Protein AF-0000000075760827 (afdb_homodimer)

Radius of gyration: 27.59 Å; Cα contacts (8 Å, |Δi|>4): 1400; chains: 2; bounding box: 64×97×66 Å

InterPro domains:
  IPR004852 Di-haem cytochrome c peroxidase [PF03150] (37-186)
  IPR009056 Cytochrome c-like domain [PF00034] (195-307)
  IPR009056 Cytochrome c-like domain [PS51007] (191-308)
  IPR026259 Di-c-type haem protein, MauG/cytochrome c peroxidase [PIRSF000294] (4-330)
  IPR036909 Cytochrome c-like domain superfamily [G3DSA:1.10.760.10] (33-313)
  IPR036909 Cytochrome c-like domain superfamily [G3DSA:1.10.760.10] (173-310)
  IPR036909 Cytochrome c-like domain superfamily [SSF46626] (17-174)
  IPR036909 Cytochrome c-like domain superfamily [SSF46626] (173-328)
  IPR051395 Cytochrome c-dependent Peroxidase and MauG [PTHR30600] (16-306)

Secondary structure (DSSP, 8-state):
-------HHHHHHHHHTTB-PPPS---EETTEEPPHHHHHHHHHHHH-GGGSSSSS--HHHHS-TTTTSS--SSS-B-GGGPBPSSPPPP-TTGGG-SSBSTT--BSSHHHHHHHHHH-TTTT---HHHHHHHHHHSHHHHHHHHHH-TT-SS-SSHHHHHHHHHHHHTT------HHHHHHTT-GGGS-HHHHHHHHHHHHHTGGGTS-BTTTSSS-EEETTSSS---TTTS-TT--BTHHHH--GGGTTEEEPPP-TTGGGS-SBTTTT-B--HHHHHHHHIIIII-----HHHHHHHHHHHHTT--PPP--EEP-PPPP-TTSPPP-/-------HHHHHHHHHTTB-PPPS---EETTEEPPHHHHHHHHHHHH-GGGSSSSS--HHHHS-TTTTTS--SSS-B-GGGPBPSSPPPP-TTGGG-SSBSSS--BSSHHHHHHHHHH-TTTT---HHHHHHHHHHSHHHHHHHHHH-TT-SS-SSHHHHHHHHHHHHTT------HHHHHHTT-GGGS-HHHHHHHHHHHHTTGGGTS-BTTTSSS-EEETTSSS---TTTS-TT--BTHHHH--GGGTTEEEPPP-TTGGGS-SBTTTT-B--HHHHHHHHIIIII-----HHHHHHHHHHHHTT--PPP-EEPP-PPPP-TTSPPP-

Sequence (660 aa):
MVTGAASADDLRERANAIFKPIPDKVTEVRGQKVSEDQAMLGHKLWFDPRLSSSHVISCNTCHNLSIGGSDNVPTSIGHGWQKGPRNSPTVLNAVFNAAQFWDGRAKDLQEQAKGPVQASVEMNSTPERVVATLKSIPEYAAEFKKAFPKDKDPVSFDNMAYALEAFEVSLTTPNSPFDRFLKGEDKALDDKQKQGLALFMDAGCSACHNGVNLGGQGYFPFGVVKKPGAEVLPAGDKGRFTVTNTASDEYVFRAAPLRNVALTPPYFHSGEVWELEQAVAIMGDSQLGRQLNQDEVSAITAFLRSVTGDQPQVAYPVLPASTADTPKPQMVTGAASADDLRERANAIFKPIPDKVTEVRGQKVSEDQAMLGHKLWFDPRLSSSHVISCNTCHNLSIGGSDNVPTSIGHGWQKGPRNSPTVLNAVFNAAQFWDGRAKDLQEQAKGPVQASVEMNSTPERVVATLKSIPEYAAEFKKAFPKDKDPVSFDNMAYALEAFEVSLTTPNSPFDRFLKGEDKALDDKQKQGLALFMDAGCSACHNGVNLGGQGYFPFGVVKKPGAEVLPAGDKGRFTVTNTASDEYVFRAAPLRNVALTPPYFHSGEVWELEQAVAIMGDSQLGRQLNQDEVSAITAFLRSVTGDQPQVAYPVLPASTADTPKPQ

Structure (mmCIF, N/CA/C/O backbone):
data_AF-0000000075760827-model_v1
#
loop_
_entity.id
_entity.type
_entity.pdbx_description
1 polymer 'Cytochrome c551 peroxidase'
#
loop_
_atom_site.group_PDB
_atom_site.id
_atom_site.type_symbol
_atom_site.label_atom_id
_atom_site.label_alt_id
_atom_site.label_comp_id
_atom_site.label_asym_id
_atom_site.label_entity_id
_atom_site.label_seq_id
_atom_site.pdbx_PDB_ins_code
_atom_site.Cartn_x
_atom_site.Cartn_y
_atom_site.Cartn_z
_atom_site.occupancy
_atom_site.B_iso_or_equiv
_atom_site.auth_seq_id
_atom_site.auth_comp_id
_atom_site.auth_asym_id
_atom_site.auth_atom_id
_atom_site.pdbx_PDB_model_num
ATOM 1 N N . MET A 1 1 ? -16.266 52.812 14.656 1 27.72 1 MET A N 1
ATOM 2 C CA . MET A 1 1 ? -14.992 52.656 13.961 1 27.72 1 MET A CA 1
ATOM 3 C C . MET A 1 1 ? -15.016 51.438 13.047 1 27.72 1 MET A C 1
ATOM 5 O O . MET A 1 1 ? -15.195 50.312 13.508 1 27.72 1 MET A O 1
ATOM 9 N N . VAL A 1 2 ? -15.586 51.562 11.859 1 36.78 2 VAL A N 1
ATOM 10 C CA . VAL A 1 2 ? -15.883 50.562 10.852 1 36.78 2 VAL A CA 1
ATOM 11 C C . VAL A 1 2 ? -14.625 49.75 10.531 1 36.78 2 VAL A C 1
ATOM 13 O O . VAL A 1 2 ? -13.609 50.312 10.102 1 36.78 2 VAL A O 1
ATOM 16 N N . THR A 1 3 ? -14.195 48.75 11.375 1 37.16 3 THR A N 1
ATOM 17 C CA . THR A 1 3 ? -13.148 47.812 10.984 1 37.16 3 THR A CA 1
ATOM 18 C C . THR A 1 3 ? -13.219 47.5 9.492 1 37.16 3 THR A C 1
ATOM 20 O O . THR A 1 3 ? -14.188 46.906 9.023 1 37.16 3 THR A O 1
ATOM 23 N N . GLY A 1 4 ? -12.938 48.406 8.602 1 41.53 4 GLY A N 1
ATOM 24 C CA . GLY A 1 4 ? -12.938 48.344 7.148 1 41.53 4 GLY A CA 1
ATOM 25 C C . GLY A 1 4 ? -12.492 47 6.598 1 41.53 4 GLY A C 1
ATOM 26 O O . GLY A 1 4 ? -11.539 46.406 7.102 1 41.53 4 GLY A O 1
ATOM 27 N N . ALA A 1 5 ? -13.391 46.25 6.039 1 46.34 5 ALA A N 1
ATOM 28 C CA . ALA A 1 5 ? -13.125 45.031 5.305 1 46.34 5 ALA A CA 1
ATOM 29 C C . ALA A 1 5 ? -11.82 45.125 4.512 1 46.34 5 ALA A C 1
ATOM 31 O O . ALA A 1 5 ? -11.734 45.875 3.549 1 46.34 5 ALA A O 1
ATOM 32 N N . ALA A 1 6 ? -10.688 45.031 5.141 1 57.88 6 ALA A N 1
ATOM 33 C CA . ALA A 1 6 ? -9.43 45.031 4.395 1 57.88 6 ALA A CA 1
ATOM 34 C C . ALA A 1 6 ? -9.594 44.406 3.021 1 57.88 6 ALA A C 1
ATOM 36 O O . ALA A 1 6 ? -10.18 43.312 2.9 1 57.88 6 ALA A O 1
ATOM 37 N N . SER A 1 7 ? -9.367 45.031 1.896 1 73.75 7 SER A N 1
ATOM 38 C CA . SER A 1 7 ? -9.414 44.562 0.521 1 73.75 7 SER A CA 1
ATOM 39 C C . SER A 1 7 ? -8.609 43.281 0.368 1 73.75 7 SER A C 1
ATOM 41 O O . SER A 1 7 ? -7.754 42.969 1.199 1 73.75 7 SER A O 1
ATOM 43 N N . ALA A 1 8 ? -9.156 42.375 -0.428 1 81.38 8 ALA A N 1
ATOM 44 C CA . ALA A 1 8 ? -8.406 41.156 -0.757 1 81.38 8 ALA A CA 1
ATOM 45 C C . ALA A 1 8 ? -6.926 41.469 -0.966 1 81.38 8 ALA A C 1
ATOM 47 O O . ALA A 1 8 ? -6.055 40.688 -0.594 1 81.38 8 ALA A O 1
ATOM 48 N N . ASP A 1 9 ? -6.672 42.625 -1.457 1 83.31 9 ASP A N 1
ATOM 49 C CA . ASP A 1 9 ? -5.293 43.031 -1.704 1 83.31 9 ASP A CA 1
ATOM 50 C C . ASP A 1 9 ? -4.543 43.25 -0.393 1 83.31 9 ASP A C 1
ATOM 52 O O . ASP A 1 9 ? -3.383 42.844 -0.257 1 83.31 9 ASP A O 1
ATOM 56 N N . ASP A 1 10 ? -5.215 43.875 0.475 1 91.88 10 ASP A N 1
ATOM 57 C CA . ASP A 1 10 ? -4.594 44.125 1.771 1 91.88 10 ASP A CA 1
ATOM 58 C C . ASP A 1 10 ? -4.328 42.812 2.516 1 91.88 10 ASP A C 1
ATOM 60 O O . ASP A 1 10 ? -3.248 42.625 3.082 1 91.88 10 ASP A O 1
ATOM 64 N N . LEU A 1 11 ? -5.32 41.938 2.508 1 97.12 11 LEU A N 1
ATOM 65 C CA . LEU A 1 11 ? -5.168 40.656 3.162 1 97.12 11 LEU A CA 1
ATOM 66 C C . LEU A 1 11 ? -4.031 39.844 2.531 1 97.12 11 LEU A C 1
ATOM 68 O O . LEU A 1 11 ? -3.227 39.25 3.24 1 97.12 11 LEU A O 1
ATOM 72 N N . ARG A 1 12 ? -3.973 39.812 1.191 1 97.56 12 ARG A N 1
ATOM 73 C CA . ARG A 1 12 ? -2.93 39.094 0.473 1 97.56 12 ARG A CA 1
ATOM 74 C C . ARG A 1 12 ? -1.549 39.656 0.81 1 97.56 12 ARG A C 1
ATOM 76 O O . ARG A 1 12 ? -0.59 38.875 0.96 1 97.56 12 ARG A O 1
ATOM 83 N N . GLU A 1 13 ? -1.407 40.969 0.866 1 97.06 13 GLU A N 1
ATOM 84 C CA . GLU A 1 13 ? -0.134 41.562 1.22 1 97.06 13 GLU A CA 1
ATOM 85 C C . GLU A 1 13 ? 0.321 41.156 2.611 1 97.06 13 GLU A C 1
ATOM 87 O O . GLU A 1 13 ? 1.49 40.812 2.812 1 97.06 13 GLU A O 1
ATOM 92 N N . ARG A 1 14 ? -0.595 41.188 3.551 1 97.88 14 ARG A N 1
ATOM 93 C CA . ARG A 1 14 ? -0.281 40.719 4.898 1 97.88 14 ARG A CA 1
ATOM 94 C C . ARG A 1 14 ? 0.153 39.281 4.895 1 97.88 14 ARG A C 1
ATOM 96 O O . ARG A 1 14 ? 1.117 38.906 5.566 1 97.88 14 ARG A O 1
ATOM 103 N N . ALA A 1 15 ? -0.61 38.5 4.152 1 98.62 15 ALA A N 1
ATOM 104 C CA . ALA A 1 15 ? -0.321 37.062 4.082 1 98.62 15 ALA A CA 1
ATOM 105 C C . ALA A 1 15 ? 1.048 36.812 3.455 1 98.62 15 ALA A C 1
ATOM 107 O O . ALA A 1 15 ? 1.819 36 3.947 1 98.62 15 ALA A O 1
ATOM 108 N N . ASN A 1 16 ? 1.374 37.531 2.393 1 98.38 16 ASN A N 1
ATOM 109 C CA . ASN A 1 16 ? 2.623 37.344 1.663 1 98.38 16 ASN A CA 1
ATOM 110 C C . ASN A 1 16 ? 3.832 37.75 2.51 1 98.38 16 ASN A C 1
ATOM 112 O O . ASN A 1 16 ? 4.961 37.344 2.203 1 98.38 16 ASN A O 1
ATOM 116 N N . ALA A 1 17 ? 3.627 38.531 3.523 1 98.25 17 ALA A N 1
ATOM 117 C CA . ALA A 1 17 ? 4.703 38.875 4.449 1 98.25 17 ALA A CA 1
ATOM 118 C C . ALA A 1 17 ? 5.027 37.688 5.371 1 98.25 17 ALA A C 1
ATOM 120 O O . ALA A 1 17 ? 6.105 37.656 5.973 1 98.25 17 ALA A O 1
ATOM 121 N N . ILE A 1 18 ? 4.145 36.719 5.492 1 98.5 18 ILE A N 1
ATOM 122 C CA . ILE A 1 18 ? 4.262 35.656 6.492 1 98.5 18 ILE A CA 1
ATOM 123 C C . ILE A 1 18 ? 4.41 34.312 5.801 1 98.5 18 ILE A C 1
ATOM 125 O O . ILE A 1 18 ? 5.148 33.438 6.273 1 98.5 18 ILE A O 1
ATOM 129 N N . PHE A 1 19 ? 3.703 34.125 4.742 1 98.69 19 PHE A N 1
ATOM 130 C CA . PHE A 1 19 ? 3.6 32.844 4.082 1 98.69 19 PHE A CA 1
ATOM 131 C C . PHE A 1 19 ? 4.18 32.906 2.674 1 98.69 19 PHE A C 1
ATOM 133 O O . PHE A 1 19 ? 4.398 33.969 2.135 1 98.69 19 PHE A O 1
ATOM 140 N N . LYS A 1 20 ? 4.5 31.75 2.074 1 98.44 20 LYS A N 1
ATOM 141 C CA . LYS A 1 20 ? 4.922 31.578 0.688 1 98.44 20 LYS A CA 1
ATOM 142 C C . LYS A 1 20 ? 4.227 30.375 0.05 1 98.44 20 LYS A C 1
ATOM 144 O O . LYS A 1 20 ? 3.951 29.391 0.723 1 98.44 20 LYS A O 1
ATOM 149 N N . PRO A 1 21 ? 3.848 30.484 -1.241 1 98.56 21 PRO A N 1
ATOM 150 C CA . PRO A 1 21 ? 3.26 29.328 -1.911 1 98.56 21 PRO A CA 1
ATOM 151 C C . PRO A 1 21 ? 4.238 28.156 -2.037 1 98.56 21 PRO A C 1
ATOM 153 O O . PRO A 1 21 ? 5.453 28.375 -2.109 1 98.56 21 PRO A O 1
ATOM 156 N N . ILE A 1 22 ? 3.686 26.922 -2.004 1 98.44 22 ILE A N 1
ATOM 157 C CA . ILE A 1 22 ? 4.488 25.75 -2.334 1 98.44 22 ILE A CA 1
ATOM 158 C C . ILE A 1 22 ? 4.98 25.859 -3.777 1 98.44 22 ILE A C 1
ATOM 160 O O . ILE A 1 22 ? 4.191 26.109 -4.691 1 98.44 22 ILE A O 1
ATOM 164 N N . PRO A 1 23 ? 6.262 25.719 -3.969 1 96.94 23 PRO A N 1
ATOM 165 C CA . PRO A 1 23 ? 6.738 25.734 -5.355 1 96.94 23 PRO A CA 1
ATOM 166 C C . PRO A 1 23 ? 6.16 24.594 -6.195 1 96.94 23 PRO A C 1
ATOM 168 O O . PRO A 1 23 ? 5.875 23.516 -5.668 1 96.94 23 PRO A O 1
ATOM 171 N N . ASP A 1 24 ? 6.051 24.828 -7.469 1 94.44 24 ASP A N 1
ATOM 172 C CA . ASP A 1 24 ? 5.48 23.828 -8.375 1 94.44 24 ASP A CA 1
ATOM 173 C C . ASP A 1 24 ? 6.359 22.594 -8.445 1 94.44 24 ASP A C 1
ATOM 175 O O . ASP A 1 24 ? 5.855 21.484 -8.641 1 94.44 24 ASP A O 1
ATOM 179 N N . LYS A 1 25 ? 7.598 22.812 -8.375 1 90.06 25 LYS A N 1
ATOM 180 C CA . LYS A 1 25 ? 8.547 21.703 -8.43 1 90.06 25 LYS A CA 1
ATOM 181 C C . LYS A 1 25 ? 9.734 21.953 -7.508 1 90.06 25 LYS A C 1
ATOM 183 O O . LYS A 1 25 ? 10.227 23.078 -7.414 1 90.06 25 LYS A O 1
ATOM 188 N N . VAL A 1 26 ? 10.07 20.984 -6.793 1 92.94 26 VAL A N 1
ATOM 189 C CA . VAL A 1 26 ? 11.312 20.969 -6.023 1 92.94 26 VAL A CA 1
ATOM 190 C C . VAL A 1 26 ? 12.281 19.938 -6.605 1 92.94 26 VAL A C 1
ATOM 192 O O . VAL A 1 26 ? 11.898 18.797 -6.848 1 92.94 26 VAL A O 1
ATOM 195 N N . THR A 1 27 ? 13.539 20.359 -6.926 1 90.38 27 THR A N 1
ATOM 196 C CA . THR A 1 27 ? 14.453 19.453 -7.609 1 90.38 27 THR A CA 1
ATOM 197 C C . THR A 1 27 ? 15.773 19.344 -6.844 1 90.38 27 THR A C 1
ATOM 199 O O . THR A 1 27 ? 16.703 18.672 -7.293 1 90.38 27 THR A O 1
ATOM 202 N N . GLU A 1 28 ? 15.82 20.062 -5.734 1 90.94 28 GLU A N 1
ATOM 203 C CA . GLU A 1 28 ? 17.047 20.062 -4.953 1 90.94 28 GLU A CA 1
ATOM 204 C C . GLU A 1 28 ? 16.766 19.797 -3.475 1 90.94 28 GLU A C 1
ATOM 206 O O . GLU A 1 28 ? 15.688 20.141 -2.979 1 90.94 28 GLU A O 1
ATOM 211 N N . VAL A 1 29 ? 17.703 19.188 -2.863 1 86.69 29 VAL A N 1
ATOM 212 C CA . VAL A 1 29 ? 17.672 19.031 -1.414 1 86.69 29 VAL A CA 1
ATOM 213 C C . VAL A 1 29 ? 19.062 19.266 -0.84 1 86.69 29 VAL A C 1
ATOM 215 O O . VAL A 1 29 ? 20.062 18.781 -1.392 1 86.69 29 VAL A O 1
ATOM 218 N N . ARG A 1 30 ? 19.125 20.047 0.193 1 84.62 30 ARG A N 1
ATOM 219 C CA . ARG A 1 30 ? 20.359 20.406 0.872 1 84.62 30 ARG A CA 1
ATOM 220 C C . ARG A 1 30 ? 21.391 20.938 -0.12 1 84.62 30 ARG A C 1
ATOM 222 O O . ARG A 1 30 ? 22.562 20.547 -0.064 1 84.62 30 ARG A O 1
ATOM 229 N N . GLY A 1 31 ? 20.938 21.578 -1.08 1 85.56 31 GLY A N 1
ATOM 230 C CA . GLY A 1 31 ? 21.812 22.266 -2.016 1 85.56 31 GLY A CA 1
ATOM 231 C C . GLY A 1 31 ? 22.266 21.375 -3.16 1 85.56 31 GLY A C 1
ATOM 232 O O . GLY A 1 31 ? 23.094 21.781 -3.977 1 85.56 31 GLY A O 1
ATOM 233 N N . GLN A 1 32 ? 21.797 20.266 -3.203 1 87.75 32 GLN A N 1
ATOM 234 C CA . GLN A 1 32 ? 22.203 19.344 -4.258 1 87.75 32 GLN A CA 1
ATOM 235 C C . GLN A 1 32 ? 21.016 18.938 -5.117 1 87.75 32 GLN A C 1
ATOM 237 O O . GLN A 1 32 ? 19.922 18.688 -4.602 1 87.75 32 GLN A O 1
ATOM 242 N N . LYS A 1 33 ? 21.312 18.938 -6.469 1 92.88 33 LYS A N 1
ATOM 243 C CA . LYS A 1 33 ? 20.266 18.469 -7.387 1 92.88 33 LYS A CA 1
ATOM 244 C C . LYS A 1 33 ? 19.953 16.984 -7.16 1 92.88 33 LYS A C 1
ATOM 246 O O . LYS A 1 33 ? 20.859 16.172 -6.977 1 92.88 33 LYS A O 1
ATOM 251 N N . VAL A 1 34 ? 18.656 16.703 -7.141 1 92.06 34 VAL A N 1
ATOM 252 C CA . VAL A 1 34 ? 18.234 15.328 -6.973 1 92.06 34 VAL A CA 1
ATOM 253 C C . VAL A 1 34 ? 18.375 14.57 -8.289 1 92.06 34 VAL A C 1
ATOM 255 O O . VAL A 1 34 ? 17.906 15.047 -9.336 1 92.06 34 VAL A O 1
ATOM 258 N N . SER A 1 35 ? 19 13.477 -8.25 1 94 35 SER A N 1
ATOM 259 C CA . SER A 1 35 ? 19.156 12.617 -9.422 1 94 35 SER A CA 1
ATOM 260 C C . SER A 1 35 ? 17.875 11.859 -9.727 1 94 35 SER A C 1
ATOM 262 O O . SER A 1 35 ? 17.219 11.352 -8.82 1 94 35 SER A O 1
ATOM 264 N N . GLU A 1 36 ? 17.531 11.852 -11.07 1 96.19 36 GLU A N 1
ATOM 265 C CA . GLU A 1 36 ? 16.359 11.086 -11.477 1 96.19 36 GLU A CA 1
ATOM 266 C C . GLU A 1 36 ? 16.5 9.609 -11.117 1 96.19 36 GLU A C 1
ATOM 268 O O . GLU A 1 36 ? 15.547 8.977 -10.672 1 96.19 36 GLU A O 1
ATOM 273 N N . ASP A 1 37 ? 17.719 9.078 -11.281 1 98.06 37 ASP A N 1
ATOM 274 C CA . ASP A 1 37 ? 17.984 7.68 -10.961 1 98.06 37 ASP A CA 1
ATOM 275 C C . ASP A 1 37 ? 17.781 7.414 -9.469 1 98.06 37 ASP A C 1
ATOM 277 O O . ASP A 1 37 ? 17.234 6.375 -9.086 1 98.06 37 ASP A O 1
ATOM 281 N N . GLN A 1 38 ? 18.203 8.344 -8.633 1 97.5 38 GLN A N 1
ATOM 282 C CA . GLN A 1 38 ? 18.031 8.203 -7.191 1 97.5 38 GLN A CA 1
ATOM 283 C C . GLN A 1 38 ? 16.547 8.25 -6.812 1 97.5 38 GLN A C 1
ATOM 285 O O . GLN A 1 38 ? 16.078 7.434 -6.02 1 97.5 38 GLN A O 1
ATOM 290 N N . ALA A 1 39 ? 15.859 9.18 -7.445 1 97.94 39 ALA A N 1
ATOM 291 C CA . ALA A 1 39 ? 14.438 9.352 -7.152 1 97.94 39 ALA A CA 1
ATOM 292 C C . ALA A 1 39 ? 13.641 8.117 -7.574 1 97.94 39 ALA A C 1
ATOM 294 O O . ALA A 1 39 ? 12.734 7.68 -6.859 1 97.94 39 ALA A O 1
ATOM 295 N N . MET A 1 40 ? 13.953 7.539 -8.758 1 98.31 40 MET A N 1
ATOM 296 C CA . MET A 1 40 ? 13.25 6.355 -9.25 1 98.31 40 MET A CA 1
ATOM 297 C C . MET A 1 40 ? 13.531 5.148 -8.352 1 98.31 40 MET A C 1
ATOM 299 O O . MET A 1 40 ? 12.617 4.367 -8.062 1 98.31 40 MET A O 1
ATOM 303 N N . LEU A 1 41 ? 14.789 4.984 -7.926 1 98.75 41 LEU A N 1
ATOM 304 C CA . LEU A 1 41 ? 15.133 3.943 -6.965 1 98.75 41 LEU A CA 1
ATOM 305 C C . LEU A 1 41 ? 14.359 4.133 -5.66 1 98.75 41 LEU A C 1
ATOM 307 O O . LEU A 1 41 ? 13.781 3.184 -5.133 1 98.75 41 LEU A O 1
ATOM 311 N N . GLY A 1 42 ? 14.312 5.387 -5.16 1 98.75 42 GLY A N 1
ATOM 312 C CA . GLY A 1 42 ? 13.57 5.703 -3.949 1 98.75 42 GLY A CA 1
ATOM 313 C C . GLY A 1 42 ? 12.086 5.418 -4.07 1 98.75 42 GLY A C 1
ATOM 314 O O . GLY A 1 42 ? 11.453 4.969 -3.111 1 98.75 42 GLY A O 1
ATOM 315 N N . HIS A 1 43 ? 11.578 5.688 -5.266 1 98.81 43 HIS A N 1
ATOM 316 C CA . HIS A 1 43 ? 10.18 5.395 -5.562 1 98.81 43 HIS A CA 1
ATOM 317 C C . HIS A 1 43 ? 9.875 3.916 -5.363 1 98.81 43 HIS A C 1
ATOM 319 O O . HIS A 1 43 ? 8.891 3.564 -4.707 1 98.81 43 HIS A O 1
ATOM 325 N N . LYS A 1 44 ? 10.672 3.045 -5.852 1 98.88 44 LYS A N 1
ATOM 326 C CA . LYS A 1 44 ? 10.484 1.608 -5.668 1 98.88 44 LYS A CA 1
ATOM 327 C C . LYS A 1 44 ? 10.625 1.221 -4.199 1 98.88 44 LYS A C 1
ATOM 329 O O . LYS A 1 44 ? 9.773 0.506 -3.658 1 98.88 44 LYS A O 1
ATOM 334 N N . LEU A 1 45 ? 11.648 1.758 -3.568 1 98.94 45 LEU A N 1
ATOM 335 C CA . LEU A 1 45 ? 11.953 1.396 -2.189 1 98.94 45 LEU A CA 1
ATOM 336 C C . LEU A 1 45 ? 10.844 1.859 -1.247 1 98.94 45 LEU A C 1
ATOM 338 O O . LEU A 1 45 ? 10.555 1.197 -0.247 1 98.94 45 LEU A O 1
ATOM 342 N N . TRP A 1 46 ? 10.188 2.963 -1.563 1 98.88 46 TRP A N 1
ATOM 343 C CA . TRP A 1 46 ? 9.102 3.516 -0.76 1 98.88 46 TRP A CA 1
ATOM 344 C C . TRP A 1 46 ? 7.992 2.49 -0.572 1 98.88 46 TRP A C 1
ATOM 346 O O . TRP A 1 46 ? 7.402 2.395 0.507 1 98.88 46 TRP A O 1
ATOM 356 N N . PHE A 1 47 ? 7.773 1.656 -1.584 1 98.88 47 PHE A N 1
ATOM 357 C CA . PHE A 1 47 ? 6.648 0.729 -1.604 1 98.88 47 PHE A CA 1
ATOM 358 C C . PHE A 1 47 ? 7.109 -0.69 -1.294 1 98.88 47 PHE A C 1
ATOM 360 O O . PHE A 1 47 ? 6.301 -1.618 -1.253 1 98.88 47 PHE A O 1
ATOM 367 N N . ASP A 1 48 ? 8.406 -0.947 -1.071 1 98.88 48 ASP A N 1
ATOM 368 C CA . ASP A 1 48 ? 8.93 -2.309 -0.99 1 98.88 48 ASP A CA 1
ATOM 369 C C . ASP A 1 48 ? 8.836 -2.848 0.435 1 98.88 48 ASP A C 1
ATOM 371 O O . ASP A 1 48 ? 9.594 -2.432 1.313 1 98.88 48 ASP A O 1
ATOM 375 N N . PRO A 1 49 ? 7.941 -3.77 0.653 1 98.69 49 PRO A N 1
ATOM 376 C CA . PRO A 1 49 ? 7.797 -4.277 2.02 1 98.69 49 PRO A CA 1
ATOM 377 C C . PRO A 1 49 ? 8.992 -5.113 2.471 1 98.69 49 PRO A C 1
ATOM 379 O O . PRO A 1 49 ? 9.125 -5.406 3.662 1 98.69 49 PRO A O 1
ATOM 382 N N . ARG A 1 50 ? 9.898 -5.512 1.563 1 98.69 50 ARG A N 1
ATOM 383 C CA . ARG A 1 50 ? 11.016 -6.391 1.896 1 98.69 50 ARG A CA 1
ATOM 384 C C . ARG A 1 50 ? 12.102 -5.633 2.652 1 98.69 50 ARG A C 1
ATOM 386 O O . ARG A 1 50 ? 13.047 -6.234 3.156 1 98.69 50 ARG A O 1
ATOM 393 N N . LEU A 1 51 ? 11.914 -4.289 2.803 1 98.88 51 LEU A N 1
ATOM 394 C CA . LEU A 1 51 ? 12.781 -3.514 3.686 1 98.88 51 LEU A CA 1
ATOM 395 C C . LEU A 1 51 ? 12.477 -3.818 5.148 1 98.88 51 LEU A C 1
ATOM 397 O O . LEU A 1 51 ? 13.281 -3.508 6.031 1 98.88 51 LEU A O 1
ATOM 401 N N . SER A 1 52 ? 11.273 -4.316 5.461 1 98.88 52 SER A N 1
ATOM 402 C CA . SER A 1 52 ? 10.922 -4.738 6.812 1 98.88 52 SER A CA 1
ATOM 403 C C . SER A 1 52 ? 11.266 -6.207 7.039 1 98.88 52 SER A C 1
ATOM 405 O O . SER A 1 52 ? 11.344 -6.988 6.086 1 98.88 52 SER A O 1
ATOM 407 N N . SER A 1 53 ? 11.391 -6.578 8.289 1 98.62 53 SER A N 1
ATOM 408 C CA . SER A 1 53 ? 11.734 -7.961 8.594 1 98.62 53 SER A CA 1
ATOM 409 C C . SER A 1 53 ? 10.586 -8.906 8.258 1 98.62 53 SER A C 1
ATOM 411 O O . SER A 1 53 ? 10.812 -10.062 7.902 1 98.62 53 SER A O 1
ATOM 413 N N . SER A 1 54 ? 9.398 -8.422 8.344 1 98.19 54 SER A N 1
ATOM 414 C CA . SER A 1 54 ? 8.219 -9.25 8.117 1 98.19 54 SER A CA 1
ATOM 415 C C . SER A 1 54 ? 7.875 -9.336 6.633 1 98.19 54 SER A C 1
ATOM 417 O O . SER A 1 54 ? 7.07 -10.172 6.223 1 98.19 54 SER A O 1
ATOM 419 N N . HIS A 1 55 ? 8.336 -8.43 5.797 1 98.25 55 HIS A N 1
ATOM 420 C CA . HIS A 1 55 ? 8.016 -8.273 4.379 1 98.25 55 HIS A CA 1
ATOM 421 C C . HIS A 1 55 ? 6.574 -7.824 4.188 1 98.25 55 HIS A C 1
ATOM 423 O O . HIS A 1 55 ? 5.969 -8.094 3.146 1 98.25 55 HIS A O 1
ATOM 429 N N . VAL A 1 56 ? 5.969 -7.141 5.199 1 96.75 56 VAL A N 1
ATOM 430 C CA . VAL A 1 56 ? 4.578 -6.742 5.02 1 96.75 56 VAL A CA 1
ATOM 431 C C . VAL A 1 56 ? 4.438 -5.238 5.254 1 96.75 56 VAL A C 1
ATOM 433 O O . VAL A 1 56 ? 3.393 -4.652 4.957 1 96.75 56 VAL A O 1
ATOM 436 N N . ILE A 1 57 ? 5.48 -4.598 5.781 1 98.25 57 ILE A N 1
ATOM 437 C CA . ILE A 1 57 ? 5.445 -3.178 6.113 1 98.25 57 ILE A CA 1
ATOM 438 C C . ILE A 1 57 ? 6.41 -2.41 5.215 1 98.25 57 ILE A C 1
ATOM 440 O O . ILE A 1 57 ? 7.547 -2.838 5.004 1 98.25 57 ILE A O 1
ATOM 444 N N . SER A 1 58 ? 6.004 -1.366 4.605 1 98.56 58 SER A N 1
ATOM 445 C CA . SER A 1 58 ? 6.824 -0.446 3.826 1 98.56 58 SER A CA 1
ATOM 446 C C . SER A 1 58 ? 6.691 0.983 4.34 1 98.56 58 SER A C 1
ATOM 448 O O . SER A 1 58 ? 5.918 1.249 5.262 1 98.56 58 SER A O 1
ATOM 450 N N . CYS A 1 59 ? 7.477 1.941 3.822 1 98.75 59 CYS A N 1
ATOM 451 C CA . CYS A 1 59 ? 7.309 3.348 4.168 1 98.75 59 CYS A CA 1
ATOM 452 C C . CYS A 1 59 ? 5.875 3.805 3.91 1 98.75 59 CYS A C 1
ATOM 454 O O . CYS A 1 59 ? 5.312 4.566 4.699 1 98.75 59 CYS A O 1
ATOM 456 N N . ASN A 1 60 ? 5.254 3.301 2.871 1 98.69 60 ASN A N 1
ATOM 457 C CA . ASN A 1 60 ? 3.91 3.701 2.471 1 98.69 60 ASN A CA 1
ATOM 458 C C . ASN A 1 60 ? 2.857 3.191 3.451 1 98.69 60 ASN A C 1
ATOM 460 O O . ASN A 1 60 ? 1.735 3.701 3.484 1 98.69 60 ASN A O 1
ATOM 464 N N . THR A 1 61 ? 3.186 2.178 4.254 1 98.25 61 THR A N 1
ATOM 465 C CA . THR A 1 61 ? 2.236 1.641 5.223 1 98.25 61 THR A CA 1
ATOM 466 C C . THR A 1 61 ? 1.854 2.703 6.25 1 98.25 61 THR A C 1
ATOM 468 O O . THR A 1 61 ? 0.673 2.891 6.547 1 98.25 61 THR A O 1
ATOM 471 N N . CYS A 1 62 ? 2.801 3.457 6.711 1 98.19 62 CYS A N 1
ATOM 472 C CA . CYS A 1 62 ? 2.553 4.48 7.719 1 98.19 62 CYS A CA 1
ATOM 473 C C . CYS A 1 62 ? 2.434 5.859 7.078 1 98.19 62 CYS A C 1
ATOM 475 O O . CYS A 1 62 ? 1.903 6.789 7.691 1 98.19 62 CYS A O 1
ATOM 477 N N . HIS A 1 63 ? 2.988 6.004 5.918 1 98.44 63 HIS A N 1
ATOM 478 C CA . HIS A 1 63 ? 2.92 7.25 5.164 1 98.44 63 HIS A CA 1
ATOM 479 C C . HIS A 1 63 ? 2.236 7.039 3.814 1 98.44 63 HIS A C 1
ATOM 481 O O . HIS A 1 63 ? 2.848 7.25 2.766 1 98.44 63 HIS A O 1
ATOM 487 N N . ASN A 1 64 ? 0.984 6.715 3.914 1 98.5 64 ASN A N 1
ATOM 488 C CA . ASN A 1 64 ? 0.161 6.309 2.781 1 98.5 64 ASN A CA 1
ATOM 489 C C . ASN A 1 64 ? -0.119 7.477 1.842 1 98.5 64 ASN A C 1
ATOM 491 O O . ASN A 1 64 ? -0.849 8.406 2.197 1 98.5 64 ASN A O 1
ATOM 495 N N . LEU A 1 65 ? 0.372 7.418 0.629 1 98.56 65 LEU A N 1
ATOM 496 C CA . LEU A 1 65 ? 0.304 8.523 -0.318 1 98.56 65 LEU A CA 1
ATOM 497 C C . LEU A 1 65 ? -1.105 8.68 -0.877 1 98.56 65 LEU A C 1
ATOM 499 O O . LEU A 1 65 ? -1.43 9.703 -1.486 1 98.56 65 LEU A O 1
ATOM 503 N N . SER A 1 66 ? -1.997 7.676 -0.593 1 98.12 66 SER A N 1
ATOM 504 C CA . SER A 1 66 ? -3.367 7.754 -1.088 1 98.12 66 SER A CA 1
ATOM 505 C C . SER A 1 66 ? -4.246 8.578 -0.152 1 98.12 66 SER A C 1
ATOM 507 O O . SER A 1 66 ? -5.352 8.977 -0.521 1 98.12 66 SER A O 1
ATOM 509 N N . ILE A 1 67 ? -3.754 8.773 1.1 1 97.56 67 ILE A N 1
ATOM 510 C CA . ILE A 1 67 ? -4.633 9.414 2.07 1 97.56 67 ILE A CA 1
ATOM 511 C C . ILE A 1 67 ? -3.873 10.516 2.811 1 97.56 67 ILE A C 1
ATOM 513 O O . ILE A 1 67 ? -3.885 10.562 4.043 1 97.56 67 ILE A O 1
ATOM 517 N N . GLY A 1 68 ? -3.223 11.367 2.1 1 97.56 68 GLY A N 1
ATOM 518 C CA . GLY A 1 68 ? -2.619 12.57 2.652 1 97.56 68 GLY A CA 1
ATOM 519 C C . GLY A 1 68 ? -1.217 12.336 3.186 1 97.56 68 GLY A C 1
ATOM 520 O O . GLY A 1 68 ? -0.707 13.141 3.971 1 97.56 68 GLY A O 1
ATOM 521 N N . GLY A 1 69 ? -0.57 11.211 2.873 1 98.25 69 GLY A N 1
ATOM 522 C CA . GLY A 1 69 ? 0.811 10.945 3.246 1 98.25 69 GLY A CA 1
ATOM 523 C C . GLY A 1 69 ? 0.969 10.539 4.695 1 98.25 69 GLY A C 1
ATOM 524 O O . GLY A 1 69 ? 2.059 10.648 5.262 1 98.25 69 GLY A O 1
ATOM 525 N N . SER A 1 70 ? -0.056 10.18 5.355 1 97.81 70 SER A N 1
ATOM 526 C CA . SER A 1 70 ? -0.126 9.602 6.695 1 97.81 70 SER A CA 1
ATOM 527 C C . SER A 1 70 ? -1.008 8.359 6.715 1 97.81 70 SER A C 1
ATOM 529 O O . SER A 1 70 ? -1.585 7.98 5.695 1 97.81 70 SER A O 1
ATOM 531 N N . ASP A 1 71 ? -1.11 7.68 7.859 1 97.62 71 ASP A N 1
ATOM 532 C CA . ASP A 1 71 ? -1.887 6.441 7.863 1 97.62 71 ASP A CA 1
ATOM 533 C C . ASP A 1 71 ? -3.285 6.676 8.43 1 97.62 71 ASP A C 1
ATOM 535 O O . ASP A 1 71 ? -4.141 5.789 8.359 1 97.62 71 ASP A O 1
ATOM 539 N N . ASN A 1 72 ? -3.572 7.863 8.977 1 97.69 72 ASN A N 1
ATOM 540 C CA . ASN A 1 72 ? -4.891 8.281 9.445 1 97.69 72 ASN A CA 1
ATOM 541 C C . ASN A 1 72 ? -5.402 7.383 10.562 1 97.69 72 ASN A C 1
ATOM 543 O O . ASN A 1 72 ? -6.594 7.066 10.609 1 97.69 72 ASN A O 1
ATOM 547 N N . VAL A 1 73 ? -4.555 6.871 11.359 1 98.12 73 VAL A N 1
ATOM 548 C CA . VAL A 1 73 ? -4.859 6.199 12.617 1 98.12 73 VAL A CA 1
ATOM 549 C C . VAL A 1 73 ? -4.164 6.922 13.773 1 98.12 73 VAL A C 1
ATOM 551 O O . VAL A 1 73 ? -3.258 7.73 13.547 1 98.12 73 VAL A O 1
ATOM 554 N N . PRO A 1 74 ? -4.574 6.707 15.016 1 97.56 74 PRO A N 1
ATOM 555 C CA . PRO A 1 74 ? -3.994 7.473 16.125 1 97.56 74 PRO A CA 1
ATOM 556 C C . PRO A 1 74 ? -2.475 7.336 16.203 1 97.56 74 PRO A C 1
ATOM 558 O O . PRO A 1 74 ? -1.758 8.344 16.188 1 97.56 74 PRO A O 1
ATOM 561 N N . THR A 1 75 ? -1.999 6.094 16.328 1 97.19 75 THR A N 1
ATOM 562 C CA . THR A 1 75 ? -0.579 5.781 16.203 1 97.19 75 THR A CA 1
ATOM 563 C C . THR A 1 75 ? -0.362 4.613 15.242 1 97.19 75 THR A C 1
ATOM 565 O O . THR A 1 75 ? -1.205 3.719 15.141 1 97.19 75 THR A O 1
ATOM 568 N N . SER A 1 76 ? 0.706 4.695 14.523 1 97.25 76 SER A N 1
ATOM 569 C CA . SER A 1 76 ? 0.959 3.703 13.484 1 97.25 76 SER A CA 1
ATOM 570 C C . SER A 1 76 ? 1.111 2.307 14.086 1 97.25 76 SER A C 1
ATOM 572 O O . SER A 1 76 ? 1.601 2.154 15.203 1 97.25 76 SER A O 1
ATOM 574 N N . ILE A 1 77 ? 0.695 1.358 13.344 1 97.44 77 ILE A N 1
ATOM 575 C CA . ILE A 1 77 ? 0.799 -0.049 13.711 1 97.44 77 ILE A CA 1
ATOM 576 C C . ILE A 1 77 ? 1.928 -0.707 12.922 1 97.44 77 ILE A C 1
ATOM 578 O O . ILE A 1 77 ? 1.94 -0.657 11.688 1 97.44 77 ILE A O 1
ATOM 582 N N . GLY A 1 78 ? 2.877 -1.274 13.602 1 97.69 78 GLY A N 1
ATOM 583 C CA . GLY A 1 78 ? 4.031 -1.87 12.953 1 97.69 78 GLY A CA 1
ATOM 584 C C . GLY A 1 78 ? 4.152 -3.363 13.195 1 97.69 78 GLY A C 1
ATOM 585 O O . GLY A 1 78 ? 3.141 -4.066 13.273 1 97.69 78 GLY A O 1
ATOM 586 N N . HIS A 1 79 ? 5.375 -3.82 13.164 1 98.38 79 HIS A N 1
ATOM 587 C CA . HIS A 1 79 ? 5.707 -5.238 13.281 1 98.38 79 HIS A CA 1
ATOM 588 C C . HIS A 1 79 ? 5.078 -5.844 14.531 1 98.38 79 HIS A C 1
ATOM 590 O O . HIS A 1 79 ? 5.152 -5.258 15.617 1 98.38 79 HIS A O 1
ATOM 596 N N . GLY A 1 80 ? 4.348 -7.008 14.352 1 98.12 80 GLY A N 1
ATOM 597 C CA . GLY A 1 80 ? 3.73 -7.68 15.477 1 98.12 80 GLY A CA 1
ATOM 598 C C . GLY A 1 80 ? 2.5 -6.961 16 1 98.12 80 GLY A C 1
ATOM 599 O O . GLY A 1 80 ? 2.104 -7.152 17.156 1 98.12 80 GLY A O 1
ATOM 600 N N . TRP A 1 81 ? 2.002 -6.004 15.305 1 98.06 81 TRP A N 1
ATOM 601 C CA . TRP A 1 81 ? 0.837 -5.195 15.648 1 98.06 81 TRP A CA 1
ATOM 602 C C . TRP A 1 81 ? 1.157 -4.238 16.797 1 98.06 81 TRP A C 1
ATOM 604 O O . TRP A 1 81 ? 0.267 -3.848 17.547 1 98.06 81 TRP A O 1
ATOM 614 N N . GLN A 1 82 ? 2.432 -4.02 16.922 1 97.94 82 GLN A N 1
ATOM 615 C CA . GLN A 1 82 ? 2.844 -3.039 17.922 1 97.94 82 GLN A CA 1
ATOM 616 C C . GLN A 1 82 ? 2.461 -1.626 17.5 1 97.94 82 GLN A C 1
ATOM 618 O O . GLN A 1 82 ? 2.5 -1.3 16.312 1 97.94 82 GLN A O 1
ATOM 623 N N . LYS A 1 83 ? 2.137 -0.844 18.438 1 96.5 83 LYS A N 1
ATOM 624 C CA . LYS A 1 83 ? 1.771 0.544 18.172 1 96.5 83 LYS A CA 1
ATOM 625 C C . LYS A 1 83 ? 2.92 1.49 18.5 1 96.5 83 LYS A C 1
ATOM 627 O O . LYS A 1 83 ? 3.59 1.323 19.531 1 96.5 83 LYS A O 1
ATOM 632 N N . GLY A 1 84 ? 3.148 2.393 17.609 1 93.94 84 GLY A N 1
ATOM 633 C CA . GLY A 1 84 ? 4.125 3.43 17.906 1 93.94 84 GLY A CA 1
ATOM 634 C C . GLY A 1 84 ? 3.648 4.422 18.938 1 93.94 84 GLY A C 1
ATOM 635 O O . GLY A 1 84 ? 2.473 4.422 19.312 1 93.94 84 GLY A O 1
ATOM 636 N N . PRO A 1 85 ? 4.516 5.262 19.344 1 94.12 85 PRO A N 1
ATOM 637 C CA . PRO A 1 85 ? 4.188 6.152 20.453 1 94.12 85 PRO A CA 1
ATOM 638 C C . PRO A 1 85 ? 3.453 7.414 20 1 94.12 85 PRO A C 1
ATOM 640 O O . PRO A 1 85 ? 2.857 8.117 20.828 1 94.12 85 PRO A O 1
ATOM 643 N N . ARG A 1 86 ? 3.572 7.762 18.75 1 97.38 86 ARG A N 1
ATOM 644 C CA . ARG A 1 86 ? 3.023 9.031 18.266 1 97.38 86 ARG A CA 1
ATOM 645 C C . ARG A 1 86 ? 2.328 8.852 16.922 1 97.38 86 ARG A C 1
ATOM 647 O O . ARG A 1 86 ? 2.574 7.879 16.219 1 97.38 86 ARG A O 1
ATOM 654 N N . ASN A 1 87 ? 1.422 9.773 16.656 1 97.94 87 ASN A N 1
ATOM 655 C CA . ASN A 1 87 ? 0.786 9.875 15.336 1 97.94 87 ASN A CA 1
ATOM 656 C C . ASN A 1 87 ? 1.813 10.086 14.234 1 97.94 87 ASN A C 1
ATOM 658 O O . ASN A 1 87 ? 2.762 10.852 14.398 1 97.94 87 ASN A O 1
ATOM 662 N N . SER A 1 88 ? 1.671 9.359 13.109 1 97.31 88 SER A N 1
ATOM 663 C CA . SER A 1 88 ? 2.592 9.516 11.992 1 97.31 88 SER A CA 1
ATOM 664 C C . SER A 1 88 ? 2.377 10.852 11.289 1 97.31 88 SER A C 1
ATOM 666 O O . SER A 1 88 ? 1.272 11.148 10.828 1 97.31 88 SER A O 1
ATOM 668 N N . PRO A 1 89 ? 3.4 11.695 11.188 1 97.31 89 PRO A N 1
ATOM 669 C CA . PRO A 1 89 ? 3.258 12.93 10.406 1 97.31 89 PRO A CA 1
ATOM 670 C C . PRO A 1 89 ? 3.133 12.664 8.906 1 97.31 89 PRO A C 1
ATOM 672 O O . PRO A 1 89 ? 3.604 11.641 8.414 1 97.31 89 PRO A O 1
ATOM 675 N N . THR A 1 90 ? 2.525 13.594 8.211 1 98.38 90 THR A N 1
ATOM 676 C CA . THR A 1 90 ? 2.479 13.492 6.754 1 98.38 90 THR A CA 1
ATOM 677 C C . THR A 1 90 ? 3.877 13.617 6.156 1 98.38 90 THR A C 1
ATOM 679 O O . THR A 1 90 ? 4.691 14.406 6.637 1 98.38 90 THR A O 1
ATOM 682 N N . VAL A 1 91 ? 4.109 12.875 5.09 1 98.56 91 VAL A N 1
ATOM 683 C CA . VAL A 1 91 ? 5.375 12.977 4.363 1 98.56 91 VAL A CA 1
ATOM 684 C C . VAL A 1 91 ? 5.27 14.055 3.289 1 98.56 91 VAL A C 1
ATOM 686 O O . VAL A 1 91 ? 6.285 14.492 2.738 1 98.56 91 VAL A O 1
ATOM 689 N N . LEU A 1 92 ? 4.027 14.453 2.977 1 98.56 92 LEU A N 1
ATOM 690 C CA . LEU A 1 92 ? 3.85 15.492 1.972 1 98.56 92 LEU A CA 1
ATOM 691 C C . LEU A 1 92 ? 4.488 16.797 2.424 1 98.56 92 LEU A C 1
ATOM 693 O O . LEU A 1 92 ? 4.273 17.25 3.555 1 98.56 92 LEU A O 1
ATOM 697 N N . ASN A 1 93 ? 5.316 17.344 1.56 1 98.31 93 ASN A N 1
ATOM 698 C CA . ASN A 1 93 ? 5.988 18.625 1.781 1 98.31 93 ASN A CA 1
ATOM 699 C C . ASN A 1 93 ? 7.031 18.516 2.893 1 98.31 93 ASN A C 1
ATOM 701 O O . ASN A 1 93 ? 7.512 19.531 3.389 1 98.31 93 ASN A O 1
ATOM 705 N N . ALA A 1 94 ? 7.406 17.297 3.285 1 97.69 94 ALA A N 1
ATOM 706 C CA . ALA A 1 94 ? 8.352 17.125 4.387 1 97.69 94 ALA A CA 1
ATOM 707 C C . ALA A 1 94 ? 9.711 17.719 4.047 1 97.69 94 ALA A C 1
ATOM 709 O O . ALA A 1 94 ? 10.508 18.016 4.938 1 97.69 94 ALA A O 1
ATOM 710 N N . VAL A 1 95 ? 10.016 17.891 2.783 1 96.25 95 VAL A N 1
ATOM 711 C CA . VAL A 1 95 ? 11.281 18.469 2.326 1 96.25 95 VAL A CA 1
ATOM 712 C C . VAL A 1 95 ? 11.43 19.891 2.857 1 96.25 95 VAL A C 1
ATOM 714 O O . VAL A 1 95 ? 12.547 20.406 2.951 1 96.25 95 VAL A O 1
ATOM 717 N N . PHE A 1 96 ? 10.336 20.562 3.277 1 96.94 96 PHE A N 1
ATOM 718 C CA . PHE A 1 96 ? 10.375 21.938 3.727 1 96.94 96 PHE A CA 1
ATOM 719 C C . PHE A 1 96 ? 10.547 22.016 5.238 1 96.94 96 PHE A C 1
ATOM 721 O O . PHE A 1 96 ? 10.672 23.109 5.801 1 96.94 96 PHE A O 1
ATOM 728 N N . ASN A 1 97 ? 10.492 20.875 5.945 1 97.12 97 ASN A N 1
ATOM 729 C CA . ASN A 1 97 ? 10.695 20.875 7.387 1 97.12 97 ASN A CA 1
ATOM 730 C C . ASN A 1 97 ? 12.156 21.125 7.746 1 97.12 97 ASN A C 1
ATOM 732 O O . ASN A 1 97 ? 13.062 20.641 7.059 1 97.12 97 ASN A O 1
ATOM 736 N N . ALA A 1 98 ? 12.375 21.844 8.828 1 96.25 98 ALA A N 1
ATOM 737 C CA . ALA A 1 98 ? 13.734 22.078 9.305 1 96.25 98 ALA A CA 1
ATOM 738 C C . ALA A 1 98 ? 14.344 20.812 9.891 1 96.25 98 ALA A C 1
ATOM 740 O O . ALA A 1 98 ? 15.562 20.641 9.906 1 96.25 98 ALA A O 1
ATOM 741 N N . ALA A 1 99 ? 13.523 20.016 10.422 1 97.25 99 ALA A N 1
ATOM 742 C CA . ALA A 1 99 ? 13.852 18.703 11.008 1 97.25 99 ALA A CA 1
ATOM 743 C C . ALA A 1 99 ? 12.672 17.75 10.914 1 97.25 99 ALA A C 1
ATOM 745 O O . ALA A 1 99 ? 11.578 18.141 10.5 1 97.25 99 ALA A O 1
ATOM 746 N N . GLN A 1 100 ? 12.93 16.531 11.234 1 97.62 100 GLN A N 1
ATOM 747 C CA . GLN A 1 100 ? 11.891 15.523 11.062 1 97.62 100 GLN A CA 1
ATOM 748 C C . GLN A 1 100 ? 11.477 14.93 12.406 1 97.62 100 GLN A C 1
ATOM 750 O O . GLN A 1 100 ? 12.188 15.07 13.406 1 97.62 100 GLN A O 1
ATOM 755 N N . PHE A 1 101 ? 10.289 14.273 12.383 1 97.62 101 PHE A N 1
ATOM 756 C CA . PHE A 1 101 ? 9.617 13.758 13.57 1 97.62 101 PHE A CA 1
ATOM 757 C C . PHE A 1 101 ? 8.984 14.898 14.367 1 97.62 101 PHE A C 1
ATOM 759 O O . PHE A 1 101 ? 9.227 16.078 14.07 1 97.62 101 PHE A O 1
ATOM 766 N N . TRP A 1 102 ? 8.172 14.578 15.281 1 97.88 102 TRP A N 1
ATOM 767 C CA . TRP A 1 102 ? 7.5 15.555 16.141 1 97.88 102 TRP A CA 1
ATOM 768 C C . TRP A 1 102 ? 8.492 16.25 17.047 1 97.88 102 TRP A C 1
ATOM 770 O O . TRP A 1 102 ? 8.312 17.422 17.391 1 97.88 102 TRP A O 1
ATOM 780 N N . ASP A 1 103 ? 9.531 15.508 17.422 1 97.69 103 ASP A N 1
ATOM 781 C CA . ASP A 1 103 ? 10.477 16.047 18.391 1 97.69 103 ASP A CA 1
ATOM 782 C C . ASP A 1 103 ? 11.734 16.562 17.703 1 97.69 103 ASP A C 1
ATOM 784 O O . ASP A 1 103 ? 12.703 16.938 18.375 1 97.69 103 ASP A O 1
ATOM 788 N N . GLY A 1 104 ? 11.797 16.5 16.375 1 97.62 104 GLY A N 1
ATOM 789 C CA . GLY A 1 104 ? 12.906 17.062 15.609 1 97.62 104 GLY A CA 1
ATOM 790 C C . GLY A 1 104 ? 14.188 16.266 15.773 1 97.62 104 GLY A C 1
ATOM 791 O O . GLY A 1 104 ? 15.289 16.812 15.641 1 97.62 104 GLY A O 1
ATOM 792 N N . ARG A 1 105 ? 14.094 15.016 16.047 1 97.75 105 ARG A N 1
ATOM 793 C CA . ARG A 1 105 ? 15.281 14.25 16.406 1 97.75 105 ARG A CA 1
ATOM 794 C C . ARG A 1 105 ? 16.109 13.922 15.156 1 97.75 105 ARG A C 1
ATOM 796 O O . ARG A 1 105 ? 17.281 13.547 15.266 1 97.75 105 ARG A O 1
ATOM 803 N N . ALA A 1 106 ? 15.523 13.977 13.977 1 97.69 106 ALA A N 1
ATOM 804 C CA . ALA A 1 106 ? 16.266 13.758 12.734 1 97.69 106 ALA A CA 1
ATOM 805 C C . ALA A 1 106 ? 16.453 15.07 11.977 1 97.69 106 ALA A C 1
ATOM 807 O O . ALA A 1 106 ? 15.484 15.781 11.703 1 97.69 106 ALA A O 1
ATOM 808 N N . LYS A 1 107 ? 17.656 15.352 11.562 1 96.12 107 LYS A N 1
ATOM 809 C CA . LYS A 1 107 ? 18 16.656 10.984 1 96.12 107 LYS A CA 1
ATOM 810 C C . LYS A 1 107 ? 17.516 16.75 9.531 1 96.12 107 LYS A C 1
ATOM 812 O O . LYS A 1 107 ? 17.422 17.844 8.977 1 96.12 107 LYS A O 1
ATOM 817 N N . ASP A 1 108 ? 17.406 15.57 8.883 1 96.06 108 ASP A N 1
ATOM 818 C CA . ASP A 1 108 ? 16.938 15.539 7.496 1 96.06 108 ASP A CA 1
ATOM 819 C C . ASP A 1 108 ? 16.188 14.242 7.195 1 96.06 108 ASP A C 1
ATOM 821 O O . ASP A 1 108 ? 16.047 13.383 8.07 1 96.06 108 ASP A O 1
ATOM 825 N N . LEU A 1 109 ? 15.703 14.156 5.98 1 97 109 LEU A N 1
ATOM 826 C CA . LEU A 1 109 ? 14.867 13.031 5.578 1 97 109 LEU A CA 1
ATOM 827 C C . LEU A 1 109 ? 15.688 11.75 5.5 1 97 109 LEU A C 1
ATOM 829 O O . LEU A 1 109 ? 15.172 10.656 5.77 1 97 109 LEU A O 1
ATOM 833 N N . GLN A 1 110 ? 16.984 11.852 5.145 1 96.06 110 GLN A N 1
ATOM 834 C CA . GLN A 1 110 ? 17.859 10.68 5.125 1 96.06 110 GLN A CA 1
ATOM 835 C C . GLN A 1 110 ? 17.969 10.047 6.512 1 96.06 110 GLN A C 1
ATOM 837 O O . GLN A 1 110 ? 17.797 8.836 6.66 1 96.06 110 GLN A O 1
ATOM 842 N N . GLU A 1 111 ? 18.25 10.906 7.457 1 97.38 111 GLU A N 1
ATOM 843 C CA . GLU A 1 111 ? 18.344 10.406 8.828 1 97.38 111 GLU A CA 1
ATOM 844 C C . GLU A 1 111 ? 17.016 9.859 9.32 1 97.38 111 GLU A C 1
ATOM 846 O O . GLU A 1 111 ? 16.969 8.828 9.992 1 97.38 111 GLU A O 1
ATOM 851 N N . GLN A 1 112 ? 16.016 10.578 9.055 1 97.94 112 GLN A N 1
ATOM 852 C CA . GLN A 1 112 ? 14.68 10.148 9.453 1 97.94 112 GLN A CA 1
ATOM 853 C C . GLN A 1 112 ? 14.367 8.75 8.922 1 97.94 112 GLN A C 1
ATOM 855 O O . GLN A 1 112 ? 13.867 7.902 9.656 1 97.94 112 GLN A O 1
ATOM 860 N N . ALA A 1 113 ? 14.633 8.422 7.656 1 97.62 113 ALA A N 1
ATOM 861 C CA . ALA A 1 113 ? 14.266 7.18 6.988 1 97.62 113 ALA A CA 1
ATOM 862 C C . ALA A 1 113 ? 14.922 5.98 7.664 1 97.62 113 ALA A C 1
ATOM 864 O O . ALA A 1 113 ? 14.359 4.879 7.676 1 97.62 113 ALA A O 1
ATOM 865 N N . LYS A 1 114 ? 16.031 6.168 8.234 1 98.44 114 LYS A N 1
ATOM 866 C CA . LYS A 1 114 ? 16.797 5.07 8.82 1 98.44 114 LYS A CA 1
ATOM 867 C C . LYS A 1 114 ? 16.141 4.562 10.102 1 98.44 114 LYS A C 1
ATOM 869 O O . LYS A 1 114 ? 16.172 3.363 10.383 1 98.44 114 LYS A O 1
ATOM 874 N N . GLY A 1 115 ? 15.594 5.457 10.867 1 97.69 115 GLY A N 1
ATOM 875 C CA . GLY A 1 115 ? 15.008 5.117 12.156 1 97.69 115 GLY A CA 1
ATOM 876 C C . GLY A 1 115 ? 13.898 4.094 12.055 1 97.69 115 GLY A C 1
ATOM 877 O O . GLY A 1 115 ? 14.016 2.984 12.578 1 97.69 115 GLY A O 1
ATOM 878 N N . PRO A 1 116 ? 12.875 4.395 11.328 1 98.25 116 PRO A N 1
ATOM 879 C CA . PRO A 1 116 ? 11.719 3.502 11.219 1 98.25 116 PRO A CA 1
ATOM 880 C C . PRO A 1 116 ? 12.086 2.123 10.672 1 98.25 116 PRO A C 1
ATOM 882 O O . PRO A 1 116 ? 11.523 1.114 11.109 1 98.25 116 PRO A O 1
ATOM 885 N N . VAL A 1 117 ? 13.039 1.999 9.758 1 98.75 117 VAL A N 1
ATOM 886 C CA . VAL A 1 117 ? 13.453 0.715 9.195 1 98.75 117 VAL A CA 1
ATOM 887 C C . VAL A 1 117 ? 13.977 -0.186 10.312 1 98.75 117 VAL A C 1
ATOM 889 O O . VAL A 1 117 ? 13.703 -1.39 10.328 1 98.75 117 VAL A O 1
ATOM 892 N N . GLN A 1 118 ? 14.609 0.455 11.305 1 98.62 118 GLN A N 1
ATOM 893 C CA . GLN A 1 118 ? 15.305 -0.302 12.344 1 98.62 118 GLN A CA 1
ATOM 894 C C . GLN A 1 118 ? 14.422 -0.475 13.578 1 98.62 118 GLN A C 1
ATOM 896 O O . GLN A 1 118 ? 14.648 -1.379 14.383 1 98.62 118 GLN A O 1
ATOM 901 N N . ALA A 1 119 ? 13.422 0.396 13.766 1 98.12 119 ALA A N 1
ATOM 902 C CA . ALA A 1 119 ? 12.641 0.403 15 1 98.12 119 ALA A CA 1
ATOM 903 C C . ALA A 1 119 ? 11.82 -0.878 15.133 1 98.12 119 ALA A C 1
ATOM 905 O O . ALA A 1 119 ? 11.078 -1.248 14.219 1 98.12 119 ALA A O 1
ATOM 906 N N . SER A 1 120 ? 11.805 -1.516 16.297 1 97.88 120 SER A N 1
ATOM 907 C CA . SER A 1 120 ? 11.148 -2.795 16.547 1 97.88 120 SER A CA 1
ATOM 908 C C . SER A 1 120 ? 9.633 -2.668 16.422 1 97.88 120 SER A C 1
ATOM 910 O O . SER A 1 120 ? 8.953 -3.615 16.016 1 97.88 120 SER A O 1
ATOM 912 N N . VAL A 1 121 ? 9.109 -1.528 16.688 1 97.31 121 VAL A N 1
ATOM 913 C CA . VAL A 1 121 ? 7.66 -1.339 16.672 1 97.31 121 VAL A CA 1
ATOM 914 C C . VAL A 1 121 ? 7.203 -0.896 15.289 1 97.31 121 VAL A C 1
ATOM 916 O O . VAL A 1 121 ? 6.012 -0.699 15.055 1 97.31 121 VAL A O 1
ATOM 919 N N . GLU A 1 122 ? 8.141 -0.685 14.383 1 97.75 122 GLU A N 1
ATOM 920 C CA . GLU A 1 122 ? 7.828 -0.284 13.016 1 97.75 122 GLU A CA 1
ATOM 921 C C . GLU A 1 122 ? 8.211 -1.374 12.023 1 97.75 122 GLU A C 1
ATOM 923 O O . GLU A 1 122 ? 7.625 -2.457 12.023 1 97.75 122 GLU A O 1
ATOM 928 N N . MET A 1 123 ? 9.328 -1.224 11.258 1 98.62 123 MET A N 1
ATOM 929 C CA . MET A 1 123 ? 9.648 -2.184 10.203 1 98.62 123 MET A CA 1
ATOM 930 C C . MET A 1 123 ? 10.516 -3.314 10.742 1 98.62 123 MET A C 1
ATOM 932 O O . MET A 1 123 ? 10.672 -4.348 10.086 1 98.62 123 MET A O 1
ATOM 936 N N . ASN A 1 124 ? 11.141 -3.119 11.914 1 98.75 124 ASN A N 1
ATOM 937 C CA . ASN A 1 124 ? 11.82 -4.156 12.688 1 98.75 124 ASN A CA 1
ATOM 938 C C . ASN A 1 124 ? 12.883 -4.871 11.852 1 98.75 124 ASN A C 1
ATOM 940 O O . ASN A 1 124 ? 12.977 -6.098 11.875 1 98.75 124 ASN A O 1
ATOM 944 N N . SER A 1 125 ? 13.633 -4.18 11.07 1 98.75 125 SER A N 1
ATOM 945 C CA . SER A 1 125 ? 14.727 -4.746 10.289 1 98.75 125 SER A CA 1
ATOM 946 C C . SER A 1 125 ? 16.078 -4.254 10.789 1 98.75 125 SER A C 1
ATOM 948 O O . SER A 1 125 ? 16.172 -3.693 11.883 1 98.75 125 SER A O 1
ATOM 950 N N . THR A 1 126 ? 17.172 -4.652 10.227 1 98.75 126 THR A N 1
ATOM 951 C CA . THR A 1 126 ? 18.516 -4.172 10.516 1 98.75 126 THR A CA 1
ATOM 952 C C . THR A 1 126 ? 19.203 -3.713 9.234 1 98.75 126 THR A C 1
ATOM 954 O O . THR A 1 126 ? 18.859 -4.156 8.141 1 98.75 126 THR A O 1
ATOM 957 N N . PRO A 1 127 ? 20.141 -2.803 9.414 1 98.81 127 PRO A N 1
ATOM 958 C CA . PRO A 1 127 ? 20.891 -2.387 8.227 1 98.81 127 PRO A CA 1
ATOM 959 C C . PRO A 1 127 ? 21.469 -3.568 7.461 1 98.81 127 PRO A C 1
ATOM 961 O O . PRO A 1 127 ? 21.422 -3.594 6.227 1 98.81 127 PRO A O 1
ATOM 964 N N . GLU A 1 128 ? 21.969 -4.566 8.156 1 98.75 128 GLU A N 1
ATOM 965 C CA . GLU A 1 128 ? 22.578 -5.734 7.527 1 98.75 128 GLU A CA 1
ATOM 966 C C . GLU A 1 128 ? 21.547 -6.52 6.719 1 98.75 128 GLU A C 1
ATOM 968 O O . GLU A 1 128 ? 21.828 -6.938 5.59 1 98.75 128 GLU A O 1
ATOM 973 N N . ARG A 1 129 ? 20.422 -6.715 7.254 1 98.75 129 ARG A N 1
ATOM 974 C CA . ARG A 1 129 ? 19.375 -7.461 6.574 1 98.75 129 ARG A CA 1
ATOM 975 C C . ARG A 1 129 ? 18.891 -6.719 5.328 1 98.75 129 ARG A C 1
ATOM 977 O O . ARG A 1 129 ? 18.688 -7.332 4.277 1 98.75 129 ARG A O 1
ATOM 984 N N . VAL A 1 130 ? 18.703 -5.418 5.477 1 98.88 130 VAL A N 1
ATOM 985 C CA . VAL A 1 130 ? 18.266 -4.594 4.355 1 98.88 130 VAL A CA 1
ATOM 986 C C . VAL A 1 130 ? 19.266 -4.695 3.213 1 98.88 130 VAL A C 1
ATOM 988 O O . VAL A 1 130 ? 18.891 -4.941 2.064 1 98.88 130 VAL A O 1
ATOM 991 N N . VAL A 1 131 ? 20.516 -4.535 3.496 1 98.88 131 VAL A N 1
ATOM 992 C CA . VAL A 1 131 ? 21.547 -4.57 2.48 1 98.88 131 VAL A CA 1
ATOM 993 C C . VAL A 1 131 ? 21.609 -5.961 1.847 1 98.88 131 VAL A C 1
ATOM 995 O O . VAL A 1 131 ? 21.734 -6.09 0.627 1 98.88 131 VAL A O 1
ATOM 998 N N . ALA A 1 132 ? 21.516 -7.016 2.68 1 98.81 132 ALA A N 1
ATOM 999 C CA . ALA A 1 132 ? 21.5 -8.383 2.15 1 98.81 132 ALA A CA 1
ATOM 1000 C C . ALA A 1 132 ? 20.328 -8.57 1.18 1 98.81 132 ALA A C 1
ATOM 1002 O O . ALA A 1 132 ? 20.5 -9.172 0.114 1 98.81 132 ALA A O 1
ATOM 1003 N N . THR A 1 133 ? 19.188 -8.078 1.511 1 98.81 133 THR A N 1
ATOM 1004 C CA . THR A 1 133 ? 18 -8.164 0.659 1 98.81 133 THR A CA 1
ATOM 1005 C C . THR A 1 133 ? 18.234 -7.453 -0.671 1 98.81 133 THR A C 1
ATOM 1007 O O . THR A 1 133 ? 18.062 -8.047 -1.737 1 98.81 133 THR A O 1
ATOM 1010 N N . LEU A 1 134 ? 18.703 -6.238 -0.604 1 98.88 134 LEU A N 1
ATOM 1011 C CA . LEU A 1 134 ? 18.875 -5.414 -1.793 1 98.88 134 LEU A CA 1
ATOM 1012 C C . LEU A 1 134 ? 19.984 -5.973 -2.684 1 98.88 134 LEU A C 1
ATOM 1014 O O . LEU A 1 134 ? 19.859 -5.961 -3.912 1 98.88 134 LEU A O 1
ATOM 1018 N N . LYS A 1 135 ? 21.016 -6.535 -2.107 1 98.75 135 LYS A N 1
ATOM 1019 C CA . LYS A 1 135 ? 22.125 -7.109 -2.871 1 98.75 135 LYS A CA 1
ATOM 1020 C C . LYS A 1 135 ? 21.703 -8.414 -3.547 1 98.75 135 LYS A C 1
ATOM 1022 O O . LYS A 1 135 ? 22.234 -8.766 -4.605 1 98.75 135 LYS A O 1
ATOM 1027 N N . SER A 1 136 ? 20.797 -9.086 -2.932 1 98.5 136 SER A N 1
ATOM 1028 C CA . SER A 1 136 ? 20.391 -10.391 -3.424 1 98.5 136 SER A CA 1
ATOM 1029 C C . SER A 1 136 ? 19.531 -10.266 -4.676 1 98.5 136 SER A C 1
ATOM 1031 O O . SER A 1 136 ? 19.281 -11.25 -5.371 1 98.5 136 SER A O 1
ATOM 1033 N N . ILE A 1 137 ? 19.062 -9.102 -5.055 1 98.31 137 ILE A N 1
ATOM 1034 C CA . ILE A 1 137 ? 18.188 -8.859 -6.195 1 98.31 137 ILE A CA 1
ATOM 1035 C C . ILE A 1 137 ? 18.969 -8.125 -7.289 1 98.31 137 ILE A C 1
ATOM 1037 O O . ILE A 1 137 ? 19.281 -6.941 -7.152 1 98.31 137 ILE A O 1
ATOM 1041 N N . PRO A 1 138 ? 19.281 -8.727 -8.375 1 98.31 138 PRO A N 1
ATOM 1042 C CA . PRO A 1 138 ? 20.172 -8.172 -9.391 1 98.31 138 PRO A CA 1
ATOM 1043 C C . PRO A 1 138 ? 19.688 -6.832 -9.938 1 98.31 138 PRO A C 1
ATOM 1045 O O . PRO A 1 138 ? 20.484 -5.934 -10.195 1 98.31 138 PRO A O 1
ATOM 1048 N N . GLU A 1 139 ? 18.438 -6.68 -10.125 1 98.44 139 GLU A N 1
ATOM 1049 C CA . GLU A 1 139 ? 17.906 -5.422 -10.648 1 98.44 139 GLU A CA 1
ATOM 1050 C C . GLU A 1 139 ? 18.156 -4.27 -9.688 1 98.44 139 GLU A C 1
ATOM 1052 O O . GLU A 1 139 ? 18.484 -3.162 -10.109 1 98.44 139 GLU A O 1
ATOM 1057 N N . TYR A 1 140 ? 17.984 -4.508 -8.367 1 98.81 140 TYR A N 1
ATOM 1058 C CA . TYR A 1 140 ? 18.297 -3.473 -7.387 1 98.81 140 TYR A CA 1
ATOM 1059 C C . TYR A 1 140 ? 19.781 -3.143 -7.391 1 98.81 140 TYR A C 1
ATOM 1061 O O . TYR A 1 140 ? 20.156 -1.971 -7.336 1 98.81 140 TYR A O 1
ATOM 1069 N N . ALA A 1 141 ? 20.594 -4.191 -7.449 1 98.56 141 ALA A N 1
ATOM 1070 C CA . ALA A 1 141 ? 22.031 -3.945 -7.508 1 98.56 141 ALA A CA 1
ATOM 1071 C C . ALA A 1 141 ? 22.391 -3.031 -8.68 1 98.56 141 ALA A C 1
ATOM 1073 O O . ALA A 1 141 ? 23.156 -2.076 -8.516 1 98.56 141 ALA A O 1
ATOM 1074 N N . ALA A 1 142 ? 21.844 -3.283 -9.836 1 98.69 142 ALA A N 1
ATOM 1075 C CA . ALA A 1 142 ? 22.094 -2.479 -11.031 1 98.69 142 ALA A CA 1
ATOM 1076 C C . ALA A 1 142 ? 21.562 -1.059 -10.859 1 98.69 142 ALA A C 1
ATOM 1078 O O . ALA A 1 142 ? 22.219 -0.091 -11.25 1 98.69 142 ALA A O 1
ATOM 1079 N N . GLU A 1 143 ? 20.375 -0.935 -10.281 1 98.81 143 GLU A N 1
ATOM 1080 C CA . GLU A 1 143 ? 19.766 0.376 -10.086 1 98.81 143 GLU A CA 1
ATOM 1081 C C . GLU A 1 143 ? 20.547 1.215 -9.086 1 98.81 143 GLU A C 1
ATOM 1083 O O . GLU A 1 143 ? 20.688 2.428 -9.258 1 98.81 143 GLU A O 1
ATOM 1088 N N . PHE A 1 144 ? 21 0.546 -8 1 98.88 144 PHE A N 1
ATOM 1089 C CA . PHE A 1 144 ? 21.844 1.255 -7.039 1 98.88 144 PHE A CA 1
ATOM 1090 C C . PHE A 1 144 ? 23.125 1.751 -7.703 1 98.88 144 PHE A C 1
ATOM 1092 O O . PHE A 1 144 ? 23.562 2.881 -7.465 1 98.88 144 PHE A O 1
ATOM 1099 N N . LYS A 1 145 ? 23.734 0.896 -8.508 1 98.62 145 LYS A N 1
ATOM 1100 C CA . LYS A 1 145 ? 24.953 1.294 -9.219 1 98.62 145 LYS A CA 1
ATOM 1101 C C . LYS A 1 145 ? 24.703 2.5 -10.117 1 98.62 145 LYS A C 1
ATOM 1103 O O . LYS A 1 145 ? 25.516 3.416 -10.188 1 98.62 145 LYS A O 1
ATOM 1108 N N . LYS A 1 146 ? 23.609 2.5 -10.781 1 98.5 146 LYS A N 1
ATOM 1109 C CA . LYS A 1 146 ? 23.234 3.604 -11.664 1 98.5 146 LYS A CA 1
ATOM 1110 C C . LYS A 1 146 ? 22.984 4.879 -10.867 1 98.5 146 LYS A C 1
ATOM 1112 O O . LYS A 1 146 ? 23.359 5.973 -11.289 1 98.5 146 LYS A O 1
ATOM 1117 N N . ALA A 1 147 ? 22.359 4.738 -9.672 1 98.12 147 ALA A N 1
ATOM 1118 C CA . ALA A 1 147 ? 21.969 5.879 -8.844 1 98.12 147 ALA A CA 1
ATOM 1119 C C . ALA A 1 147 ? 23.156 6.461 -8.109 1 98.12 147 ALA A C 1
ATOM 1121 O O . ALA A 1 147 ? 23.188 7.652 -7.797 1 98.12 147 ALA A O 1
ATOM 1122 N N . PHE A 1 148 ? 24.125 5.586 -7.855 1 97.75 148 PHE A N 1
ATOM 1123 C CA . PHE A 1 148 ? 25.281 6.012 -7.082 1 97.75 148 PHE A CA 1
ATOM 1124 C C . PHE A 1 148 ? 26.562 5.547 -7.746 1 97.75 148 PHE A C 1
ATOM 1126 O O . PHE A 1 148 ? 27.359 4.824 -7.137 1 97.75 148 PHE A O 1
ATOM 1133 N N . PRO A 1 149 ? 26.875 6.125 -8.867 1 96.81 149 PRO A N 1
ATOM 1134 C CA . PRO A 1 149 ? 27.969 5.621 -9.688 1 96.81 149 PRO A CA 1
ATOM 1135 C C . PRO A 1 149 ? 29.344 5.891 -9.07 1 96.81 149 PRO A C 1
ATOM 1137 O O . PRO A 1 149 ? 30.312 5.223 -9.414 1 96.81 149 PRO A O 1
ATOM 1140 N N . LYS A 1 150 ? 29.453 6.785 -8.148 1 96.06 150 LYS A N 1
ATOM 1141 C CA . LYS A 1 150 ? 30.75 7.152 -7.582 1 96.06 150 LYS A CA 1
ATOM 1142 C C . LYS A 1 150 ? 31.047 6.344 -6.324 1 96.06 150 LYS A C 1
ATOM 1144 O O . LYS A 1 150 ? 32.156 6.41 -5.781 1 96.06 150 LYS A O 1
ATOM 1149 N N . ASP A 1 151 ? 30.078 5.66 -5.879 1 97.06 151 ASP A N 1
ATOM 1150 C CA . ASP A 1 151 ? 30.25 4.875 -4.66 1 97.06 151 ASP A CA 1
ATOM 1151 C C . ASP A 1 151 ? 30.828 3.492 -4.98 1 97.06 151 ASP A C 1
ATOM 1153 O O . ASP A 1 151 ? 30.328 2.803 -5.875 1 97.06 151 ASP A O 1
ATOM 1157 N N . LYS A 1 152 ? 31.828 3.102 -4.289 1 96.94 152 LYS A N 1
ATOM 1158 C CA . LYS A 1 152 ? 32.469 1.799 -4.484 1 96.94 152 LYS A CA 1
ATOM 1159 C C . LYS A 1 152 ? 31.516 0.668 -4.078 1 96.94 152 LYS A C 1
ATOM 1161 O O . LYS A 1 152 ? 31.562 -0.419 -4.66 1 96.94 152 LYS A O 1
ATOM 1166 N N . ASP A 1 153 ? 30.734 0.951 -3.096 1 97.56 153 ASP A N 1
ATOM 1167 C CA . ASP A 1 153 ? 29.703 0.028 -2.635 1 97.56 153 ASP A CA 1
ATOM 1168 C C . ASP A 1 153 ? 28.312 0.677 -2.688 1 97.56 153 ASP A C 1
ATOM 1170 O O . ASP A 1 153 ? 27.797 1.118 -1.663 1 97.56 153 ASP A O 1
ATOM 1174 N N . PRO A 1 154 ? 27.703 0.712 -3.83 1 98.44 154 PRO A N 1
ATOM 1175 C CA . PRO A 1 154 ? 26.484 1.497 -4.027 1 98.44 154 PRO A CA 1
ATOM 1176 C C . PRO A 1 154 ? 25.297 0.955 -3.229 1 98.44 154 PRO A C 1
ATOM 1178 O O . PRO A 1 154 ? 24.469 1.729 -2.76 1 98.44 154 PRO A O 1
ATOM 1181 N N . VAL A 1 155 ? 25.234 -0.424 -3.1 1 98.81 155 VAL A N 1
ATOM 1182 C CA . VAL A 1 155 ? 24.141 -0.992 -2.318 1 98.81 155 VAL A CA 1
ATOM 1183 C C . VAL A 1 155 ? 24.469 -0.888 -0.829 1 98.81 155 VAL A C 1
ATOM 1185 O O . VAL A 1 155 ? 25.141 -1.759 -0.27 1 98.81 155 VAL A O 1
ATOM 1188 N N . SER A 1 156 ? 23.953 0.15 -0.187 1 98.75 156 SER A N 1
ATOM 1189 C CA . SER A 1 156 ? 24.219 0.411 1.225 1 98.75 156 SER A CA 1
ATOM 1190 C C . SER A 1 156 ? 22.984 0.972 1.921 1 98.75 156 SER A C 1
ATOM 1192 O O . SER A 1 156 ? 22.047 1.434 1.263 1 98.75 156 SER A O 1
ATOM 1194 N N 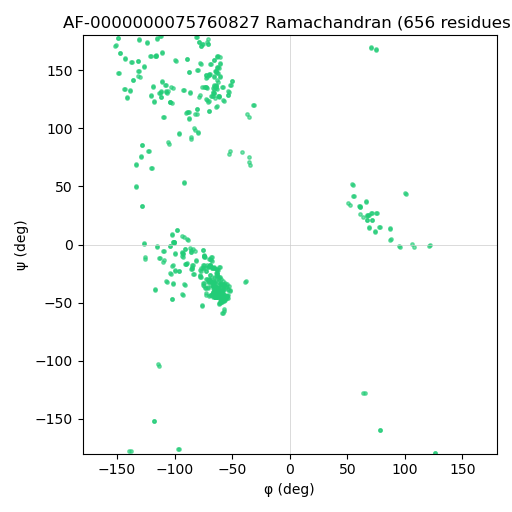. PHE A 1 157 ? 23 0.842 3.26 1 98.75 157 PHE A N 1
ATOM 1195 C CA . PHE A 1 157 ? 21.906 1.357 4.059 1 98.75 157 PHE A CA 1
ATOM 1196 C C . PHE A 1 157 ? 21.781 2.869 3.908 1 98.75 157 PHE A C 1
ATOM 1198 O O . PHE A 1 157 ? 20.672 3.404 3.826 1 98.75 157 PHE A O 1
ATOM 1205 N N . ASP A 1 158 ? 22.891 3.582 3.814 1 98.25 158 ASP A N 1
ATOM 1206 C CA . ASP A 1 158 ? 22.906 5.027 3.617 1 98.25 158 ASP A CA 1
ATOM 1207 C C . ASP A 1 158 ? 22.312 5.406 2.264 1 98.25 158 ASP A C 1
ATOM 1209 O O . ASP A 1 158 ? 21.516 6.348 2.17 1 98.25 158 ASP A O 1
ATOM 1213 N N . ASN A 1 159 ? 22.719 4.672 1.257 1 98.38 159 ASN A N 1
ATOM 1214 C CA . ASN A 1 159 ? 22.234 4.992 -0.076 1 98.38 159 ASN A CA 1
ATOM 1215 C C . ASN A 1 159 ? 20.75 4.66 -0.216 1 98.38 159 ASN A C 1
ATOM 1217 O O . ASN A 1 159 ? 20.031 5.32 -0.968 1 98.38 159 ASN A O 1
ATOM 1221 N N . MET A 1 160 ? 20.266 3.6 0.553 1 98.81 160 MET A N 1
ATOM 1222 C CA . MET A 1 160 ? 18.828 3.389 0.639 1 98.81 160 MET A CA 1
ATOM 1223 C C . MET A 1 160 ? 18.125 4.637 1.164 1 98.81 160 MET A C 1
ATOM 1225 O O . MET A 1 160 ? 17.156 5.105 0.565 1 98.81 160 MET A O 1
ATOM 1229 N N . ALA A 1 161 ? 18.656 5.176 2.232 1 98.38 161 ALA A N 1
ATOM 1230 C CA . ALA A 1 161 ? 18.078 6.355 2.861 1 98.38 161 ALA A CA 1
ATOM 1231 C C . ALA A 1 161 ? 18.141 7.562 1.93 1 98.38 161 ALA A C 1
ATOM 1233 O O . ALA A 1 161 ? 17.188 8.344 1.849 1 98.38 161 ALA A O 1
ATOM 1234 N N . TYR A 1 162 ? 19.234 7.723 1.218 1 96.88 162 TYR A N 1
ATOM 1235 C CA . TYR A 1 162 ? 19.391 8.82 0.272 1 96.88 162 TYR A CA 1
ATOM 1236 C C . TYR A 1 162 ? 18.375 8.719 -0.857 1 96.88 162 TYR A C 1
ATOM 1238 O O . TYR A 1 162 ? 17.797 9.719 -1.275 1 96.88 162 TYR A O 1
ATOM 1246 N N . ALA A 1 163 ? 18.234 7.512 -1.381 1 98.19 163 ALA A N 1
ATOM 1247 C CA . ALA A 1 163 ? 17.266 7.301 -2.449 1 98.19 163 ALA A CA 1
ATOM 1248 C C . ALA A 1 163 ? 15.844 7.629 -1.979 1 98.19 163 ALA A C 1
ATOM 1250 O O . ALA A 1 163 ? 15.07 8.258 -2.705 1 98.19 163 ALA A O 1
ATOM 1251 N N 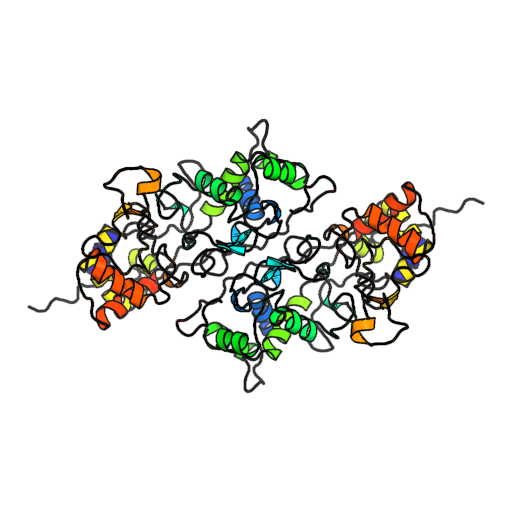. LEU A 1 164 ? 15.5 7.188 -0.759 1 98.5 164 LEU A N 1
ATOM 1252 C CA . LEU A 1 164 ? 14.188 7.496 -0.19 1 98.5 164 LEU A CA 1
ATOM 1253 C C . LEU A 1 164 ? 13.984 9 -0.075 1 98.5 164 LEU A C 1
ATOM 1255 O O . LEU A 1 164 ? 12.922 9.516 -0.421 1 98.5 164 LEU A O 1
ATOM 1259 N N . GLU A 1 165 ? 15 9.719 0.409 1 97.56 165 GLU A N 1
ATOM 1260 C CA . GLU A 1 165 ? 14.93 11.172 0.462 1 97.56 165 GLU A CA 1
ATOM 1261 C C . GLU A 1 165 ? 14.719 11.766 -0.928 1 97.56 165 GLU A C 1
ATOM 1263 O O . GLU A 1 165 ? 13.891 12.664 -1.104 1 97.56 165 GLU A O 1
ATOM 1268 N N . ALA A 1 166 ? 15.438 11.266 -1.916 1 97.38 166 ALA A N 1
ATOM 1269 C CA . ALA A 1 166 ? 15.32 11.773 -3.281 1 97.38 166 ALA A CA 1
ATOM 1270 C C . ALA A 1 166 ? 13.891 11.656 -3.793 1 97.38 166 ALA A C 1
ATOM 1272 O O . ALA A 1 166 ? 13.383 12.57 -4.453 1 97.38 166 ALA A O 1
ATOM 1273 N N . PHE A 1 167 ? 13.305 10.562 -3.502 1 98.12 167 PHE A N 1
ATOM 1274 C CA . PHE A 1 167 ? 11.906 10.391 -3.891 1 98.12 167 PHE A CA 1
ATOM 1275 C C . PHE A 1 167 ? 11.008 11.375 -3.146 1 98.12 167 PHE A C 1
ATOM 1277 O O . PHE A 1 167 ? 10.109 11.977 -3.74 1 98.12 167 PHE A O 1
ATOM 1284 N N . GLU A 1 168 ? 11.227 11.578 -1.849 1 97.44 168 GLU A N 1
ATOM 1285 C CA . GLU A 1 168 ? 10.398 12.422 -0.995 1 97.44 168 GLU A CA 1
ATOM 1286 C C . GLU A 1 168 ? 10.445 13.883 -1.451 1 97.44 168 GLU A C 1
ATOM 1288 O O . GLU A 1 168 ? 9.5 14.641 -1.217 1 97.44 168 GLU A O 1
ATOM 1293 N N . VAL A 1 169 ? 11.508 14.266 -2.129 1 96.5 169 VAL A N 1
ATOM 1294 C CA . VAL A 1 169 ? 11.641 15.617 -2.656 1 96.5 169 VAL A CA 1
ATOM 1295 C C . VAL A 1 169 ? 10.516 15.906 -3.65 1 96.5 169 VAL A C 1
ATOM 1297 O O . VAL A 1 169 ? 10.055 17.047 -3.77 1 96.5 169 VAL A O 1
ATOM 1300 N N . SER A 1 170 ? 10.047 14.828 -4.266 1 95.06 170 SER A N 1
ATOM 1301 C CA . SER A 1 170 ? 9.016 14.984 -5.289 1 95.06 170 SER A CA 1
ATOM 1302 C C . SER A 1 170 ? 7.621 15.023 -4.676 1 95.06 170 SER A C 1
ATOM 1304 O O . SER A 1 170 ? 6.637 15.281 -5.371 1 95.06 170 SER A O 1
ATOM 1306 N N . LEU A 1 171 ? 7.477 14.789 -3.398 1 97.62 171 LEU A N 1
ATOM 1307 C CA . LEU A 1 171 ? 6.172 14.656 -2.758 1 97.62 171 LEU A CA 1
ATOM 1308 C C . LEU A 1 171 ? 5.688 16 -2.229 1 97.62 171 LEU A C 1
ATOM 1310 O O . LEU A 1 171 ? 5.359 16.125 -1.045 1 97.62 171 LEU A O 1
ATOM 1314 N N . THR A 1 172 ? 5.652 16.984 -3.086 1 97.94 172 THR A N 1
ATOM 1315 C CA . THR A 1 172 ? 5.125 18.312 -2.762 1 97.94 172 THR A CA 1
ATOM 1316 C C . THR A 1 172 ? 3.699 18.469 -3.279 1 97.94 172 THR A C 1
ATOM 1318 O O . THR A 1 172 ? 3.268 17.719 -4.16 1 97.94 172 THR A O 1
ATOM 1321 N N . THR A 1 173 ? 2.949 19.375 -2.73 1 98.56 173 THR A N 1
ATOM 1322 C CA . THR A 1 173 ? 1.538 19.562 -3.051 1 98.56 173 THR A CA 1
ATOM 1323 C C . THR A 1 173 ? 1.243 21.016 -3.375 1 98.56 173 THR A C 1
ATOM 1325 O O . THR A 1 173 ? 0.631 21.719 -2.574 1 98.56 173 THR A O 1
ATOM 1328 N N . PRO A 1 174 ? 1.619 21.516 -4.562 1 98.5 174 PRO A N 1
ATOM 1329 C CA . PRO A 1 174 ? 1.418 22.906 -4.965 1 98.5 174 PRO A CA 1
ATOM 1330 C C . PRO A 1 174 ? -0.031 23.219 -5.344 1 98.5 174 PRO A C 1
ATOM 1332 O O . PRO A 1 174 ? -0.888 22.328 -5.273 1 98.5 174 PRO A O 1
ATOM 1335 N N . ASN A 1 175 ? -0.29 24.375 -5.551 1 98.69 175 ASN A N 1
ATOM 1336 C CA . ASN A 1 175 ? -1.47 24.859 -6.266 1 98.69 175 ASN A CA 1
ATOM 1337 C C . ASN A 1 175 ? -2.727 24.75 -5.406 1 98.69 175 ASN A C 1
ATOM 1339 O O . ASN A 1 175 ? -3.822 24.531 -5.926 1 98.69 175 ASN A O 1
ATOM 1343 N N . SER A 1 176 ? -2.611 24.797 -4.133 1 98.75 176 SER A N 1
ATOM 1344 C CA . SER A 1 176 ? -3.803 24.891 -3.297 1 98.75 176 SER A CA 1
ATOM 1345 C C . SER A 1 176 ? -4.559 26.188 -3.564 1 98.75 176 SER A C 1
ATOM 1347 O O . SER A 1 176 ? -4.008 27.141 -4.137 1 98.75 176 SER A O 1
ATOM 1349 N N . PRO A 1 177 ? -5.832 26.25 -3.162 1 98.88 177 PRO A N 1
ATOM 1350 C CA . PRO A 1 177 ? -6.512 27.547 -3.25 1 98.88 177 PRO A CA 1
ATOM 1351 C C . PRO A 1 177 ? -5.742 28.656 -2.549 1 98.88 177 PRO A C 1
ATOM 1353 O O . PRO A 1 177 ? -5.66 29.781 -3.066 1 98.88 177 PRO A O 1
ATOM 1356 N N . PHE A 1 178 ? -5.168 28.375 -1.463 1 98.88 178 PHE A N 1
ATOM 1357 C CA . PHE A 1 178 ? -4.375 29.359 -0.732 1 98.88 178 PHE A CA 1
ATOM 1358 C C . PHE A 1 178 ? -3.152 29.781 -1.539 1 98.88 178 PHE A C 1
ATOM 1360 O O . PHE A 1 178 ? -2.816 30.969 -1.598 1 98.88 178 PHE A O 1
ATOM 1367 N N . ASP A 1 179 ? -2.463 28.781 -2.139 1 98.88 179 ASP A N 1
ATOM 1368 C CA . ASP A 1 179 ? -1.325 29.109 -2.994 1 98.88 179 ASP A CA 1
ATOM 1369 C C . ASP A 1 179 ? -1.733 30.062 -4.113 1 98.88 179 ASP A C 1
ATOM 1371 O O . ASP A 1 179 ? -1.036 31.047 -4.383 1 98.88 179 ASP A O 1
ATOM 1375 N N . ARG A 1 180 ? -2.779 29.781 -4.758 1 98.75 180 ARG A N 1
ATOM 1376 C CA . ARG A 1 180 ? -3.271 30.625 -5.848 1 98.75 180 ARG A CA 1
ATOM 1377 C C . ARG A 1 180 ? -3.631 32 -5.352 1 98.75 180 ARG A C 1
ATOM 1379 O O . ARG A 1 180 ? -3.381 33 -6.039 1 98.75 180 ARG A O 1
ATOM 1386 N N . PHE A 1 181 ? -4.258 32.094 -4.18 1 98.75 181 PHE A N 1
ATOM 1387 C CA . PHE A 1 181 ? -4.559 33.375 -3.574 1 98.75 181 PHE A CA 1
ATOM 1388 C C . PHE A 1 181 ? -3.285 34.188 -3.35 1 98.75 181 PHE A C 1
ATOM 1390 O O . PHE A 1 181 ? -3.223 35.375 -3.695 1 98.75 181 PHE A O 1
ATOM 1397 N N . LEU A 1 182 ? -2.24 33.562 -2.77 1 98.62 182 LEU A N 1
ATOM 1398 C CA . LEU A 1 182 ? -0.968 34.25 -2.529 1 98.62 182 LEU A CA 1
ATOM 1399 C C . LEU A 1 182 ? -0.371 34.75 -3.832 1 98.62 182 LEU A C 1
ATOM 1401 O O . LEU A 1 182 ? 0.304 35.781 -3.844 1 98.62 182 LEU A O 1
ATOM 1405 N N . LYS A 1 183 ? -0.659 34.031 -4.918 1 97.88 183 LYS A N 1
ATOM 1406 C CA . LYS A 1 183 ? -0.096 34.406 -6.219 1 97.88 183 LYS A CA 1
ATOM 1407 C C . LYS A 1 183 ? -0.95 35.438 -6.926 1 97.88 183 LYS A C 1
ATOM 1409 O O . LYS A 1 183 ? -0.656 35.844 -8.055 1 97.88 183 LYS A O 1
ATOM 1414 N N . GLY A 1 184 ? -2.086 35.844 -6.379 1 97.69 184 GLY A N 1
ATOM 1415 C CA . GLY A 1 184 ? -2.801 36.969 -6.918 1 97.69 184 GLY A CA 1
ATOM 1416 C C . GLY A 1 184 ? -4.211 36.656 -7.363 1 97.69 184 GLY A C 1
ATOM 1417 O O . GLY A 1 184 ? -4.949 37.531 -7.812 1 97.69 184 GLY A O 1
ATOM 1418 N N . GLU A 1 185 ? -4.637 35.344 -7.223 1 98 185 GLU A N 1
ATOM 1419 C CA . GLU A 1 185 ? -6 35 -7.594 1 98 185 GLU A CA 1
ATOM 1420 C C . GLU A 1 185 ? -6.973 35.25 -6.445 1 98 185 GLU A C 1
ATOM 1422 O O . GLU A 1 185 ? -7.32 34.312 -5.707 1 98 185 GLU A O 1
ATOM 1427 N N . ASP A 1 186 ? -7.508 36.344 -6.422 1 95.31 186 ASP A N 1
ATOM 1428 C CA . ASP A 1 186 ? -8.305 36.812 -5.285 1 95.31 186 ASP A CA 1
ATOM 1429 C C . ASP A 1 186 ? -9.484 35.875 -5.031 1 95.31 186 ASP A C 1
ATOM 1431 O O . ASP A 1 186 ? -9.859 35.625 -3.879 1 95.31 186 ASP A O 1
ATOM 1435 N N . LYS A 1 187 ? -10.008 35.312 -6.082 1 97.12 187 LYS A N 1
ATOM 1436 C CA . LYS A 1 187 ? -11.227 34.5 -5.961 1 97.12 187 LYS A CA 1
ATOM 1437 C C . LYS A 1 187 ? -10.914 33.062 -5.656 1 97.12 187 LYS A C 1
ATOM 1439 O O . LYS A 1 187 ? -11.82 32.219 -5.551 1 97.12 187 LYS A O 1
ATOM 1444 N N . ALA A 1 188 ? -9.625 32.812 -5.473 1 98.5 188 ALA A N 1
ATOM 1445 C CA . ALA A 1 188 ? -9.25 31.438 -5.125 1 98.5 188 ALA A CA 1
ATOM 1446 C C . ALA A 1 188 ? -9.727 31.078 -3.725 1 98.5 188 ALA A C 1
ATOM 1448 O O . ALA A 1 188 ? -9.93 29.906 -3.416 1 98.5 188 ALA A O 1
ATOM 1449 N N . LEU A 1 189 ? -9.883 32.062 -2.893 1 98.69 189 LEU A N 1
ATOM 1450 C CA . LEU A 1 189 ? -10.492 31.875 -1.581 1 98.69 189 LEU A CA 1
ATOM 1451 C C . LEU A 1 189 ? -11.883 32.5 -1.536 1 98.69 189 LEU A C 1
ATOM 1453 O O . LEU A 1 189 ? -12.094 33.594 -2.072 1 98.69 189 LEU A O 1
ATOM 1457 N N . ASP A 1 190 ? -12.75 31.797 -0.957 1 98.25 190 ASP A N 1
ATOM 1458 C CA . ASP A 1 190 ? -14.055 32.406 -0.748 1 98.25 190 ASP A CA 1
ATOM 1459 C C . ASP A 1 190 ? -14.047 33.312 0.478 1 98.25 190 ASP A C 1
ATOM 1461 O O . ASP A 1 190 ? -13.016 33.5 1.127 1 98.25 190 ASP A O 1
ATOM 1465 N N . ASP A 1 191 ? -15.172 33.969 0.781 1 98.06 191 ASP A N 1
ATOM 1466 C CA . ASP A 1 191 ? -15.234 34.969 1.828 1 98.06 191 ASP A CA 1
ATOM 1467 C C . ASP A 1 191 ? -14.961 34.375 3.201 1 98.06 191 ASP A C 1
ATOM 1469 O O . ASP A 1 191 ? -14.273 34.969 4.031 1 98.06 191 ASP A O 1
ATOM 1473 N N . LYS A 1 192 ? -15.523 33.219 3.428 1 98.44 192 LYS A N 1
ATOM 1474 C CA . LYS A 1 192 ? -15.312 32.562 4.719 1 98.44 192 LYS A CA 1
ATOM 1475 C C . LYS A 1 192 ? -13.852 32.156 4.906 1 98.44 192 LYS A C 1
ATOM 1477 O O . LYS A 1 192 ? -13.297 32.312 5.996 1 98.44 192 LYS A O 1
ATOM 1482 N N . GLN A 1 193 ? -13.234 31.688 3.867 1 98.81 193 GLN A N 1
ATOM 1483 C CA . GLN A 1 193 ? -11.82 31.328 3.895 1 98.81 193 GLN A CA 1
ATOM 1484 C C . GLN A 1 193 ? -10.945 32.562 4.133 1 98.81 193 GLN A C 1
ATOM 1486 O O . GLN A 1 193 ? -9.977 32.5 4.895 1 98.81 193 GLN A O 1
ATOM 1491 N N . LYS A 1 194 ? -11.234 33.656 3.543 1 98.69 194 LYS A N 1
ATOM 1492 C CA . LYS A 1 194 ? -10.5 34.906 3.76 1 98.69 194 LYS A CA 1
ATOM 1493 C C . LYS A 1 194 ? -10.641 35.375 5.203 1 98.69 194 LYS A C 1
ATOM 1495 O O . LYS A 1 194 ? -9.664 35.844 5.812 1 98.69 194 LYS A O 1
ATOM 1500 N N . GLN A 1 195 ? -11.859 35.312 5.66 1 98.38 195 GLN A N 1
ATOM 1501 C CA . GLN A 1 195 ? -12.078 35.625 7.066 1 98.38 195 GLN A CA 1
ATOM 1502 C C . GLN A 1 195 ? -11.234 34.75 7.973 1 98.38 195 GLN A C 1
ATOM 1504 O O . GLN A 1 195 ? -10.633 35.219 8.938 1 98.38 195 GLN A O 1
ATOM 1509 N N . GLY A 1 196 ? -11.227 33.469 7.652 1 98.81 196 GLY A N 1
ATOM 1510 C CA . GLY A 1 196 ? -10.43 32.531 8.422 1 98.81 196 GLY A CA 1
ATOM 1511 C C . GLY A 1 196 ? -8.945 32.844 8.375 1 98.81 196 GLY A C 1
ATOM 1512 O O . GLY A 1 196 ? -8.25 32.75 9.398 1 98.81 196 GLY A O 1
ATOM 1513 N N . LEU A 1 197 ? -8.445 33.188 7.227 1 98.81 197 LEU A N 1
ATOM 1514 C CA . LEU A 1 197 ? -7.047 33.562 7.066 1 98.81 197 LEU A CA 1
ATOM 1515 C C . LEU A 1 197 ? -6.703 34.75 7.926 1 98.81 197 LEU A C 1
ATOM 1517 O O . LEU A 1 197 ? -5.688 34.781 8.625 1 98.81 197 LEU A O 1
ATOM 1521 N N . ALA A 1 198 ? -7.5 35.781 7.848 1 98.56 198 ALA A N 1
ATOM 1522 C CA . ALA A 1 198 ? -7.285 36.969 8.664 1 98.56 198 ALA A CA 1
ATOM 1523 C C . ALA A 1 198 ? -7.254 36.625 10.148 1 98.56 198 ALA A C 1
ATOM 1525 O O . ALA A 1 198 ? -6.379 37.094 10.883 1 98.56 198 ALA A O 1
ATOM 1526 N N . LEU A 1 199 ? -8.227 35.812 10.547 1 98.38 199 LEU A N 1
ATOM 1527 C CA . LEU A 1 199 ? -8.312 35.375 11.938 1 98.38 199 LEU A CA 1
ATOM 1528 C C . LEU A 1 199 ? -7.094 34.562 12.344 1 98.38 199 LEU A C 1
ATOM 1530 O O . LEU A 1 199 ? -6.574 34.719 13.453 1 98.38 199 LEU A O 1
ATOM 1534 N N . PHE A 1 200 ? -6.688 33.688 11.477 1 98.69 200 PHE A N 1
ATOM 1535 C CA . PHE A 1 200 ? -5.516 32.844 11.695 1 98.69 200 PHE A CA 1
ATOM 1536 C C . PHE A 1 200 ? -4.289 33.688 11.992 1 98.69 200 PHE A C 1
ATOM 1538 O O . PHE A 1 200 ? -3.523 33.406 12.914 1 98.69 200 PHE A O 1
ATOM 1545 N N . MET A 1 201 ? -4.059 34.781 11.25 1 98.38 201 MET A N 1
ATOM 1546 C CA . MET A 1 201 ? -2.941 35.719 11.422 1 98.38 201 MET A CA 1
ATOM 1547 C C . MET A 1 201 ? -3.137 36.562 12.664 1 98.38 201 MET A C 1
ATOM 1549 O O . MET A 1 201 ? -2.229 36.688 13.484 1 98.38 201 MET A O 1
ATOM 1553 N N . ASP A 1 202 ? -4.336 37.031 12.852 1 96.94 202 ASP A N 1
ATOM 1554 C CA . ASP A 1 202 ? -4.613 38 13.898 1 96.94 202 ASP A CA 1
ATOM 1555 C C . ASP A 1 202 ? -4.617 37.344 15.273 1 96.94 202 ASP A C 1
ATOM 1557 O O . ASP A 1 202 ? -4.254 37.969 16.266 1 96.94 202 ASP A O 1
ATOM 1561 N N . ALA A 1 203 ? -5.047 36.125 15.289 1 96.19 203 ALA A N 1
ATOM 1562 C CA . ALA A 1 203 ? -5.121 35.406 16.562 1 96.19 203 ALA A CA 1
ATOM 1563 C C . ALA A 1 203 ? -3.732 34.969 17.047 1 96.19 203 ALA A C 1
ATOM 1565 O O . ALA A 1 203 ? -3.541 34.656 18.219 1 96.19 203 ALA A O 1
ATOM 1566 N N . GLY A 1 204 ? -2.789 34.938 16.062 1 96.75 204 GLY A N 1
ATOM 1567 C CA . GLY A 1 204 ? -1.428 34.625 16.438 1 96.75 204 GLY A CA 1
ATOM 1568 C C . GLY A 1 204 ? -1.012 33.219 16.016 1 96.75 204 GLY A C 1
ATOM 1569 O O . GLY A 1 204 ? 0.112 32.781 16.281 1 96.75 204 GLY A O 1
ATOM 1570 N N . CYS A 1 205 ? -1.91 32.469 15.367 1 97.88 205 CYS A N 1
ATOM 1571 C CA . CYS A 1 205 ? -1.591 31.125 14.906 1 97.88 205 CYS A CA 1
ATOM 1572 C C . CYS A 1 205 ? -0.338 31.125 14.039 1 97.88 205 CYS A C 1
ATOM 1574 O O . CYS A 1 205 ? 0.456 30.188 14.078 1 97.88 205 CYS A O 1
ATOM 1576 N N . SER A 1 206 ? -0.116 32.219 13.242 1 97.94 206 SER A N 1
ATOM 1577 C CA . SER A 1 206 ? 0.957 32.312 12.258 1 97.94 206 SER A CA 1
ATOM 1578 C C . SER A 1 206 ? 2.307 32.531 12.93 1 97.94 206 SER A C 1
ATOM 1580 O O . SER A 1 206 ? 3.35 32.469 12.273 1 97.94 206 SER A O 1
ATOM 1582 N N . ALA A 1 207 ? 2.346 32.781 14.219 1 96.94 207 ALA A N 1
ATOM 1583 C CA . ALA A 1 207 ? 3.615 32.938 14.922 1 96.94 207 ALA A CA 1
ATOM 1584 C C . ALA A 1 207 ? 4.414 31.625 14.891 1 96.94 207 ALA A C 1
ATOM 1586 O O . ALA A 1 207 ? 5.648 31.656 14.852 1 96.94 207 ALA A O 1
ATOM 1587 N N . CYS A 1 208 ? 3.73 30.547 14.953 1 97.5 208 CYS A N 1
ATOM 1588 C CA . CYS A 1 208 ? 4.371 29.234 14.938 1 97.5 208 CYS A CA 1
ATOM 1589 C C . CYS A 1 208 ? 4.148 28.531 13.602 1 97.5 208 CYS A C 1
ATOM 1591 O O . CYS A 1 208 ? 4.977 27.719 13.18 1 97.5 208 CYS A O 1
ATOM 1593 N N . HIS A 1 209 ? 3.002 28.797 12.969 1 98.44 209 HIS A N 1
ATOM 1594 C CA . HIS A 1 209 ? 2.662 28.203 11.68 1 98.44 209 HIS A CA 1
ATOM 1595 C C . HIS A 1 209 ? 2.809 29.234 10.555 1 98.44 209 HIS A C 1
ATOM 1597 O O . HIS A 1 209 ? 1.845 29.906 10.203 1 98.44 209 HIS A O 1
ATOM 1603 N N . ASN A 1 210 ? 3.99 29.328 10 1 98.31 210 ASN A N 1
ATOM 1604 C CA . ASN A 1 210 ? 4.312 30.297 8.961 1 98.31 210 ASN A CA 1
ATOM 1605 C C . ASN A 1 210 ? 5.184 29.688 7.871 1 98.31 210 ASN A C 1
ATOM 1607 O O . ASN A 1 210 ? 5.359 28.469 7.828 1 98.31 210 ASN A O 1
ATOM 1611 N N . GLY A 1 211 ? 5.551 30.5 6.926 1 98.25 211 GLY A N 1
ATOM 1612 C CA . GLY A 1 211 ? 6.449 30.062 5.867 1 98.25 211 GLY A CA 1
ATOM 1613 C C . GLY A 1 211 ? 5.758 29.25 4.797 1 98.25 211 GLY A C 1
ATOM 1614 O O . GLY A 1 211 ? 4.539 29.344 4.625 1 98.25 211 GLY A O 1
ATOM 1615 N N . VAL A 1 212 ? 6.508 28.516 4.09 1 98.19 212 VAL A N 1
ATOM 1616 C CA . VAL A 1 212 ? 6.039 27.781 2.918 1 98.19 212 VAL A CA 1
ATOM 1617 C C . VAL A 1 212 ? 5.141 26.625 3.359 1 98.19 212 VAL A C 1
ATOM 1619 O O . VAL A 1 212 ? 4.109 26.359 2.736 1 98.19 212 VAL A O 1
ATOM 1622 N N . ASN A 1 213 ? 5.473 25.969 4.465 1 98.44 213 ASN A N 1
ATOM 1623 C CA . ASN A 1 213 ? 4.82 24.719 4.875 1 98.44 213 ASN A CA 1
ATOM 1624 C C . ASN A 1 213 ? 3.797 24.969 5.98 1 98.44 213 ASN A C 1
ATOM 1626 O O . ASN A 1 213 ? 3.205 24.031 6.508 1 98.44 213 ASN A O 1
ATOM 1630 N N . LEU A 1 214 ? 3.635 26.344 6.367 1 98.69 214 LEU A N 1
ATOM 1631 C CA . LEU A 1 214 ? 2.764 26.703 7.48 1 98.69 214 LEU A CA 1
ATOM 1632 C C . LEU A 1 214 ? 3.15 25.922 8.742 1 98.69 214 LEU A C 1
ATOM 1634 O O . LEU A 1 214 ? 2.287 25.359 9.414 1 98.69 214 LEU A O 1
ATOM 1638 N N . GLY A 1 215 ? 4.352 25.984 9.047 1 98 215 GLY A N 1
ATOM 1639 C CA . GLY A 1 215 ? 4.914 25.25 10.164 1 98 215 GLY A CA 1
ATOM 1640 C C . GLY A 1 215 ? 6.102 24.391 9.766 1 98 215 GLY A C 1
ATOM 1641 O O . GLY A 1 215 ? 6.543 24.422 8.617 1 98 215 GLY A O 1
ATOM 1642 N N . GLY A 1 216 ? 6.66 23.688 10.742 1 97.19 216 GLY A N 1
ATOM 1643 C CA . GLY A 1 216 ? 7.715 22.719 10.477 1 97.19 216 GLY A CA 1
ATOM 1644 C C . GLY A 1 216 ? 9.109 23.281 10.68 1 97.19 216 GLY A C 1
ATOM 1645 O O . GLY A 1 216 ? 10.094 22.547 10.602 1 97.19 216 GLY A O 1
ATOM 1646 N N . GLN A 1 217 ? 9.242 24.594 11.031 1 96 217 GLN A N 1
ATOM 1647 C CA . GLN A 1 217 ? 10.555 25.219 11.016 1 96 217 GLN A CA 1
ATOM 1648 C C . GLN A 1 217 ? 10.984 25.625 12.422 1 96 217 GLN A C 1
ATOM 1650 O O . GLN A 1 217 ? 12.086 26.156 12.617 1 96 217 GLN A O 1
ATOM 1655 N N . GLY A 1 218 ? 10.109 25.375 13.352 1 96.88 218 GLY A N 1
ATOM 1656 C CA . GLY A 1 218 ? 10.43 25.797 14.711 1 96.88 218 GLY A CA 1
ATOM 1657 C C . GLY A 1 218 ? 9.859 24.859 15.766 1 96.88 218 GLY A C 1
ATOM 1658 O O . GLY A 1 218 ? 9.039 24 15.469 1 96.88 218 GLY A O 1
ATOM 1659 N N . TYR A 1 219 ? 10.383 25.016 16.969 1 97.69 219 TYR A N 1
ATOM 1660 C CA . TYR A 1 219 ? 9.977 24.234 18.125 1 97.69 219 TYR A CA 1
ATOM 1661 C C . TYR A 1 219 ? 9.234 25.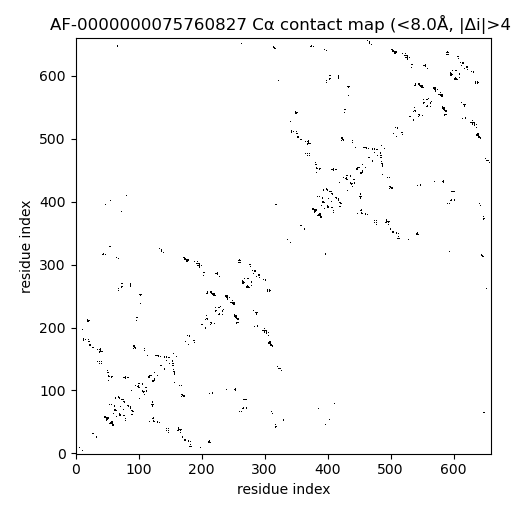109 19.141 1 97.69 219 TYR A C 1
ATOM 1663 O O . TYR A 1 219 ? 9.617 26.25 19.391 1 97.69 219 TYR A O 1
ATOM 1671 N N . PHE A 1 220 ? 8.195 24.547 19.734 1 97.56 220 PHE A N 1
ATOM 1672 C CA . PHE A 1 220 ? 7.395 25.312 20.688 1 97.56 220 PHE A CA 1
ATOM 1673 C C . PHE A 1 220 ? 6.809 24.406 21.75 1 97.56 220 PHE A C 1
ATOM 1675 O O . PHE A 1 220 ? 6.496 23.234 21.484 1 97.56 220 PHE A O 1
ATOM 1682 N N . PRO A 1 221 ? 6.68 24.984 22.953 1 96.56 221 PRO A N 1
ATOM 1683 C CA . PRO A 1 221 ? 5.945 24.203 23.953 1 96.56 221 PRO A CA 1
ATOM 1684 C C . PRO A 1 221 ? 4.488 23.969 23.562 1 96.56 221 PRO A C 1
ATOM 1686 O O . PRO A 1 221 ? 3.842 24.859 23 1 96.56 221 PRO A O 1
ATOM 1689 N N . PHE A 1 222 ? 4.047 22.766 23.703 1 95.5 222 PHE A N 1
ATOM 1690 C CA . PHE A 1 222 ? 2.607 22.531 23.625 1 95.5 222 PHE A CA 1
ATOM 1691 C C . PHE A 1 222 ? 1.936 22.875 24.953 1 95.5 222 PHE A C 1
ATOM 1693 O O . PHE A 1 222 ? 2.148 22.188 25.953 1 95.5 222 PHE A O 1
ATOM 1700 N N . GLY A 1 223 ? 1.151 23.875 24.984 1 93.56 223 GLY A N 1
ATOM 1701 C CA . GLY A 1 223 ? 0.611 24.438 26.203 1 93.56 223 GLY A CA 1
ATOM 1702 C C . GLY A 1 223 ? 1.344 25.688 26.656 1 93.56 223 GLY A C 1
ATOM 1703 O O . GLY A 1 223 ? 1.711 25.812 27.828 1 93.56 223 GLY A O 1
ATOM 1704 N N . VAL A 1 224 ? 1.625 26.562 25.766 1 90 224 VAL A N 1
ATOM 1705 C CA . VAL A 1 224 ? 2.316 27.812 26.062 1 90 224 VAL A CA 1
ATOM 1706 C C . VAL A 1 224 ? 1.576 28.562 27.156 1 90 224 VAL A C 1
ATOM 1708 O O . VAL A 1 224 ? 2.199 29.094 28.078 1 90 224 VAL A O 1
ATOM 1711 N N . VAL A 1 225 ? 0.257 28.609 27.031 1 90.12 225 VAL A N 1
ATOM 1712 C CA . VAL A 1 225 ? -0.539 29.359 27.984 1 90.12 225 VAL A CA 1
ATOM 1713 C C . VAL A 1 225 ? -1.191 28.391 28.984 1 90.12 225 VAL A C 1
ATOM 1715 O O . VAL A 1 225 ? -1.155 28.625 30.188 1 90.12 225 VAL A O 1
ATOM 1718 N N . LYS A 1 226 ? -1.792 27.297 28.422 1 91.56 226 LYS A N 1
ATOM 1719 C CA . LYS A 1 226 ? -2.502 26.297 29.203 1 91.56 226 LYS A CA 1
ATOM 1720 C C . LYS A 1 226 ? -2.244 24.891 28.656 1 91.56 226 LYS A C 1
ATOM 1722 O O . LYS A 1 226 ? -2.449 24.641 27.469 1 91.56 226 LYS A O 1
ATOM 1727 N N . LYS A 1 227 ? -1.82 24.047 29.531 1 91.44 227 LYS A N 1
ATOM 1728 C CA . LYS A 1 227 ? -1.626 22.672 29.094 1 91.44 227 LYS A CA 1
ATOM 1729 C C . LYS A 1 227 ? -2.955 22.016 28.719 1 91.44 227 LYS A C 1
ATOM 1731 O O . LYS A 1 227 ? -3.928 22.109 29.484 1 91.44 227 LYS A O 1
ATOM 1736 N N . PRO A 1 228 ? -2.949 21.422 27.562 1 93.69 228 PRO A N 1
ATOM 1737 C CA . PRO A 1 228 ? -4.176 20.688 27.234 1 93.69 228 PRO A CA 1
ATOM 1738 C C . PRO A 1 228 ? -4.336 19.406 28.047 1 93.69 228 PRO A C 1
ATOM 1740 O O . PRO A 1 228 ? -3.477 19.094 28.875 1 93.69 228 PRO A O 1
ATOM 1743 N N . GLY A 1 229 ? -5.484 18.734 27.891 1 91.19 229 GLY A N 1
ATOM 1744 C CA . GLY A 1 229 ? -5.754 17.516 28.625 1 91.19 229 GLY A CA 1
ATOM 1745 C C . GLY A 1 229 ? -4.742 16.406 28.328 1 91.19 229 GLY A C 1
ATOM 1746 O O . GLY A 1 229 ? -4.055 16.453 27.312 1 91.19 229 GLY A O 1
ATOM 1747 N N . ALA A 1 230 ? -4.664 15.453 29.172 1 91.12 230 ALA A N 1
ATOM 1748 C CA . ALA A 1 230 ? -3.678 14.383 29.125 1 91.12 230 ALA A CA 1
ATOM 1749 C C . ALA A 1 230 ? -3.834 13.539 27.859 1 91.12 230 ALA A C 1
ATOM 1751 O O . ALA A 1 230 ? -2.871 12.938 27.391 1 91.12 230 ALA A O 1
ATOM 1752 N N . GLU A 1 231 ? -4.992 13.547 27.328 1 92.19 231 GLU A N 1
ATOM 1753 C CA . GLU A 1 231 ? -5.223 12.797 26.094 1 92.19 231 GLU A CA 1
ATOM 1754 C C . GLU A 1 231 ? -4.523 13.453 24.906 1 92.19 231 GLU A C 1
ATOM 1756 O O . GLU A 1 231 ? -4.055 12.766 24 1 92.19 231 GLU A O 1
ATOM 1761 N N . VAL A 1 232 ? -4.43 14.711 24.953 1 95 232 VAL A N 1
ATOM 1762 C CA . VAL A 1 232 ? -3.838 15.492 23.859 1 95 232 VAL A CA 1
ATOM 1763 C C . VAL A 1 232 ? -2.342 15.672 24.125 1 95 232 VAL A C 1
ATOM 1765 O O . VAL A 1 232 ? -1.54 15.641 23.188 1 95 232 VAL A O 1
ATOM 1768 N N . LEU A 1 233 ? -1.995 15.789 25.359 1 96.12 233 LEU A N 1
ATOM 1769 C CA . LEU A 1 233 ? -0.61 15.906 25.812 1 96.12 233 LEU A CA 1
ATOM 1770 C C . LEU A 1 233 ? -0.302 14.883 26.906 1 96.12 233 LEU A C 1
ATOM 1772 O O . LEU A 1 233 ? -0.283 15.227 28.078 1 96.12 233 LEU A O 1
ATOM 1776 N N . PRO A 1 234 ? 0.049 13.734 26.469 1 95 234 PRO A N 1
ATOM 1777 C CA . PRO A 1 234 ? 0.361 12.711 27.469 1 95 234 PRO A CA 1
ATOM 1778 C C . PRO A 1 234 ? 1.559 13.078 28.344 1 95 234 PRO A C 1
ATOM 1780 O O . PRO A 1 234 ? 2.576 13.547 27.828 1 95 234 PRO A O 1
ATOM 1783 N N . ALA A 1 235 ? 1.491 12.766 29.625 1 93.81 235 ALA A N 1
ATOM 1784 C CA . ALA A 1 235 ? 2.531 13.141 30.578 1 93.81 235 ALA A CA 1
ATOM 1785 C C . ALA A 1 235 ? 3.857 12.461 30.234 1 93.81 235 ALA A C 1
ATOM 1787 O O . ALA A 1 235 ? 4.926 13.039 30.438 1 93.81 235 ALA A O 1
ATOM 1788 N N . GLY A 1 236 ? 3.785 11.336 29.688 1 94.69 236 GLY A N 1
ATOM 1789 C CA . GLY A 1 236 ? 4.98 10.555 29.391 1 94.69 236 GLY A CA 1
ATOM 1790 C C . GLY A 1 236 ? 5.664 10.977 28.109 1 94.69 236 GLY A C 1
ATOM 1791 O O . GLY A 1 236 ? 6.805 10.586 27.844 1 94.69 236 GLY A O 1
ATOM 1792 N N . ASP A 1 237 ? 5.012 11.758 27.281 1 96.62 237 ASP A N 1
ATOM 1793 C CA . ASP A 1 237 ? 5.609 12.234 26.047 1 96.62 237 ASP A CA 1
ATOM 1794 C C . ASP A 1 237 ? 6.203 13.625 26.219 1 96.62 237 ASP A C 1
ATOM 1796 O O . ASP A 1 237 ? 5.555 14.625 25.906 1 96.62 237 ASP A O 1
ATOM 1800 N N . LYS A 1 238 ? 7.484 13.641 26.484 1 96.88 238 LYS A N 1
ATOM 1801 C CA . LYS A 1 238 ? 8.125 14.891 26.891 1 96.88 238 LYS A CA 1
ATOM 1802 C C . LYS A 1 238 ? 8.719 15.609 25.688 1 96.88 238 LYS A C 1
ATOM 1804 O O . LYS A 1 238 ? 9.453 16.594 25.828 1 96.88 238 LYS A O 1
ATOM 1809 N N . GLY A 1 239 ? 8.445 15.102 24.469 1 97.44 239 GLY A N 1
ATOM 1810 C CA . GLY A 1 239 ? 8.812 15.789 23.234 1 97.44 239 GLY A CA 1
ATOM 1811 C C . GLY A 1 239 ? 10.312 15.93 23.062 1 97.44 239 GLY A C 1
ATOM 1812 O O . GLY A 1 239 ? 11.047 14.953 23.156 1 97.44 239 GLY A O 1
ATOM 1813 N N . ARG A 1 240 ? 10.719 17.078 22.828 1 98 240 ARG A N 1
ATOM 1814 C CA . ARG A 1 240 ? 12.102 17.391 22.469 1 98 240 ARG A CA 1
ATOM 1815 C C . ARG A 1 240 ? 13.039 17.172 23.641 1 98 240 ARG A C 1
ATOM 1817 O O . ARG A 1 240 ? 14.25 17.062 23.469 1 98 240 ARG A O 1
ATOM 1824 N N . PHE A 1 241 ? 12.523 17.094 24.844 1 97.62 241 PHE A N 1
ATOM 1825 C CA . PHE A 1 241 ? 13.344 16.812 26.016 1 97.62 241 PHE A CA 1
ATOM 1826 C C . PHE A 1 241 ? 14.086 15.492 25.844 1 97.62 241 PHE A C 1
ATOM 1828 O O . PHE A 1 241 ? 15.234 15.359 26.281 1 97.62 241 PHE A O 1
ATOM 1835 N N . THR A 1 242 ? 13.453 14.562 25.203 1 96.5 242 THR A N 1
ATOM 1836 C CA . THR A 1 242 ? 14.062 13.242 25.016 1 96.5 242 THR A CA 1
ATOM 1837 C C . THR A 1 242 ? 15.242 13.312 24.047 1 96.5 242 THR A C 1
ATOM 1839 O O . THR A 1 242 ? 16.062 12.398 24 1 96.5 242 THR A O 1
ATOM 1842 N N . VAL A 1 243 ? 15.312 14.375 23.281 1 96.88 243 VAL A N 1
ATOM 1843 C CA . VAL A 1 243 ? 16.359 14.57 22.281 1 96.88 243 VAL A CA 1
ATOM 1844 C C . VAL A 1 243 ? 17.5 15.375 22.891 1 96.88 243 VAL A C 1
ATOM 1846 O O . VAL A 1 243 ? 18.672 15.008 22.766 1 96.88 243 VAL A O 1
ATOM 1849 N N . THR A 1 244 ? 17.125 16.422 23.656 1 97.5 244 THR A N 1
ATOM 1850 C CA . THR A 1 244 ? 18.125 17.406 24.078 1 97.5 244 THR A CA 1
ATOM 1851 C C . THR A 1 244 ? 18.5 17.203 25.547 1 97.5 244 THR A C 1
ATOM 1853 O O . THR A 1 244 ? 19.531 17.688 26 1 97.5 244 THR A O 1
ATOM 1856 N N . ASN A 1 245 ? 17.641 16.625 26.297 1 97.06 245 ASN A N 1
ATOM 1857 C CA . ASN A 1 245 ? 17.766 16.453 27.734 1 97.06 245 ASN A CA 1
ATOM 1858 C C . ASN A 1 245 ? 17.875 17.812 28.453 1 97.06 245 ASN A C 1
ATOM 1860 O O . ASN A 1 245 ? 18.625 17.953 29.406 1 97.06 245 ASN A O 1
ATOM 1864 N N . THR A 1 246 ? 17.219 18.766 27.906 1 96.81 246 THR A N 1
ATOM 1865 C CA . THR A 1 246 ? 17.203 20.109 28.484 1 96.81 246 THR A CA 1
ATOM 1866 C C . THR A 1 246 ? 15.812 20.453 29.016 1 96.81 246 THR A C 1
ATOM 1868 O O . THR A 1 246 ? 14.812 20.297 28.312 1 96.81 246 THR A O 1
ATOM 1871 N N . ALA A 1 247 ? 15.766 20.922 30.156 1 95.38 247 ALA A N 1
ATOM 1872 C CA . ALA A 1 247 ? 14.516 21.156 30.875 1 95.38 247 ALA A CA 1
ATOM 1873 C C . ALA A 1 247 ? 13.609 22.094 30.078 1 95.38 247 ALA A C 1
ATOM 1875 O O . ALA A 1 247 ? 12.391 21.922 30.062 1 95.38 247 ALA A O 1
ATOM 1876 N N . SER A 1 248 ? 14.18 23.031 29.453 1 95.75 248 SER A N 1
ATOM 1877 C CA . SER A 1 248 ? 13.398 24.016 28.719 1 95.75 248 SER A CA 1
ATOM 1878 C C . SER A 1 248 ? 12.719 23.391 27.5 1 95.75 248 SER A C 1
ATOM 1880 O O . SER A 1 248 ? 11.828 24 26.906 1 95.75 248 SER A O 1
ATOM 1882 N N . ASP A 1 249 ? 13.117 22.172 27.188 1 97.25 249 ASP A N 1
ATOM 1883 C CA . ASP A 1 249 ? 12.562 21.5 26.016 1 97.25 249 ASP A CA 1
ATOM 1884 C C . ASP A 1 249 ? 11.5 20.469 26.406 1 97.25 249 ASP A C 1
ATOM 1886 O O . ASP A 1 249 ? 11.07 19.656 25.594 1 97.25 249 ASP A O 1
ATOM 1890 N N . GLU A 1 250 ? 11.133 20.469 27.672 1 96.75 250 GLU A N 1
ATOM 1891 C CA . GLU A 1 250 ? 10.055 19.594 28.078 1 96.75 250 GLU A CA 1
ATOM 1892 C C . GLU A 1 250 ? 8.727 19.984 27.438 1 96.75 250 GLU A C 1
ATOM 1894 O O . GLU A 1 250 ? 8.328 21.156 27.5 1 96.75 250 GLU A O 1
ATOM 1899 N N . TYR A 1 251 ? 8.094 19.031 26.781 1 97.19 251 TYR A N 1
ATOM 1900 C CA . TYR A 1 251 ? 6.812 19.156 26.094 1 97.19 251 TYR A CA 1
ATOM 1901 C C . TYR A 1 251 ? 6.906 20.141 24.938 1 97.19 251 TYR A C 1
ATOM 1903 O O . TYR A 1 251 ? 5.926 20.797 24.594 1 97.19 251 TYR A O 1
ATOM 1911 N N . VAL A 1 252 ? 8.148 20.297 24.453 1 97.88 252 VAL A N 1
ATOM 1912 C CA . VAL A 1 252 ? 8.391 21.078 23.25 1 97.88 252 VAL A CA 1
ATOM 1913 C C . VAL A 1 252 ? 8.359 20.156 22.031 1 97.88 252 VAL A C 1
ATOM 1915 O O . VAL A 1 252 ? 8.922 19.062 22.062 1 97.88 252 VAL A O 1
ATOM 1918 N N . PHE A 1 253 ? 7.656 20.547 21 1 98.12 253 PHE A N 1
ATOM 1919 C CA . PHE A 1 253 ? 7.551 19.812 19.734 1 98.12 253 PHE A CA 1
ATOM 1920 C C . PHE A 1 253 ? 7.785 20.734 18.547 1 98.12 253 PHE A C 1
ATOM 1922 O O . PHE A 1 253 ? 7.695 21.953 18.688 1 98.12 253 PHE A O 1
ATOM 1929 N N . ARG A 1 254 ? 8.156 20.141 17.438 1 97.69 254 ARG A N 1
ATOM 1930 C CA . ARG A 1 254 ? 8.133 20.891 16.188 1 97.69 254 ARG A CA 1
ATOM 1931 C C . ARG A 1 254 ? 6.707 21.266 15.797 1 97.69 254 ARG A C 1
ATOM 1933 O O . ARG A 1 254 ? 5.797 20.438 15.883 1 97.69 254 ARG A O 1
ATOM 1940 N N . ALA A 1 255 ? 6.527 22.547 15.477 1 97.44 255 ALA A N 1
ATOM 1941 C CA . ALA A 1 255 ? 5.211 22.922 14.961 1 97.44 255 ALA A CA 1
ATOM 1942 C C . ALA A 1 255 ? 4.859 22.109 13.719 1 97.44 255 ALA A C 1
ATOM 1944 O O . ALA A 1 255 ? 5.609 22.094 12.742 1 97.44 255 ALA A O 1
ATOM 1945 N N . ALA A 1 256 ? 3.775 21.438 13.734 1 96.75 256 ALA A N 1
ATOM 1946 C CA . ALA A 1 256 ? 3.363 20.609 12.602 1 96.75 256 ALA A CA 1
ATOM 1947 C C . ALA A 1 256 ? 3.053 21.484 11.383 1 96.75 256 ALA A C 1
ATOM 1949 O O . ALA A 1 256 ? 2.447 22.547 11.508 1 96.75 256 ALA A O 1
ATOM 1950 N N . PRO A 1 257 ? 3.535 21.031 10.211 1 98.06 257 PRO A N 1
ATOM 1951 C CA . PRO A 1 257 ? 3.035 21.688 9.008 1 98.06 257 PRO A CA 1
ATOM 1952 C C . PRO A 1 257 ? 1.522 21.562 8.844 1 98.06 257 PRO A C 1
ATOM 1954 O O . PRO A 1 257 ? 0.954 20.516 9.164 1 98.06 257 PRO A O 1
ATOM 1957 N N . LEU A 1 258 ? 0.921 22.594 8.32 1 98.75 258 LEU A N 1
ATOM 1958 C CA . LEU A 1 258 ? -0.536 22.562 8.258 1 98.75 258 LEU A CA 1
ATOM 1959 C C . LEU A 1 258 ? -1.009 22.406 6.812 1 98.75 258 LEU A C 1
ATOM 1961 O O . LEU A 1 258 ? -2.209 22.266 6.562 1 98.75 258 LEU A O 1
ATOM 1965 N N . ARG A 1 259 ? -0.036 22.438 5.801 1 98.75 259 ARG A N 1
ATOM 1966 C CA . ARG A 1 259 ? -0.451 22.078 4.453 1 98.75 259 ARG A CA 1
ATOM 1967 C C . ARG A 1 259 ? -1.135 20.719 4.438 1 98.75 259 ARG A C 1
ATOM 1969 O O . ARG A 1 259 ? -0.636 19.766 5.035 1 98.75 259 ARG A O 1
ATOM 1976 N N . ASN A 1 260 ? -2.293 20.547 3.812 1 98.56 260 ASN A N 1
ATOM 1977 C CA . ASN A 1 260 ? -3.07 19.312 3.645 1 98.56 260 ASN A CA 1
ATOM 1978 C C . ASN A 1 260 ? -3.613 18.812 4.977 1 98.56 260 ASN A C 1
ATOM 1980 O O . ASN A 1 260 ? -3.949 17.625 5.109 1 98.56 260 ASN A O 1
ATOM 1984 N N . VAL A 1 261 ? -3.713 19.688 5.938 1 98.56 261 VAL A N 1
ATOM 1985 C CA . VAL A 1 261 ? -4.059 19.25 7.289 1 98.56 261 VAL A CA 1
ATOM 1986 C C . VAL A 1 261 ? -5.457 18.641 7.289 1 98.56 261 VAL A C 1
ATOM 1988 O O . VAL A 1 261 ? -5.738 17.734 8.07 1 98.56 261 VAL A O 1
ATOM 1991 N N . ALA A 1 262 ? -6.297 19.016 6.41 1 98 262 ALA A N 1
ATOM 1992 C CA . ALA A 1 262 ? -7.664 18.516 6.34 1 98 262 ALA A CA 1
ATOM 1993 C C . ALA A 1 262 ? -7.68 17.031 5.945 1 98 262 ALA A C 1
ATOM 1995 O O . ALA A 1 262 ? -8.695 16.359 6.109 1 98 262 ALA A O 1
ATOM 1996 N N . LEU A 1 263 ? -6.555 16.453 5.445 1 97.94 263 LEU A N 1
ATOM 1997 C CA . LEU A 1 263 ? -6.484 15.086 4.953 1 97.94 263 LEU A CA 1
ATOM 1998 C C . LEU A 1 263 ? -5.859 14.164 5.992 1 97.94 263 LEU A C 1
ATOM 2000 O O . LEU A 1 263 ? -5.742 12.961 5.77 1 97.94 263 LEU A O 1
ATOM 2004 N N . THR A 1 264 ? -5.496 14.68 7.199 1 97.62 264 THR A N 1
ATOM 2005 C CA . THR A 1 264 ? -4.594 13.875 8.008 1 97.62 264 THR A CA 1
ATOM 2006 C C . THR A 1 264 ? -5.145 13.695 9.422 1 97.62 264 THR A C 1
ATOM 2008 O O . THR A 1 264 ? -4.391 13.727 10.398 1 97.62 264 THR A O 1
ATOM 2011 N N . PRO A 1 265 ? -6.426 13.625 9.57 1 97.56 265 PRO A N 1
ATOM 2012 C CA . PRO A 1 265 ? -6.867 13.203 10.898 1 97.56 265 PRO A CA 1
ATOM 2013 C C . PRO A 1 265 ? -6.359 11.805 11.273 1 97.56 265 PRO A C 1
ATOM 2015 O O . PRO A 1 265 ? -6.074 10.992 10.391 1 97.56 265 PRO A O 1
ATOM 2018 N N . PRO A 1 266 ? -6.277 11.539 12.539 1 97.88 266 PRO A N 1
ATOM 2019 C CA . PRO A 1 266 ? -6.457 12.414 13.703 1 97.88 266 PRO A CA 1
ATOM 2020 C C . PRO A 1 266 ? -5.254 13.32 13.953 1 97.88 266 PRO A C 1
ATOM 2022 O O . PRO A 1 266 ? -4.191 13.117 13.359 1 97.88 266 PRO A O 1
ATOM 2025 N N . TYR A 1 267 ? -5.383 14.281 14.867 1 97.94 267 TYR A N 1
ATOM 2026 C CA . TYR A 1 267 ? -4.441 15.391 14.938 1 97.94 267 TYR A CA 1
ATOM 2027 C C . TYR A 1 267 ? -3.592 15.312 16.203 1 97.94 267 TYR A C 1
ATOM 2029 O O . TYR A 1 267 ? -3.883 14.523 17.109 1 97.94 267 TYR A O 1
ATOM 2037 N N . PHE A 1 268 ? -2.508 16.125 16.172 1 98 268 PHE A N 1
ATOM 2038 C CA . PHE A 1 268 ? -1.51 16.234 17.219 1 98 268 PHE A CA 1
ATOM 2039 C C . PHE A 1 268 ? -0.648 14.984 17.297 1 98 268 PHE A C 1
ATOM 2041 O O . PHE A 1 268 ? -0.916 14 16.594 1 98 268 PHE A O 1
ATOM 2048 N N . HIS A 1 269 ? 0.459 15.031 18.078 1 97.69 269 HIS A N 1
ATOM 2049 C CA . HIS A 1 269 ? 1.374 13.906 18.203 1 97.69 269 HIS A CA 1
ATOM 2050 C C . HIS A 1 269 ? 0.696 12.719 18.891 1 97.69 269 HIS A C 1
ATOM 2052 O O . HIS A 1 269 ? 1.079 11.57 18.672 1 97.69 269 HIS A O 1
ATOM 2058 N N . SER A 1 270 ? -0.384 13.023 19.609 1 96.94 270 SER A N 1
ATOM 2059 C CA . SER A 1 270 ? -1.091 11.969 20.312 1 96.94 270 SER A CA 1
ATOM 2060 C C . SER A 1 270 ? -2.07 11.242 19.391 1 96.94 270 SER A C 1
ATOM 2062 O O . SER A 1 270 ? -2.508 10.133 19.703 1 96.94 270 SER A O 1
ATOM 2064 N N . GLY A 1 271 ? -2.533 11.906 18.344 1 97.38 271 GLY A N 1
ATOM 2065 C CA . GLY A 1 271 ? -3.508 11.32 17.438 1 97.38 271 GLY A CA 1
ATOM 2066 C C . GLY A 1 271 ? -4.855 11.078 18.094 1 97.38 271 GLY A C 1
ATOM 2067 O O . GLY A 1 271 ? -5.547 10.109 17.766 1 97.38 271 GLY A O 1
ATOM 2068 N N . GLU A 1 272 ? -5.254 11.992 18.953 1 96.38 272 GLU A N 1
ATOM 2069 C CA . GLU A 1 272 ? -6.457 11.711 19.734 1 96.38 272 GLU A CA 1
ATOM 2070 C C . GLU A 1 272 ? -7.613 12.609 19.297 1 96.38 272 GLU A C 1
ATOM 2072 O O . GLU A 1 272 ? -8.766 12.375 19.672 1 96.38 272 GLU A O 1
ATOM 2077 N N . VAL A 1 273 ? -7.355 13.641 18.578 1 97.44 273 VAL A N 1
ATOM 2078 C CA . VAL A 1 273 ? -8.367 14.602 18.156 1 97.44 273 VAL A CA 1
ATOM 2079 C C . VAL A 1 273 ? -8.742 14.359 16.688 1 97.44 273 VAL A C 1
ATOM 2081 O O . VAL A 1 273 ? -7.898 14.508 15.805 1 97.44 273 VAL A O 1
ATOM 2084 N N . TRP A 1 274 ? -10.008 14.102 16.438 1 97.31 274 TRP A N 1
ATOM 2085 C CA . TRP A 1 274 ? -10.391 13.633 15.109 1 97.31 274 TRP A CA 1
ATOM 2086 C C . TRP A 1 274 ? -11 14.766 14.281 1 97.31 274 TRP A C 1
ATOM 2088 O O . TRP A 1 274 ? -11.109 14.664 13.062 1 97.31 274 TRP A O 1
ATOM 2098 N N . GLU A 1 275 ? -11.406 15.82 14.93 1 97.19 275 GLU A N 1
ATOM 2099 C CA . GLU A 1 275 ? -12.039 16.922 14.227 1 97.19 275 GLU A CA 1
ATOM 2100 C C . GLU A 1 275 ? -11.102 18.125 14.141 1 97.19 275 GLU A C 1
ATOM 2102 O O . GLU A 1 275 ? -10.562 18.578 15.156 1 97.19 275 GLU A O 1
ATOM 2107 N N . LEU A 1 276 ? -11.031 18.641 12.953 1 98.06 276 LEU A N 1
ATOM 2108 C CA . LEU A 1 276 ? -10.148 19.781 12.727 1 98.06 276 LEU A CA 1
ATOM 2109 C C . LEU A 1 276 ? -10.609 20.984 13.531 1 98.06 276 LEU A C 1
ATOM 2111 O O . LEU A 1 276 ? -9.781 21.734 14.078 1 98.06 276 LEU A O 1
ATOM 2115 N N . GLU A 1 277 ? -11.906 21.203 13.672 1 98.31 277 GLU A N 1
ATOM 2116 C CA . GLU A 1 277 ? -12.445 22.312 14.461 1 98.31 277 GLU A CA 1
ATOM 2117 C C . GLU A 1 277 ? -12.031 22.188 15.922 1 98.31 277 GLU A C 1
ATOM 2119 O O . GLU A 1 277 ? -11.68 23.188 16.562 1 98.31 277 GLU A O 1
ATOM 2124 N N . GLN A 1 278 ? -12.094 20.984 16.406 1 97.62 278 GLN A N 1
ATOM 2125 C CA . GLN A 1 278 ? -11.664 20.766 17.797 1 97.62 278 GLN A CA 1
ATOM 2126 C C . GLN A 1 278 ? -10.18 21.062 17.969 1 97.62 278 GLN A C 1
ATOM 2128 O O . GLN A 1 278 ? -9.766 21.641 18.969 1 97.62 278 GLN A O 1
ATOM 2133 N N . ALA A 1 279 ? -9.391 20.641 17.016 1 98 279 ALA A N 1
ATOM 2134 C CA . ALA A 1 279 ? -7.961 20.906 17.062 1 98 279 ALA A CA 1
ATOM 2135 C C . ALA A 1 279 ? -7.691 22.406 17.094 1 98 279 ALA A C 1
ATOM 2137 O O . ALA A 1 279 ? -6.867 22.891 17.875 1 98 279 ALA A O 1
ATOM 2138 N N . VAL A 1 280 ? -8.398 23.172 16.234 1 98.44 280 VAL A N 1
ATOM 2139 C CA . VAL A 1 280 ? -8.258 24.625 16.188 1 98.44 280 VAL A CA 1
ATOM 2140 C C . VAL A 1 280 ? -8.633 25.234 17.531 1 98.44 280 VAL A C 1
ATOM 2142 O O . VAL A 1 280 ? -7.926 26.094 18.047 1 98.44 280 VAL A O 1
ATOM 2145 N N . ALA A 1 281 ? -9.688 24.766 18.125 1 98.06 281 ALA A N 1
ATOM 2146 C CA . ALA A 1 281 ? -10.141 25.266 19.406 1 98.06 281 ALA A CA 1
ATOM 2147 C C . ALA A 1 281 ? -9.109 24.984 20.5 1 98.06 281 ALA A C 1
ATOM 2149 O O . ALA A 1 281 ? -8.82 25.859 21.328 1 98.06 281 ALA A O 1
ATOM 2150 N N . ILE A 1 282 ? -8.57 23.797 20.484 1 97.44 282 ILE A N 1
ATOM 2151 C CA . ILE A 1 282 ? -7.562 23.422 21.469 1 97.44 282 ILE A CA 1
ATOM 2152 C C . ILE A 1 282 ? -6.34 24.328 21.344 1 97.44 282 ILE A C 1
ATOM 2154 O O . ILE A 1 282 ? -5.812 24.812 22.344 1 97.44 282 ILE A O 1
ATOM 2158 N N . MET A 1 283 ? -5.934 24.625 20.141 1 97.38 283 MET A N 1
ATOM 2159 C CA . MET A 1 283 ? -4.77 25.484 19.922 1 97.38 283 MET A CA 1
ATOM 2160 C C . MET A 1 283 ? -5.039 26.906 20.375 1 97.38 283 MET A C 1
ATOM 2162 O O . MET A 1 283 ? -4.164 27.562 20.938 1 97.38 283 MET A O 1
ATOM 2166 N N . GLY A 1 284 ? -6.223 27.422 20.062 1 96.75 284 GLY A N 1
ATOM 2167 C CA . GLY A 1 284 ? -6.598 28.734 20.547 1 96.75 284 GLY A CA 1
ATOM 2168 C C . GLY A 1 284 ? -6.488 28.859 22.062 1 96.75 284 GLY A C 1
ATOM 2169 O O . GLY A 1 284 ? -5.898 29.812 22.562 1 96.75 284 GLY A O 1
ATOM 2170 N N . ASP A 1 285 ? -6.961 27.844 22.688 1 96 285 ASP A N 1
ATOM 2171 C CA . ASP A 1 285 ? -7.004 27.859 24.141 1 96 285 ASP A CA 1
ATOM 2172 C C . ASP A 1 285 ? -5.617 27.609 24.734 1 96 285 ASP A C 1
ATOM 2174 O O . ASP A 1 285 ? -5.133 28.406 25.547 1 96 285 ASP A O 1
ATOM 2178 N N . SER A 1 286 ? -5.012 26.562 24.297 1 95.31 286 SER A N 1
ATOM 2179 C CA . SER A 1 286 ? -3.777 26.078 24.922 1 95.31 286 SER A CA 1
ATOM 2180 C C . SER A 1 286 ? -2.59 26.953 24.531 1 95.31 286 SER A C 1
ATOM 2182 O O . SER A 1 286 ? -1.704 27.203 25.344 1 95.31 286 SER A O 1
ATOM 2184 N N . GLN A 1 287 ? -2.541 27.484 23.312 1 95 287 GLN A N 1
ATOM 2185 C CA . GLN A 1 287 ? -1.352 28.156 22.812 1 95 287 GLN A CA 1
ATOM 2186 C C . GLN A 1 287 ? -1.503 29.672 22.891 1 95 287 GLN A C 1
ATOM 2188 O O . GLN A 1 287 ? -0.531 30.391 23.141 1 95 287 GLN A O 1
ATOM 2193 N N . LEU A 1 288 ? -2.75 30.141 22.703 1 93.81 288 LEU A N 1
ATOM 2194 C CA . LEU A 1 288 ? -2.945 31.594 22.562 1 93.81 288 LEU A CA 1
ATOM 2195 C C . LEU A 1 288 ? -3.725 32.125 23.75 1 93.81 288 LEU A C 1
ATOM 2197 O O . LEU A 1 288 ? -3.779 33.344 23.953 1 93.81 288 LEU A O 1
ATOM 2201 N N . GLY A 1 289 ? -4.289 31.266 24.562 1 94.44 289 GLY A N 1
ATOM 2202 C CA . GLY A 1 289 ? -5.102 31.703 25.688 1 94.44 289 GLY A CA 1
ATOM 2203 C C . GLY A 1 289 ? -6.391 32.375 25.266 1 94.44 289 GLY A C 1
ATOM 2204 O O . GLY A 1 289 ? -6.895 33.25 25.953 1 94.44 289 GLY A O 1
ATOM 2205 N N . ARG A 1 290 ? -6.809 32.062 24.156 1 93.62 290 ARG A N 1
ATOM 2206 C CA . ARG A 1 290 ? -8.023 32.656 23.594 1 93.62 290 ARG A CA 1
ATOM 2207 C C . ARG A 1 290 ? -9.086 31.578 23.344 1 93.62 290 ARG A C 1
ATOM 2209 O O . ARG A 1 290 ? -8.828 30.578 22.672 1 93.62 290 ARG A O 1
ATOM 2216 N N . GLN A 1 291 ? -10.211 31.781 23.922 1 95.56 291 GLN A N 1
ATOM 2217 C CA . GLN A 1 291 ? -11.359 30.938 23.609 1 95.56 291 GLN A CA 1
ATOM 2218 C C . GLN A 1 291 ? -12.055 31.406 22.328 1 95.56 291 GLN A C 1
ATOM 2220 O O . GLN A 1 291 ? -12.914 32.281 22.391 1 95.56 291 GLN A O 1
ATOM 2225 N N . LEU A 1 292 ? -11.758 30.766 21.266 1 97.25 292 LEU A N 1
ATOM 2226 C CA . LEU A 1 292 ? -12.391 31.094 19.984 1 97.25 292 LEU A CA 1
ATOM 2227 C C . LEU A 1 292 ? -13.844 30.641 19.969 1 97.25 292 LEU A C 1
ATOM 2229 O O . LEU A 1 292 ? -14.172 29.562 20.438 1 97.25 292 LEU A O 1
ATOM 2233 N N . ASN A 1 293 ? -14.695 31.469 19.516 1 97.44 293 ASN A N 1
ATOM 2234 C CA . ASN A 1 293 ? -16.094 31.031 19.391 1 97.44 293 ASN A CA 1
ATOM 2235 C C . ASN A 1 293 ? -16.297 30.172 18.141 1 97.44 293 ASN A C 1
ATOM 2237 O O . ASN A 1 293 ? -15.375 29.984 17.359 1 97.44 293 ASN A O 1
ATOM 2241 N N . GLN A 1 294 ? -17.484 29.656 18.047 1 97.69 294 GLN A N 1
ATOM 2242 C CA . GLN A 1 294 ? -17.781 28.672 17 1 97.69 294 GLN A CA 1
ATOM 2243 C C . GLN A 1 294 ? -17.578 29.281 15.609 1 97.69 294 GLN A C 1
ATOM 2245 O O . GLN A 1 294 ? -17.094 28.594 14.703 1 97.69 294 GLN A O 1
ATOM 2250 N N . ASP A 1 295 ? -17.953 30.469 15.398 1 98.19 295 ASP A N 1
ATOM 2251 C CA . ASP A 1 295 ? -17.812 31.125 14.102 1 98.19 295 ASP A CA 1
ATOM 2252 C C . ASP A 1 295 ? -16.344 31.312 13.742 1 98.19 295 ASP A C 1
ATOM 2254 O O . ASP A 1 295 ? -15.961 31.141 12.578 1 98.19 295 ASP A O 1
ATOM 2258 N N . GLU A 1 296 ? -15.578 31.719 14.734 1 98.38 296 GLU A N 1
ATOM 2259 C CA . GLU A 1 296 ? -14.148 31.906 14.516 1 98.38 296 GLU A CA 1
ATOM 2260 C C . GLU A 1 296 ? -13.469 30.578 14.18 1 98.38 296 GLU A C 1
ATOM 2262 O O . GLU A 1 296 ? -12.695 30.5 13.227 1 98.38 296 GLU A O 1
ATOM 2267 N N . VAL A 1 297 ? -13.836 29.547 14.961 1 98.69 297 VAL A N 1
ATOM 2268 C CA . VAL A 1 297 ? -13.281 28.203 14.727 1 98.69 297 VAL A CA 1
ATOM 2269 C C . VAL A 1 297 ? -13.664 27.734 13.32 1 98.69 297 VAL A C 1
ATOM 2271 O O . VAL A 1 297 ? -12.82 27.203 12.586 1 98.69 297 VAL A O 1
ATOM 2274 N N . SER A 1 298 ? -14.867 27.922 12.984 1 98.5 298 SER A N 1
ATOM 2275 C CA . SER A 1 298 ? -15.367 27.5 11.68 1 98.5 298 SER A CA 1
ATOM 2276 C C . SER A 1 298 ? -14.648 28.234 10.555 1 98.5 298 SER A C 1
ATOM 2278 O O . SER A 1 298 ? -14.312 27.625 9.531 1 98.5 298 SER A O 1
ATOM 2280 N N . ALA A 1 299 ? -14.391 29.5 10.672 1 98.69 299 ALA A N 1
ATOM 2281 C CA . ALA A 1 299 ? -13.703 30.297 9.656 1 98.69 299 ALA A CA 1
ATOM 2282 C C . ALA A 1 299 ? -12.25 29.859 9.5 1 98.69 299 ALA A C 1
ATOM 2284 O O . ALA A 1 299 ? -11.766 29.688 8.383 1 98.69 299 ALA A O 1
ATOM 2285 N N . ILE A 1 300 ? -11.602 29.656 10.625 1 98.81 300 ILE A N 1
ATOM 2286 C CA . ILE A 1 300 ? -10.211 29.219 10.578 1 98.81 300 ILE A CA 1
ATOM 2287 C C . ILE A 1 300 ? -10.133 27.828 9.938 1 98.81 300 ILE A C 1
ATOM 2289 O O . ILE A 1 300 ? -9.242 27.562 9.125 1 98.81 300 ILE A O 1
ATOM 2293 N N . THR A 1 301 ? -11.07 26.984 10.305 1 98.75 301 THR A N 1
ATOM 2294 C CA . THR A 1 301 ? -11.109 25.641 9.719 1 98.75 301 THR A CA 1
ATOM 2295 C C . THR A 1 301 ? -11.352 25.719 8.219 1 98.75 301 THR A C 1
ATOM 2297 O O . THR A 1 301 ? -10.766 24.953 7.445 1 98.75 301 THR A O 1
ATOM 2300 N N . ALA A 1 302 ? -12.203 26.609 7.789 1 98.75 302 ALA A N 1
ATOM 2301 C CA . ALA A 1 302 ? -12.43 26.812 6.359 1 98.75 302 ALA A CA 1
ATOM 2302 C C . ALA A 1 302 ? -11.133 27.219 5.652 1 98.75 302 ALA A C 1
ATOM 2304 O O . ALA A 1 302 ? -10.844 26.719 4.559 1 98.75 302 ALA A O 1
ATOM 2305 N N . PHE A 1 303 ? -10.398 28.094 6.25 1 98.81 303 PHE A N 1
ATOM 2306 C CA . PHE A 1 303 ? -9.094 28.453 5.707 1 98.81 303 PHE A CA 1
ATOM 2307 C C . PHE A 1 303 ? -8.18 27.25 5.621 1 98.81 303 PHE A C 1
ATOM 2309 O O . PHE A 1 303 ? -7.559 27 4.586 1 98.81 303 PHE A O 1
ATOM 2316 N N . LEU A 1 304 ? -8.148 26.391 6.688 1 98.88 304 LEU A N 1
ATOM 2317 C CA . LEU A 1 304 ? -7.254 25.25 6.746 1 98.88 304 LEU A CA 1
ATOM 2318 C C . LEU A 1 304 ? -7.641 24.203 5.707 1 98.88 304 LEU A C 1
ATOM 2320 O O . LEU A 1 304 ? -6.812 23.391 5.305 1 98.88 304 LEU A O 1
ATOM 2324 N N . ARG A 1 305 ? -8.836 24.234 5.238 1 98.38 305 ARG A N 1
ATOM 2325 C CA . ARG A 1 305 ? -9.242 23.359 4.137 1 98.38 305 ARG A CA 1
ATOM 2326 C C . ARG A 1 305 ? -8.719 23.891 2.803 1 98.38 305 ARG A C 1
ATOM 2328 O O . ARG A 1 305 ? -8.531 23.125 1.861 1 98.38 305 ARG A O 1
ATOM 2335 N N . SER A 1 306 ? -8.414 25.188 2.715 1 98.75 306 SER A N 1
ATOM 2336 C CA . SER A 1 306 ? -7.973 25.812 1.468 1 98.75 306 SER A CA 1
ATOM 2337 C C . SER A 1 306 ? -6.48 25.594 1.242 1 98.75 306 SER A C 1
ATOM 2339 O O . SER A 1 306 ? -5.949 25.953 0.187 1 98.75 306 SER A O 1
ATOM 2341 N N . VAL A 1 307 ? -5.789 24.984 2.242 1 98.81 307 VAL A N 1
ATOM 2342 C CA . VAL A 1 307 ? -4.344 24.828 2.1 1 98.81 307 VAL A CA 1
ATOM 2343 C C . VAL A 1 307 ? -4.031 23.422 1.598 1 98.81 307 VAL A C 1
ATOM 2345 O O . VAL A 1 307 ? -2.881 22.969 1.662 1 98.81 307 VAL A O 1
ATOM 2348 N N . THR A 1 308 ? -5.004 22.656 1.125 1 98.75 308 THR A N 1
ATOM 2349 C CA . THR A 1 308 ? -4.832 21.359 0.459 1 98.75 308 THR A CA 1
ATOM 2350 C C . THR A 1 308 ? -4.445 21.562 -1.004 1 98.75 308 THR A C 1
ATOM 2352 O O . THR A 1 308 ? -5.199 22.141 -1.778 1 98.75 308 THR A O 1
ATOM 2355 N N . GLY A 1 309 ? -3.24 21.109 -1.389 1 98.62 309 GLY A N 1
ATOM 2356 C CA . GLY A 1 309 ? -2.744 21.297 -2.742 1 98.62 309 GLY A CA 1
ATOM 2357 C C . GLY A 1 309 ? -2.988 20.109 -3.639 1 98.62 309 GLY A C 1
ATOM 2358 O O . GLY A 1 309 ? -3.709 19.172 -3.264 1 98.62 309 GLY A O 1
ATOM 2359 N N . ASP A 1 310 ? -2.467 20.234 -4.863 1 98.19 310 ASP A N 1
ATOM 2360 C CA . ASP A 1 310 ? -2.494 19.094 -5.777 1 98.19 310 ASP A CA 1
ATOM 2361 C C . ASP A 1 310 ? -1.662 17.938 -5.234 1 98.19 310 ASP A C 1
ATOM 2363 O O . ASP A 1 310 ? -0.454 18.078 -5.035 1 98.19 310 ASP A O 1
ATOM 2367 N N . GLN A 1 311 ? -2.373 16.797 -5.008 1 98.06 311 GLN A N 1
ATOM 2368 C CA . GLN A 1 311 ? -1.664 15.617 -4.504 1 98.06 311 GLN A CA 1
ATOM 2369 C C . GLN A 1 311 ? -0.754 15.023 -5.574 1 98.06 311 GLN A C 1
ATOM 2371 O O . GLN A 1 311 ? -1.08 15.055 -6.766 1 98.06 311 GLN A O 1
ATOM 2376 N N . PRO A 1 312 ? 0.342 14.492 -5.152 1 97.06 312 PRO A N 1
ATOM 2377 C CA . PRO A 1 312 ? 1.233 13.898 -6.156 1 97.06 312 PRO A CA 1
ATOM 2378 C C . PRO A 1 312 ? 0.607 12.711 -6.875 1 97.06 312 PRO A C 1
ATOM 2380 O O . PRO A 1 312 ? -0.106 11.914 -6.258 1 97.06 312 PRO A O 1
ATOM 2383 N N . GLN A 1 313 ? 0.799 12.672 -8.188 1 96.19 313 GLN A N 1
ATOM 2384 C CA . GLN A 1 313 ? 0.44 11.492 -8.969 1 96.19 313 GLN A CA 1
ATOM 2385 C C . GLN A 1 313 ? 1.591 10.492 -9.016 1 96.19 313 GLN A C 1
ATOM 2387 O O . GLN A 1 313 ? 2.631 10.766 -9.625 1 96.19 313 GLN A O 1
ATOM 2392 N N . VAL A 1 314 ? 1.366 9.383 -8.422 1 97.5 314 VAL A N 1
ATOM 2393 C CA . VAL A 1 314 ? 2.418 8.383 -8.266 1 97.5 314 VAL A CA 1
ATOM 2394 C C . VAL A 1 314 ? 2.002 7.082 -8.945 1 97.5 314 VAL A C 1
ATOM 2396 O O . VAL A 1 314 ? 0.876 6.613 -8.766 1 97.5 314 VAL A O 1
ATOM 2399 N N . ALA A 1 315 ? 2.887 6.547 -9.82 1 97.62 315 ALA A N 1
ATOM 2400 C CA . ALA A 1 315 ? 2.66 5.207 -10.352 1 97.62 315 ALA A CA 1
ATOM 2401 C C . ALA A 1 315 ? 2.928 4.141 -9.297 1 97.62 315 ALA A C 1
ATOM 2403 O O . ALA A 1 315 ? 3.893 4.246 -8.531 1 97.62 315 ALA A O 1
ATOM 2404 N N . TYR A 1 316 ? 2.031 3.168 -9.203 1 98.31 316 TYR A N 1
ATOM 2405 C CA . TYR A 1 316 ? 2.342 2.031 -8.344 1 98.31 316 TYR A CA 1
ATOM 2406 C C . TYR A 1 316 ? 3.42 1.152 -8.969 1 98.31 316 TYR A C 1
ATOM 2408 O O . TYR A 1 316 ? 3.297 0.735 -10.125 1 98.31 316 TYR A O 1
ATOM 2416 N N . PRO A 1 317 ? 4.527 0.883 -8.289 1 98.44 317 PRO A N 1
ATOM 2417 C CA . PRO A 1 317 ? 5.672 0.277 -8.977 1 98.44 317 PRO A CA 1
ATOM 2418 C C . PRO A 1 317 ? 5.52 -1.231 -9.164 1 98.44 317 PRO A C 1
ATOM 2420 O O . PRO A 1 317 ? 4.777 -1.875 -8.414 1 98.44 317 PRO A O 1
ATOM 2423 N N . VAL A 1 318 ? 6.078 -1.725 -10.18 1 98 318 VAL A N 1
ATOM 2424 C CA . VAL A 1 318 ? 6.402 -3.145 -10.273 1 98 318 VAL A CA 1
ATOM 2425 C C . VAL A 1 318 ? 7.801 -3.393 -9.711 1 98 318 VAL A C 1
ATOM 2427 O O . VAL A 1 318 ? 8.797 -2.93 -10.281 1 98 318 VAL A O 1
ATOM 2430 N N . LEU A 1 319 ? 7.918 -4.098 -8.633 1 98.62 319 LEU A N 1
ATOM 2431 C CA . LEU A 1 319 ? 9.188 -4.297 -7.945 1 98.62 319 LEU A CA 1
ATOM 2432 C C . LEU A 1 319 ? 9.93 -5.5 -8.508 1 98.62 319 LEU A C 1
ATOM 2434 O O . LEU A 1 319 ? 9.305 -6.449 -8.992 1 98.62 319 LEU A O 1
ATOM 2438 N N . PRO A 1 320 ? 11.266 -5.422 -8.484 1 98 320 PRO A N 1
ATOM 2439 C CA . PRO A 1 320 ? 12.008 -6.605 -8.938 1 98 320 PRO A CA 1
ATOM 2440 C C . PRO A 1 320 ? 11.773 -7.82 -8.039 1 98 320 PRO A C 1
ATOM 2442 O O . PRO A 1 320 ? 11.625 -7.68 -6.828 1 98 320 PRO A O 1
ATOM 2445 N N . ALA A 1 321 ? 11.844 -8.938 -8.656 1 96.88 321 ALA A N 1
ATOM 2446 C CA . ALA A 1 321 ? 11.531 -10.188 -7.961 1 96.88 321 ALA A CA 1
ATOM 2447 C C . ALA A 1 321 ? 12.641 -10.562 -6.984 1 96.88 321 ALA A C 1
ATOM 2449 O O . ALA A 1 321 ? 13.82 -10.328 -7.25 1 96.88 321 ALA A O 1
ATOM 2450 N N . SER A 1 322 ? 12.234 -11.172 -5.871 1 97.06 322 SER A N 1
ATOM 2451 C CA . SER A 1 322 ? 13.195 -11.797 -4.969 1 97.06 322 SER A CA 1
ATOM 2452 C C . SER A 1 322 ? 13.883 -12.992 -5.633 1 97.06 322 SER A C 1
ATOM 2454 O O . SER A 1 322 ? 13.391 -13.516 -6.637 1 97.06 322 SER A O 1
ATOM 2456 N N . THR A 1 323 ? 15.031 -13.367 -5.117 1 95.56 323 THR A N 1
ATOM 2457 C CA . THR A 1 323 ? 15.766 -14.555 -5.539 1 95.56 323 THR A CA 1
ATOM 2458 C C . THR A 1 323 ? 15.852 -15.57 -4.402 1 95.56 323 THR A C 1
ATOM 2460 O O . THR A 1 323 ? 15.359 -15.312 -3.299 1 95.56 323 THR A O 1
ATOM 2463 N N . ALA A 1 324 ? 16.453 -16.688 -4.719 1 92.69 324 ALA A N 1
ATOM 2464 C CA . ALA A 1 324 ? 16.625 -17.734 -3.713 1 92.69 324 ALA A CA 1
ATOM 2465 C C . ALA A 1 324 ? 17.5 -17.25 -2.564 1 92.69 324 ALA A C 1
ATOM 2467 O O . ALA A 1 324 ? 17.422 -17.781 -1.449 1 92.69 324 ALA A O 1
ATOM 2468 N N . ASP A 1 325 ? 18.297 -16.234 -2.799 1 95.19 325 ASP A N 1
ATOM 2469 C CA . ASP A 1 325 ? 19.25 -15.742 -1.81 1 95.19 325 ASP A CA 1
ATOM 2470 C C . ASP A 1 325 ? 18.641 -14.609 -0.982 1 95.19 325 ASP A C 1
ATOM 2472 O O . ASP A 1 325 ? 19.25 -14.141 -0.019 1 95.19 325 ASP A O 1
ATOM 2476 N N . THR A 1 326 ? 17.422 -14.148 -1.374 1 97.88 326 THR A N 1
ATOM 2477 C CA . THR A 1 326 ? 16.781 -13.078 -0.616 1 97.88 326 THR A CA 1
ATOM 2478 C C . THR A 1 326 ? 16.375 -13.57 0.766 1 97.88 326 THR A C 1
ATOM 2480 O O . THR A 1 326 ? 15.734 -14.617 0.89 1 97.88 326 THR A O 1
ATOM 2483 N N . PRO A 1 327 ? 16.781 -12.844 1.846 1 98.19 327 PRO A N 1
ATOM 2484 C CA . PRO A 1 327 ? 16.344 -13.25 3.184 1 98.19 327 PRO A CA 1
ATOM 2485 C C . PRO A 1 327 ? 14.836 -13.445 3.281 1 98.19 327 PRO A C 1
ATOM 2487 O O . PRO A 1 327 ? 14.07 -12.672 2.699 1 98.19 327 PRO A O 1
ATOM 2490 N N . LYS A 1 328 ? 14.422 -14.484 3.947 1 97.94 328 LYS A N 1
ATOM 2491 C CA . LYS A 1 328 ? 13.008 -14.781 4.117 1 97.94 328 LYS A CA 1
ATOM 2492 C C . LYS A 1 328 ? 12.383 -13.898 5.191 1 97.94 328 LYS A C 1
ATOM 2494 O O . LYS A 1 328 ? 13.086 -13.375 6.059 1 97.94 328 LYS A O 1
ATOM 2499 N N . PRO A 1 329 ? 11.109 -13.719 5.098 1 97.56 329 PRO A N 1
ATOM 2500 C CA . PRO A 1 329 ? 10.445 -12.93 6.137 1 97.56 329 PRO A CA 1
ATOM 2501 C C . PRO A 1 329 ? 10.539 -13.578 7.516 1 97.56 329 PRO A C 1
ATOM 2503 O O . PRO A 1 329 ? 10.648 -14.797 7.621 1 97.56 329 PRO A O 1
ATOM 2506 N N . GLN A 1 330 ? 10.492 -12.695 8.508 1 92.94 330 GLN A N 1
ATOM 2507 C CA . GLN A 1 330 ? 10.555 -13.117 9.898 1 92.94 330 GLN A CA 1
ATOM 2508 C C . GLN A 1 330 ? 9.25 -12.797 10.625 1 92.94 330 GLN A C 1
ATOM 2510 O O . GLN A 1 330 ? 8.531 -11.867 10.25 1 92.94 330 GLN A O 1
ATOM 2515 N N . MET B 1 1 ? 17.406 -44.844 -32.875 1 27.66 1 MET B N 1
ATOM 2516 C CA . MET B 1 1 ? 16.188 -44.125 -33.25 1 27.66 1 MET B CA 1
ATOM 2517 C C . MET B 1 1 ? 16.234 -42.688 -32.781 1 27.66 1 MET B C 1
ATOM 2519 O O . MET B 1 1 ? 16.359 -42.406 -31.594 1 27.66 1 MET B O 1
ATOM 2523 N N . VAL B 1 2 ? 16.812 -41.781 -33.562 1 36 2 VAL B N 1
ATOM 2524 C CA . VAL B 1 2 ? 17.094 -40.375 -33.312 1 36 2 VAL B CA 1
ATOM 2525 C C . VAL B 1 2 ? 15.82 -39.688 -32.844 1 36 2 VAL B C 1
ATOM 2527 O O . VAL B 1 2 ? 14.82 -39.656 -33.594 1 36 2 VAL B O 1
ATOM 2530 N N . THR B 1 3 ? 15.352 -39.75 -31.562 1 37.62 3 THR B N 1
ATOM 2531 C CA . THR B 1 3 ? 14.281 -38.906 -31.062 1 37.62 3 THR B CA 1
ATOM 2532 C C . THR B 1 3 ? 14.359 -37.5 -31.688 1 37.62 3 THR B C 1
ATOM 2534 O O . THR B 1 3 ? 15.32 -36.75 -31.453 1 37.62 3 THR B O 1
ATOM 2537 N N . GLY B 1 4 ? 14.07 -37.312 -32.938 1 40.34 4 GLY B N 1
ATOM 2538 C CA . GLY B 1 4 ? 14.078 -36.094 -33.75 1 40.34 4 GLY B CA 1
ATOM 2539 C C . GLY B 1 4 ? 13.609 -34.875 -32.969 1 40.34 4 GLY B C 1
ATOM 2540 O O . GLY B 1 4 ? 12.625 -34.938 -32.25 1 40.34 4 GLY B O 1
ATOM 2541 N N . ALA B 1 5 ? 14.5 -33.906 -32.688 1 46.38 5 ALA B N 1
ATOM 2542 C CA . ALA B 1 5 ? 14.18 -32.625 -32.094 1 46.38 5 ALA B CA 1
ATOM 2543 C C . ALA B 1 5 ? 12.898 -32.062 -32.719 1 46.38 5 ALA B C 1
ATOM 2545 O O . ALA B 1 5 ? 12.844 -31.75 -33.906 1 46.38 5 ALA B O 1
ATOM 2546 N N . ALA B 1 6 ? 11.734 -32.531 -32.281 1 57.28 6 ALA B N 1
ATOM 2547 C CA . ALA B 1 6 ? 10.492 -31.938 -32.781 1 57.28 6 ALA B CA 1
ATOM 2548 C C . ALA B 1 6 ? 10.68 -30.453 -33.094 1 57.28 6 ALA B C 1
ATOM 2550 O O . ALA B 1 6 ? 11.25 -29.703 -32.281 1 57.28 6 ALA B O 1
ATOM 2551 N N . SER B 1 7 ? 10.477 -29.984 -34.312 1 73.69 7 SER B N 1
ATOM 2552 C CA . SER B 1 7 ? 10.555 -28.594 -34.75 1 7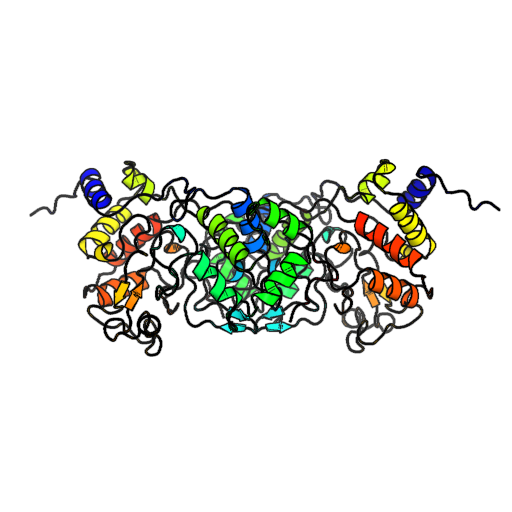3.69 7 SER B CA 1
ATOM 2553 C C . SER B 1 7 ? 9.734 -27.672 -33.844 1 73.69 7 SER B C 1
ATOM 2555 O O . SER B 1 7 ? 8.844 -28.125 -33.125 1 73.69 7 SER B O 1
ATOM 2557 N N . ALA B 1 8 ? 10.289 -26.516 -33.594 1 81.5 8 ALA B N 1
ATOM 2558 C CA . ALA B 1 8 ? 9.523 -25.5 -32.875 1 81.5 8 ALA B CA 1
ATOM 2559 C C . ALA B 1 8 ? 8.055 -25.5 -33.312 1 81.5 8 ALA B C 1
ATOM 2561 O O . ALA B 1 8 ? 7.164 -25.297 -32.5 1 81.5 8 ALA B O 1
ATOM 2562 N N . ASP B 1 9 ? 7.824 -25.828 -34.5 1 83.38 9 ASP B N 1
ATOM 2563 C CA . ASP B 1 9 ? 6.461 -25.859 -35.031 1 83.38 9 ASP B CA 1
ATOM 2564 C C . ASP B 1 9 ? 5.672 -27.016 -34.406 1 83.38 9 ASP B C 1
ATOM 2566 O O . ASP B 1 9 ? 4.504 -26.859 -34.062 1 83.38 9 ASP B O 1
ATOM 2570 N N . ASP B 1 10 ? 6.328 -28.109 -34.344 1 91.81 10 ASP B N 1
ATOM 2571 C CA . ASP B 1 10 ? 5.668 -29.266 -33.75 1 91.81 10 ASP B CA 1
ATOM 2572 C C . ASP B 1 10 ? 5.355 -29.047 -32.281 1 91.81 10 ASP B C 1
ATOM 2574 O O . ASP B 1 10 ? 4.258 -29.359 -31.828 1 91.81 10 ASP B O 1
ATOM 2578 N N . LEU B 1 11 ? 6.332 -28.516 -31.578 1 97.06 11 LEU B N 1
ATOM 2579 C CA . LEU B 1 11 ? 6.141 -28.219 -30.156 1 97.06 11 LEU B CA 1
ATOM 2580 C C . LEU B 1 11 ? 5.012 -27.219 -29.953 1 97.06 11 LEU B C 1
ATOM 2582 O O . LEU B 1 11 ? 4.172 -27.391 -29.078 1 97.06 11 LEU B O 1
ATOM 2586 N N . ARG B 1 12 ? 5 -26.156 -30.766 1 97.56 12 ARG B N 1
ATOM 2587 C CA . ARG B 1 12 ? 3.969 -25.125 -30.672 1 97.56 12 ARG B CA 1
ATOM 2588 C C . ARG B 1 12 ? 2.586 -25.703 -30.953 1 97.56 12 ARG B C 1
ATOM 2590 O O . ARG B 1 12 ? 1.612 -25.344 -30.281 1 97.56 12 ARG B O 1
ATOM 2597 N N . GLU B 1 13 ? 2.461 -26.562 -31.938 1 97.12 13 GLU B N 1
ATOM 2598 C CA . GLU B 1 13 ? 1.188 -27.203 -32.25 1 97.12 13 GLU B CA 1
ATOM 2599 C C . GLU B 1 13 ? 0.679 -28.016 -31.078 1 97.12 13 GLU B C 1
ATOM 2601 O O . GLU B 1 13 ? -0.502 -27.953 -30.734 1 97.12 13 GLU B O 1
ATOM 2606 N N . ARG B 1 14 ? 1.56 -28.797 -30.5 1 97.81 14 ARG B N 1
ATOM 2607 C CA . ARG B 1 14 ? 1.192 -29.578 -29.312 1 97.81 14 ARG B CA 1
ATOM 2608 C C . ARG B 1 14 ? 0.739 -28.656 -28.188 1 97.81 14 ARG B C 1
ATOM 2610 O O . ARG B 1 14 ? -0.255 -28.938 -27.516 1 97.81 14 ARG B O 1
ATOM 2617 N N . ALA B 1 15 ? 1.518 -27.609 -28 1 98.62 15 ALA B N 1
ATOM 2618 C CA . ALA B 1 15 ? 1.208 -26.672 -26.938 1 98.62 15 ALA B CA 1
ATOM 2619 C C . ALA B 1 15 ? -0.141 -26 -27.172 1 98.62 15 ALA B C 1
ATOM 2621 O O . ALA B 1 15 ? -0.943 -25.859 -26.234 1 98.62 15 ALA B O 1
ATOM 2622 N N . ASN B 1 16 ? -0.428 -25.594 -28.406 1 98.38 16 ASN B N 1
ATOM 2623 C CA . ASN B 1 16 ? -1.653 -24.891 -28.75 1 98.38 16 ASN B CA 1
ATOM 2624 C C . ASN B 1 16 ? -2.885 -25.766 -28.578 1 98.38 16 ASN B C 1
ATOM 2626 O O . ASN B 1 16 ? -4.008 -25.266 -28.484 1 98.38 16 ASN B O 1
ATOM 2630 N N . ALA B 1 17 ? -2.697 -27.047 -28.547 1 98.25 17 ALA B N 1
ATOM 2631 C CA . ALA B 1 17 ? -3.799 -27.969 -28.281 1 98.25 17 ALA B CA 1
ATOM 2632 C C . ALA B 1 17 ? -4.172 -27.969 -26.812 1 98.25 17 ALA B C 1
ATOM 2634 O O . ALA B 1 17 ? -5.266 -28.406 -26.438 1 98.25 17 ALA B O 1
ATOM 2635 N N . ILE B 1 18 ? -3.312 -27.484 -25.938 1 98.5 18 ILE B N 1
ATOM 2636 C CA . ILE B 1 18 ? -3.477 -27.609 -24.5 1 98.5 18 ILE B CA 1
ATOM 2637 C C . ILE B 1 18 ? -3.627 -26.234 -23.859 1 98.5 18 ILE B C 1
ATOM 2639 O O . ILE B 1 18 ? -4.395 -26.062 -22.906 1 98.5 18 ILE B O 1
ATOM 2643 N N . PHE B 1 19 ? -2.893 -25.297 -24.344 1 98.69 19 PHE B N 1
ATOM 2644 C CA . PHE B 1 19 ? -2.789 -23.984 -23.734 1 98.69 19 PHE B CA 1
ATOM 2645 C C . PHE B 1 19 ? -3.32 -22.906 -24.672 1 98.69 19 PHE B C 1
ATOM 2647 O O . PHE B 1 19 ? -3.508 -23.141 -25.859 1 98.69 19 PHE B O 1
ATOM 2654 N N . LYS B 1 20 ? -3.637 -21.719 -24.156 1 98.44 20 LYS B N 1
ATOM 2655 C CA . LYS B 1 20 ? -4.016 -20.516 -24.891 1 98.44 20 LYS B CA 1
ATOM 2656 C C . LYS B 1 20 ? -3.318 -19.281 -24.312 1 98.44 20 LYS B C 1
ATOM 2658 O O . LYS B 1 20 ? -3.08 -19.203 -23.109 1 98.44 20 LYS B O 1
ATOM 2663 N N . PRO B 1 21 ? -2.895 -18.344 -25.188 1 98.56 21 PRO B N 1
ATOM 2664 C CA . PRO B 1 21 ? -2.305 -17.109 -24.656 1 98.56 21 PRO B CA 1
ATOM 2665 C C . PRO B 1 21 ? -3.299 -16.281 -23.859 1 98.56 21 PRO B C 1
ATOM 2667 O O . PRO B 1 21 ? -4.504 -16.344 -24.109 1 98.56 21 PRO B O 1
ATOM 2670 N N . ILE B 1 22 ? -2.773 -15.547 -22.844 1 98.44 22 ILE B N 1
ATOM 2671 C CA . ILE B 1 22 ? -3.586 -14.555 -22.156 1 98.44 22 ILE B CA 1
ATOM 2672 C C . ILE B 1 22 ? -4.027 -13.477 -23.141 1 98.44 22 ILE B C 1
ATOM 2674 O O . ILE B 1 22 ? -3.207 -12.922 -23.875 1 98.44 22 ILE B O 1
ATOM 2678 N N . PRO B 1 23 ? -5.301 -13.211 -23.188 1 96.88 23 PRO B N 1
ATOM 2679 C CA . PRO B 1 23 ? -5.73 -12.125 -24.078 1 96.88 23 PRO B CA 1
ATOM 2680 C C . PRO B 1 23 ? -5.148 -10.773 -23.672 1 96.88 23 PRO B C 1
ATOM 2682 O O . PRO B 1 23 ? -4.898 -10.531 -22.484 1 96.88 23 PRO B O 1
ATOM 2685 N N . ASP B 1 24 ? -4.996 -9.906 -24.641 1 94.38 24 ASP B N 1
ATOM 2686 C CA . ASP B 1 24 ? -4.414 -8.586 -24.391 1 94.38 24 ASP B CA 1
ATOM 2687 C C . ASP B 1 24 ? -5.309 -7.754 -23.484 1 94.38 24 ASP B C 1
ATOM 2689 O O . ASP B 1 24 ? -4.816 -6.926 -22.703 1 94.38 24 ASP B O 1
ATOM 2693 N N . LYS B 1 25 ? -6.551 -7.93 -23.656 1 89.94 25 LYS B N 1
ATOM 2694 C CA . LYS B 1 25 ? -7.512 -7.191 -22.844 1 89.94 25 LYS B CA 1
ATOM 2695 C C . LYS B 1 25 ? -8.727 -8.047 -22.516 1 89.94 25 LYS B C 1
ATOM 2697 O O . LYS B 1 25 ? -9.203 -8.805 -23.359 1 89.94 25 LYS B O 1
ATOM 2702 N N . VAL B 1 26 ? -9.102 -8.008 -21.312 1 92.81 26 VAL B N 1
ATOM 2703 C CA . VAL B 1 26 ? -10.359 -8.594 -20.875 1 92.81 26 VAL B CA 1
ATOM 2704 C C . VAL B 1 26 ? -11.328 -7.48 -20.453 1 92.81 26 VAL B C 1
ATOM 2706 O O . VAL B 1 26 ? -10.953 -6.586 -19.688 1 92.81 26 VAL B O 1
ATOM 2709 N N . THR B 1 27 ? -12.562 -7.465 -21.016 1 90.31 27 THR B N 1
ATOM 2710 C CA . THR B 1 27 ? -13.477 -6.355 -20.75 1 90.31 27 THR B CA 1
ATOM 2711 C C . THR B 1 27 ? -14.82 -6.867 -20.25 1 90.31 27 THR B C 1
ATOM 2713 O O . THR B 1 27 ? -15.75 -6.086 -20.047 1 90.31 27 THR B O 1
ATOM 2716 N N . GLU B 1 28 ? -14.891 -8.18 -20.125 1 90.94 28 GLU B N 1
ATOM 2717 C CA . GLU B 1 28 ? -16.156 -8.773 -19.688 1 90.94 28 GLU B CA 1
ATOM 2718 C C . GLU B 1 28 ? -15.93 -9.781 -18.578 1 90.94 28 GLU B C 1
ATOM 2720 O O . GLU B 1 28 ? -14.867 -10.406 -18.5 1 90.94 28 GLU B O 1
ATOM 2725 N N . VAL B 1 29 ? -16.891 -9.875 -17.766 1 86.56 29 VAL B N 1
ATOM 2726 C CA . VAL B 1 29 ? -16.922 -10.914 -16.734 1 86.56 29 VAL B CA 1
ATOM 2727 C C . VAL B 1 29 ? -18.328 -11.484 -16.609 1 86.56 29 VAL B C 1
ATOM 2729 O O . VAL B 1 29 ? -19.312 -10.742 -16.594 1 86.56 29 VAL B O 1
ATOM 2732 N N . ARG B 1 30 ? -18.406 -12.773 -16.594 1 84.75 30 ARG B N 1
ATOM 2733 C CA . ARG B 1 30 ? -19.656 -13.516 -16.516 1 84.75 30 ARG B CA 1
ATOM 2734 C C . ARG B 1 30 ? -20.656 -13.031 -17.562 1 84.75 30 ARG B C 1
ATOM 2736 O O . ARG B 1 30 ? -21.828 -12.812 -17.25 1 84.75 30 ARG B O 1
ATOM 2743 N N . GLY B 1 31 ? -20.156 -12.688 -18.641 1 85.5 31 GLY B N 1
ATOM 2744 C CA . GLY B 1 31 ? -21 -12.352 -19.781 1 85.5 31 GLY B CA 1
ATOM 2745 C C . GLY B 1 31 ? -21.422 -10.891 -19.797 1 85.5 31 GLY B C 1
ATOM 2746 O O . GLY B 1 31 ? -22.203 -10.484 -20.656 1 85.5 31 GLY B O 1
ATOM 2747 N N . GLN B 1 32 ? -20.969 -10.18 -18.938 1 88 32 GLN B N 1
ATOM 2748 C CA . GLN B 1 32 ? -21.328 -8.773 -18.859 1 88 32 GLN B CA 1
ATOM 2749 C C . GLN B 1 32 ? -20.109 -7.871 -19.031 1 88 32 GLN B C 1
ATOM 2751 O O . GLN B 1 32 ? -19.047 -8.156 -18.484 1 88 32 GLN B O 1
ATOM 2756 N N . LYS B 1 33 ? -20.344 -6.832 -19.859 1 92.56 33 LYS B N 1
ATOM 2757 C CA . LYS B 1 33 ? -19.281 -5.844 -20.031 1 92.56 33 LYS B CA 1
ATOM 2758 C C . LYS B 1 33 ? -19 -5.117 -18.719 1 92.56 33 LYS B C 1
ATOM 2760 O O . LYS B 1 33 ? -19.922 -4.734 -18 1 92.56 33 LYS B O 1
ATOM 2765 N N . VAL B 1 34 ? -17.734 -4.965 -18.453 1 92.25 34 VAL B N 1
ATOM 2766 C CA . VAL B 1 34 ? -17.328 -4.25 -17.25 1 92.25 34 VAL B CA 1
ATOM 2767 C C . VAL B 1 34 ? -17.438 -2.746 -17.469 1 92.25 34 VAL B C 1
ATOM 2769 O O . VAL B 1 34 ? -16.938 -2.223 -18.469 1 92.25 34 VAL B O 1
ATOM 2772 N N . SER B 1 35 ? -18.109 -2.088 -16.609 1 94 35 SER B N 1
ATOM 2773 C CA . SER B 1 35 ? -18.234 -0.635 -16.656 1 94 35 SER B CA 1
ATOM 2774 C C . SER B 1 35 ? -16.953 0.052 -16.203 1 94 35 SER B C 1
ATOM 2776 O O . SER B 1 35 ? -16.328 -0.361 -15.219 1 94 35 SER B O 1
ATOM 2778 N N . GLU B 1 36 ? -16.562 1.107 -17.016 1 96.19 36 GLU B N 1
ATOM 2779 C CA . GLU B 1 36 ? -15.391 1.879 -16.609 1 96.19 36 GLU B CA 1
ATOM 2780 C C . GLU B 1 36 ? -15.578 2.506 -15.234 1 96.19 36 GLU B C 1
ATOM 2782 O O . GLU B 1 36 ? -14.648 2.533 -14.43 1 96.19 36 GLU B O 1
ATOM 2787 N N . ASP B 1 37 ? -16.781 2.992 -14.961 1 98 37 ASP B N 1
ATOM 2788 C CA . ASP B 1 37 ? -17.094 3.604 -13.672 1 98 37 ASP B CA 1
ATOM 2789 C C . ASP B 1 37 ? -16.953 2.59 -12.539 1 98 37 ASP B C 1
ATOM 2791 O O . ASP B 1 37 ? -16.438 2.918 -11.469 1 98 37 ASP B O 1
ATOM 2795 N N . GLN B 1 38 ? -17.375 1.363 -12.766 1 97.5 38 GLN B N 1
ATOM 2796 C CA . GLN B 1 38 ? -17.25 0.312 -11.766 1 97.5 38 GLN B CA 1
ATOM 2797 C C . GLN B 1 38 ? -15.789 -0.039 -11.523 1 97.5 38 GLN B C 1
ATOM 2799 O O . GLN B 1 38 ? -15.359 -0.17 -10.375 1 97.5 38 GLN B O 1
ATOM 2804 N N . ALA B 1 39 ? -15.062 -0.131 -12.617 1 98 39 ALA B N 1
ATOM 2805 C CA . ALA B 1 39 ? -13.648 -0.492 -12.516 1 98 39 ALA B CA 1
ATOM 2806 C C . ALA B 1 39 ? -12.852 0.585 -11.781 1 98 39 ALA B C 1
ATOM 2808 O O . ALA B 1 39 ? -11.984 0.275 -10.969 1 98 39 ALA B O 1
ATOM 2809 N N . MET B 1 40 ? -13.141 1.882 -12.062 1 98.31 40 MET B N 1
ATOM 2810 C CA . MET B 1 40 ? -12.438 2.984 -11.414 1 98.31 40 MET B CA 1
ATOM 2811 C C . MET B 1 40 ? -12.766 3.027 -9.922 1 98.31 40 MET B C 1
ATOM 2813 O O . MET B 1 40 ? -11.883 3.27 -9.102 1 98.31 40 MET B O 1
ATOM 2817 N N . LEU B 1 41 ? -14.039 2.812 -9.57 1 98.75 41 LEU B N 1
ATOM 2818 C CA . LEU B 1 41 ? -14.43 2.701 -8.172 1 98.75 41 LEU B CA 1
ATOM 2819 C C . LEU B 1 41 ? -13.703 1.544 -7.492 1 98.75 41 LEU B C 1
ATOM 2821 O O . LEU B 1 41 ? -13.148 1.704 -6.402 1 98.75 41 LEU B O 1
ATOM 2825 N N . GLY B 1 42 ? -13.648 0.38 -8.172 1 98.75 42 GLY B N 1
ATOM 2826 C CA . GLY B 1 42 ? -12.938 -0.779 -7.652 1 98.75 42 GLY B CA 1
ATOM 2827 C C . GLY B 1 42 ? -11.453 -0.532 -7.449 1 98.75 42 GLY B C 1
ATOM 2828 O O . GLY B 1 42 ? -10.859 -1.021 -6.488 1 98.75 42 GLY B O 1
ATOM 2829 N N . HIS B 1 43 ? -10.906 0.24 -8.383 1 98.75 43 HIS B N 1
ATOM 2830 C CA . HIS B 1 43 ? -9.508 0.631 -8.289 1 98.75 43 HIS B CA 1
ATOM 2831 C C . HIS B 1 43 ? -9.227 1.381 -6.992 1 98.75 43 HIS B C 1
ATOM 2833 O O . HIS B 1 43 ? -8.273 1.062 -6.277 1 98.75 43 HIS B O 1
ATOM 2839 N N . LYS B 1 44 ? -10.023 2.311 -6.629 1 98.88 44 LYS B N 1
ATOM 2840 C CA . LYS B 1 44 ? -9.867 3.045 -5.379 1 98.88 44 LYS B CA 1
ATOM 2841 C C . LYS B 1 44 ? -10.055 2.127 -4.172 1 98.88 44 LYS B C 1
ATOM 2843 O O . LYS B 1 44 ? -9.242 2.127 -3.25 1 98.88 44 LYS B O 1
ATOM 2848 N N . LEU B 1 45 ? -11.086 1.318 -4.246 1 98.94 45 LEU B N 1
ATOM 2849 C CA . LEU B 1 45 ? -11.445 0.459 -3.121 1 98.94 45 LEU B CA 1
ATOM 2850 C C . LEU B 1 45 ? -10.359 -0.586 -2.869 1 98.94 45 LEU B C 1
ATOM 2852 O O . LEU B 1 45 ? -10.117 -0.971 -1.724 1 98.94 45 LEU B O 1
ATOM 2856 N N . TRP B 1 46 ? -9.688 -1.031 -3.918 1 98.94 46 TRP B N 1
ATOM 2857 C CA . TRP B 1 46 ? -8.617 -2.02 -3.82 1 98.94 46 TRP B CA 1
ATOM 2858 C C . TRP B 1 46 ? -7.527 -1.555 -2.859 1 98.94 46 TRP B C 1
ATOM 2860 O O . TRP B 1 46 ? -6.977 -2.355 -2.102 1 98.94 46 TRP B O 1
ATOM 2870 N N . PHE B 1 47 ? -7.297 -0.243 -2.812 1 98.88 47 PHE B N 1
ATOM 2871 C CA . PHE B 1 47 ? -6.188 0.328 -2.055 1 98.88 47 PHE B CA 1
ATOM 2872 C C . PHE B 1 47 ? -6.684 0.962 -0.762 1 98.88 47 PHE B C 1
ATOM 2874 O O . PHE B 1 47 ? -5.891 1.486 0.024 1 98.88 47 PHE B O 1
ATOM 2881 N N . ASP B 1 48 ? -7.992 0.968 -0.468 1 98.88 48 ASP B N 1
ATOM 2882 C CA . ASP B 1 48 ? -8.539 1.752 0.637 1 98.88 48 ASP B CA 1
ATOM 2883 C C . ASP B 1 48 ? -8.5 0.963 1.943 1 98.88 48 ASP B C 1
ATOM 2885 O O . ASP B 1 48 ? -9.273 0.023 2.131 1 98.88 48 ASP B O 1
ATOM 2889 N N . PRO B 1 49 ? -7.637 1.344 2.832 1 98.69 49 PRO B N 1
ATOM 2890 C CA . PRO B 1 49 ? -7.539 0.578 4.078 1 98.69 49 PRO B CA 1
ATOM 2891 C C . PRO B 1 49 ? -8.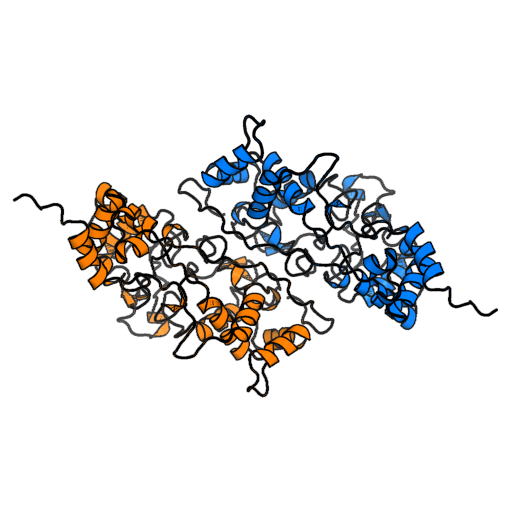766 0.752 4.973 1 98.69 49 PRO B C 1
ATOM 2893 O O . PRO B 1 49 ? -8.945 -0.004 5.93 1 98.69 49 PRO B O 1
ATOM 2896 N N . ARG B 1 50 ? -9.648 1.73 4.703 1 98.69 50 ARG B N 1
ATOM 2897 C CA . ARG B 1 50 ? -10.789 2.023 5.562 1 98.69 50 ARG B CA 1
ATOM 2898 C C . ARG B 1 50 ? -11.891 0.978 5.395 1 98.69 50 ARG B C 1
ATOM 2900 O O . ARG B 1 50 ? -12.867 0.967 6.145 1 98.69 50 ARG B O 1
ATOM 2907 N N . LEU B 1 51 ? -11.68 0.026 4.434 1 98.88 51 LEU B N 1
ATOM 2908 C CA . LEU B 1 51 ? -12.562 -1.134 4.336 1 98.88 51 LEU B CA 1
ATOM 2909 C C . LEU B 1 51 ? -12.312 -2.102 5.488 1 98.88 51 LEU B C 1
ATOM 2911 O O . LEU B 1 51 ? -13.141 -2.975 5.758 1 98.88 51 LEU B O 1
ATOM 2915 N N . SER B 1 52 ? -11.125 -2.064 6.113 1 98.88 52 SER B N 1
ATOM 2916 C CA . SER B 1 52 ? -10.828 -2.873 7.289 1 98.88 52 SER B CA 1
ATOM 2917 C C . SER B 1 52 ? -11.203 -2.141 8.57 1 98.88 52 SER B C 1
ATOM 2919 O O . SER B 1 52 ? -11.266 -0.909 8.594 1 98.88 52 SER B O 1
ATOM 2921 N N . SER B 1 53 ? -11.367 -2.887 9.633 1 98.62 53 SER B N 1
ATOM 2922 C CA . SER B 1 53 ? -11.742 -2.27 10.898 1 98.62 53 SER B CA 1
ATOM 2923 C C . SER B 1 53 ? -10.602 -1.444 11.477 1 98.62 53 SER B C 1
ATOM 2925 O O . SER B 1 53 ? -10.828 -0.446 12.156 1 98.62 53 SER B O 1
ATOM 2927 N N . SER B 1 54 ? -9.406 -1.831 11.188 1 98.19 54 SER B N 1
ATOM 2928 C CA . SER B 1 54 ? -8.234 -1.16 11.734 1 98.19 54 SER B CA 1
ATOM 2929 C C . SER B 1 54 ? -7.844 0.053 10.898 1 98.19 54 SER B C 1
ATOM 2931 O O . SER B 1 54 ? -7.035 0.879 11.328 1 98.19 54 SER B O 1
ATOM 2933 N N . HIS B 1 55 ? -8.266 0.167 9.656 1 98.31 55 HIS B N 1
ATOM 2934 C CA . HIS B 1 55 ? -7.898 1.182 8.672 1 98.31 55 HIS B CA 1
ATOM 2935 C C . HIS B 1 55 ? -6.438 1.036 8.25 1 98.31 55 HIS B C 1
ATOM 2937 O O . HIS B 1 55 ? -5.801 2.016 7.859 1 98.31 55 HIS B O 1
ATOM 2943 N N . VAL B 1 56 ? -5.863 -0.19 8.352 1 96.88 56 VAL B N 1
ATOM 2944 C CA . VAL B 1 56 ? -4.457 -0.325 7.98 1 96.88 56 VAL B CA 1
ATOM 2945 C C . VAL B 1 56 ? -4.309 -1.428 6.934 1 96.88 56 VAL B C 1
ATOM 2947 O O . VAL B 1 56 ? -3.26 -1.548 6.297 1 96.88 56 VAL B O 1
ATOM 2950 N N . ILE B 1 57 ? -5.348 -2.23 6.727 1 98.31 57 ILE B N 1
ATOM 2951 C CA . ILE B 1 57 ? -5.301 -3.367 5.816 1 98.31 57 ILE B CA 1
ATOM 2952 C C . ILE B 1 57 ? -6.219 -3.113 4.625 1 98.31 57 ILE B C 1
ATOM 2954 O O . ILE B 1 57 ? -7.355 -2.66 4.793 1 98.31 57 ILE B O 1
ATOM 2958 N N . SER B 1 58 ? -5.789 -3.287 3.438 1 98.56 58 SER B N 1
ATOM 2959 C CA . SER B 1 58 ? -6.566 -3.227 2.205 1 98.56 58 SER B CA 1
ATOM 2960 C C . SER B 1 58 ? -6.426 -4.516 1.398 1 98.56 58 SER B C 1
ATOM 2962 O O . SER B 1 58 ? -5.68 -5.414 1.785 1 98.56 58 SER B O 1
ATOM 2964 N N . CYS B 1 59 ? -7.168 -4.68 0.294 1 98.75 59 CYS B N 1
ATOM 2965 C CA . CYS B 1 59 ? -6.984 -5.824 -0.594 1 98.75 59 CYS B CA 1
ATOM 2966 C C . CYS B 1 59 ? -5.539 -5.922 -1.064 1 98.75 59 CYS B C 1
ATOM 2968 O O . CYS B 1 59 ? -4.988 -7.02 -1.161 1 98.75 59 CYS B O 1
ATOM 2970 N N . ASN B 1 60 ? -4.898 -4.809 -1.29 1 98.69 60 ASN B N 1
ATOM 2971 C CA . ASN B 1 60 ? -3.533 -4.766 -1.806 1 98.69 60 ASN B CA 1
ATOM 2972 C C . ASN B 1 60 ? -2.525 -5.238 -0.765 1 98.69 60 ASN B C 1
ATOM 2974 O O . ASN B 1 60 ? -1.396 -5.594 -1.106 1 98.69 60 ASN B O 1
ATOM 2978 N N . THR B 1 61 ? -2.896 -5.238 0.521 1 98.25 61 THR B N 1
ATOM 2979 C CA . THR B 1 61 ? -1.993 -5.688 1.574 1 98.25 61 THR B CA 1
ATOM 2980 C C . THR B 1 61 ? -1.626 -7.156 1.383 1 98.25 61 THR B C 1
ATOM 2982 O O . THR B 1 61 ? -0.452 -7.523 1.462 1 98.25 61 THR B O 1
ATOM 2985 N N . CYS B 1 62 ? -2.562 -7.961 1.041 1 98.19 62 CYS B N 1
ATOM 2986 C CA . CYS B 1 62 ? -2.328 -9.391 0.864 1 98.19 62 CYS B CA 1
ATOM 2987 C C . CYS B 1 62 ? -2.168 -9.742 -0.611 1 98.19 62 CYS B C 1
ATOM 2989 O O . CYS B 1 62 ? -1.649 -10.805 -0.949 1 98.19 62 CYS B O 1
ATOM 2991 N N . HIS B 1 63 ? -2.684 -8.898 -1.461 1 98.44 63 HIS B N 1
ATOM 2992 C CA . HIS B 1 63 ? -2.572 -9.078 -2.904 1 98.44 63 HIS B CA 1
ATOM 2993 C C . HIS B 1 63 ? -1.85 -7.902 -3.551 1 98.44 63 HIS B C 1
ATOM 2995 O O . HIS B 1 63 ? -2.424 -7.199 -4.383 1 98.44 63 HIS B O 1
ATOM 3001 N N . ASN B 1 64 ? -0.603 -7.801 -3.195 1 98.5 64 ASN B N 1
ATOM 3002 C CA . ASN B 1 64 ? 0.249 -6.668 -3.543 1 98.5 64 ASN B CA 1
ATOM 3003 C C . ASN B 1 64 ? 0.58 -6.652 -5.031 1 98.5 64 ASN B C 1
ATOM 3005 O O . ASN B 1 64 ? 1.312 -7.516 -5.52 1 98.5 64 ASN B O 1
ATOM 3009 N N . LEU B 1 65 ? 0.128 -5.648 -5.75 1 98.56 65 LEU B N 1
ATOM 3010 C CA . LEU B 1 65 ? 0.247 -5.586 -7.203 1 98.56 65 LEU B CA 1
ATOM 3011 C C . LEU B 1 65 ? 1.678 -5.262 -7.617 1 98.56 65 LEU B C 1
ATOM 3013 O O . LEU B 1 65 ? 2.039 -5.414 -8.789 1 98.56 65 LEU B O 1
ATOM 3017 N N . SER B 1 66 ? 2.543 -4.883 -6.621 1 98.12 66 SER B N 1
ATOM 3018 C CA . SER B 1 66 ? 3.932 -4.57 -6.938 1 98.12 66 SER B CA 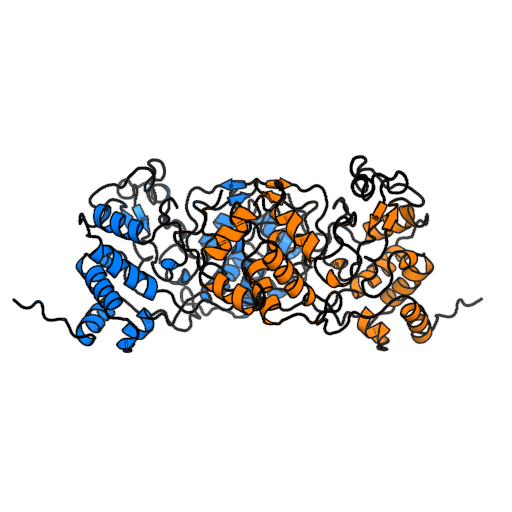1
ATOM 3019 C C . SER B 1 66 ? 4.785 -5.832 -6.988 1 98.12 66 SER B C 1
ATOM 3021 O O . SER B 1 66 ? 5.91 -5.809 -7.492 1 98.12 66 SER B O 1
ATOM 3023 N N . ILE B 1 67 ? 4.254 -6.93 -6.387 1 97.62 67 ILE B N 1
ATOM 3024 C CA . ILE B 1 67 ? 5.113 -8.102 -6.266 1 97.62 67 ILE B CA 1
ATOM 3025 C C . ILE B 1 67 ? 4.344 -9.352 -6.695 1 97.62 67 ILE B C 1
ATOM 3027 O O . ILE B 1 67 ? 4.312 -10.352 -5.973 1 97.62 67 ILE B O 1
ATOM 3031 N N . GLY B 1 68 ? 3.736 -9.305 -7.82 1 97.56 68 GLY B N 1
ATOM 3032 C CA . GLY B 1 68 ? 3.135 -10.469 -8.445 1 97.56 68 GLY B CA 1
ATOM 3033 C C . GLY B 1 68 ? 1.712 -10.727 -7.988 1 97.56 68 GLY B C 1
ATOM 3034 O O . GLY B 1 68 ? 1.188 -11.828 -8.156 1 97.56 68 GLY B O 1
ATOM 3035 N N . GLY B 1 69 ? 1.058 -9.781 -7.309 1 98.25 69 GLY B N 1
ATOM 3036 C CA . GLY B 1 69 ? -0.341 -9.891 -6.926 1 98.25 69 GLY B CA 1
ATOM 3037 C C . GLY B 1 69 ? -0.558 -10.781 -5.711 1 98.25 69 GLY B C 1
ATOM 3038 O O . GLY B 1 69 ? -1.664 -11.273 -5.488 1 98.25 69 GLY B O 1
ATOM 3039 N N . SER B 1 70 ? 0.44 -11.094 -4.984 1 97.81 70 SER B N 1
ATOM 3040 C CA . SER B 1 70 ? 0.451 -11.789 -3.703 1 97.81 70 SER B CA 1
ATOM 3041 C C . SER B 1 70 ? 1.312 -11.055 -2.682 1 97.81 70 SER B C 1
ATOM 3043 O O . SER B 1 70 ? 1.92 -10.031 -2.998 1 97.81 70 SER B O 1
ATOM 3045 N N . ASP B 1 71 ? 1.357 -11.531 -1.443 1 97.62 71 ASP B N 1
ATOM 3046 C CA . ASP B 1 71 ? 2.115 -10.781 -0.444 1 97.62 71 ASP B CA 1
ATOM 3047 C C . ASP B 1 71 ? 3.498 -11.391 -0.233 1 97.62 71 ASP B C 1
ATOM 3049 O O . ASP B 1 71 ? 4.344 -10.812 0.448 1 97.62 71 ASP B O 1
ATOM 3053 N N . ASN B 1 72 ? 3.785 -12.562 -0.821 1 97.69 72 ASN B N 1
ATOM 3054 C CA . ASN B 1 72 ? 5.094 -13.211 -0.824 1 97.69 72 ASN B CA 1
ATOM 3055 C C . ASN B 1 72 ? 5.559 -13.539 0.591 1 97.69 72 ASN B C 1
ATOM 3057 O O . ASN B 1 72 ? 6.742 -13.398 0.91 1 97.69 72 ASN B O 1
ATOM 3061 N N . VAL B 1 73 ? 4.68 -13.844 1.463 1 98.06 73 VAL B N 1
ATOM 3062 C CA . VAL B 1 73 ? 4.938 -14.43 2.777 1 98.06 73 VAL B CA 1
ATOM 3063 C C . VAL B 1 73 ? 4.215 -15.766 2.898 1 98.06 73 VAL B C 1
ATOM 3065 O O . VAL B 1 73 ? 3.326 -16.078 2.1 1 98.06 73 VAL B O 1
ATOM 3068 N N . PRO B 1 74 ? 4.578 -16.625 3.848 1 97.5 74 PRO B N 1
ATOM 3069 C CA . PRO B 1 74 ? 3.975 -17.953 3.906 1 97.5 74 PRO B CA 1
ATOM 3070 C C . PRO B 1 74 ? 2.453 -17.922 4.016 1 97.5 74 PRO B C 1
ATOM 3072 O O . PRO B 1 74 ? 1.754 -18.516 3.197 1 97.5 74 PRO B O 1
ATOM 3075 N N . THR B 1 75 ? 1.96 -17.219 5.047 1 97.12 75 THR B N 1
ATOM 3076 C CA . THR B 1 75 ? 0.54 -16.906 5.172 1 97.12 75 THR B CA 1
ATOM 3077 C C . THR B 1 75 ? 0.334 -15.438 5.492 1 97.12 75 THR B C 1
ATOM 3079 O O . THR B 1 75 ? 1.168 -14.812 6.152 1 97.12 75 THR B O 1
ATOM 3082 N N . SER B 1 76 ? -0.716 -14.914 4.953 1 97.19 76 SER B N 1
ATOM 3083 C CA . SER B 1 76 ? -0.954 -13.477 5.082 1 97.19 76 SER B CA 1
ATOM 3084 C C . SER B 1 76 ? -1.145 -13.086 6.543 1 97.19 76 SER B C 1
ATOM 3086 O O . SER B 1 76 ? -1.668 -13.867 7.34 1 97.19 76 SER B O 1
ATOM 3088 N N . ILE B 1 77 ? -0.717 -11.922 6.844 1 97.38 77 ILE B N 1
ATOM 3089 C CA . ILE B 1 77 ? -0.856 -11.344 8.172 1 97.38 77 ILE B CA 1
ATOM 3090 C C . ILE B 1 77 ? -1.968 -10.297 8.164 1 97.38 77 ILE B C 1
ATOM 3092 O O . ILE B 1 77 ? -1.943 -9.359 7.363 1 97.38 77 ILE B O 1
ATOM 3096 N N . GLY B 1 78 ? -2.949 -10.469 9.008 1 97.62 78 GLY B N 1
ATOM 3097 C CA . GLY B 1 78 ? -4.09 -9.57 9.039 1 97.62 78 GLY B CA 1
ATOM 3098 C C . GLY B 1 78 ? -4.242 -8.836 10.359 1 97.62 78 GLY B C 1
ATOM 3099 O O . GLY B 1 78 ? -3.248 -8.492 11 1 97.62 78 GLY B O 1
ATOM 3100 N N . HIS B 1 79 ? -5.473 -8.508 10.656 1 98.38 79 HIS B N 1
ATOM 3101 C CA . HIS B 1 79 ? -5.828 -7.727 11.836 1 98.38 79 HIS B CA 1
ATOM 3102 C C . HIS B 1 79 ? -5.258 -8.352 13.102 1 98.38 79 HIS B C 1
ATOM 3104 O O . HIS B 1 79 ? -5.359 -9.562 13.305 1 98.38 79 HIS B O 1
ATOM 3110 N N . GLY B 1 80 ? -4.539 -7.492 13.93 1 98.12 80 GLY B N 1
ATOM 3111 C CA . GLY B 1 80 ? -3.969 -7.98 15.172 1 98.12 80 GLY B CA 1
ATOM 3112 C C . GLY B 1 80 ? -2.744 -8.852 14.969 1 98.12 80 GLY B C 1
ATOM 3113 O O . GLY B 1 80 ? -2.389 -9.648 15.844 1 98.12 80 GLY B O 1
ATOM 3114 N N . TRP B 1 81 ? -2.207 -8.906 13.805 1 98.06 81 TRP B N 1
ATOM 3115 C CA . TRP B 1 81 ? -1.042 -9.695 13.414 1 98.06 81 TRP B CA 1
ATOM 3116 C C . TRP B 1 81 ? -1.384 -11.18 13.359 1 98.06 81 TRP B C 1
ATOM 3118 O O . TRP B 1 81 ? -0.513 -12.031 13.547 1 98.06 81 TRP B O 1
ATOM 3128 N N . GLN B 1 82 ? -2.656 -11.391 13.234 1 97.94 82 GLN B N 1
ATOM 3129 C CA . GLN B 1 82 ? -3.086 -12.773 13.062 1 97.94 82 GLN B CA 1
ATOM 3130 C C . GLN B 1 82 ? -2.662 -13.312 11.695 1 97.94 82 GLN B C 1
ATOM 3132 O O . GLN B 1 82 ? -2.641 -12.578 10.711 1 97.94 82 GLN B O 1
ATOM 3137 N N . LYS B 1 83 ? -2.379 -14.555 11.664 1 96.44 83 LYS B N 1
ATOM 3138 C CA . LYS B 1 83 ? -1.977 -15.203 10.422 1 96.44 83 LYS B CA 1
ATOM 3139 C C . LYS B 1 83 ? -3.117 -16.031 9.836 1 96.44 83 LYS B C 1
ATOM 3141 O O . LYS B 1 83 ? -3.832 -16.719 10.578 1 96.44 83 LYS B O 1
ATOM 3146 N N . GLY B 1 84 ? -3.289 -15.883 8.562 1 93.94 84 GLY B N 1
ATOM 3147 C CA . GLY B 1 84 ? -4.25 -16.734 7.891 1 93.94 84 GLY B CA 1
ATOM 3148 C C . GLY B 1 84 ? -3.791 -18.188 7.777 1 93.94 84 GLY B C 1
ATOM 3149 O O . GLY B 1 84 ? -2.631 -18.484 8.055 1 93.94 84 GLY B O 1
ATOM 3150 N N . PRO B 1 85 ? -4.66 -19 7.328 1 94.06 85 PRO B N 1
ATOM 3151 C CA . PRO B 1 85 ? -4.352 -20.422 7.324 1 94.06 85 PRO B CA 1
ATOM 3152 C C . PRO B 1 85 ? -3.584 -20.859 6.078 1 94.06 85 PRO B C 1
ATOM 3154 O O . PRO B 1 85 ? -3 -21.953 6.059 1 94.06 85 PRO B O 1
ATOM 3157 N N . ARG B 1 86 ? -3.656 -20.094 5.035 1 97.38 86 ARG B N 1
ATOM 3158 C CA . ARG B 1 86 ? -3.072 -20.516 3.766 1 97.38 86 ARG B CA 1
ATOM 3159 C C . ARG B 1 86 ? -2.336 -19.359 3.096 1 97.38 86 ARG B C 1
ATOM 3161 O O . ARG B 1 86 ? -2.58 -18.188 3.418 1 97.38 86 ARG B O 1
ATOM 3168 N N . ASN B 1 87 ? -1.401 -19.719 2.23 1 97.94 87 ASN B N 1
ATOM 3169 C CA . ASN B 1 87 ? -0.723 -18.75 1.372 1 97.94 87 ASN B CA 1
ATOM 3170 C C . ASN B 1 87 ? -1.712 -18 0.487 1 97.94 87 ASN B C 1
ATOM 3172 O O . ASN B 1 87 ? -2.65 -18.578 -0.047 1 97.94 87 ASN B O 1
ATOM 3176 N N . SER B 1 88 ? -1.548 -16.672 0.377 1 97.38 88 SER B N 1
ATOM 3177 C CA . SER B 1 88 ? -2.434 -15.875 -0.47 1 97.38 88 SER B CA 1
ATOM 3178 C C . SER B 1 88 ? -2.18 -16.156 -1.948 1 97.38 88 SER B C 1
ATOM 3180 O O . SER B 1 88 ? -1.055 -16 -2.428 1 97.38 88 SER B O 1
ATOM 3182 N N . PRO B 1 89 ? -3.189 -16.562 -2.695 1 97.38 89 PRO B N 1
ATOM 3183 C CA . PRO B 1 89 ? -3.008 -16.719 -4.141 1 97.38 89 PRO B CA 1
ATOM 3184 C C . PRO B 1 89 ? -2.836 -15.375 -4.859 1 97.38 89 PRO B C 1
ATOM 3186 O O . PRO B 1 89 ? -3.307 -14.344 -4.371 1 97.38 89 PRO B O 1
ATOM 3189 N N . THR B 1 90 ? -2.193 -15.406 -6 1 98.44 90 THR B N 1
ATOM 3190 C CA . THR B 1 90 ? -2.096 -14.203 -6.812 1 98.44 90 THR B CA 1
ATOM 3191 C C . THR B 1 90 ? -3.469 -13.781 -7.332 1 98.44 90 THR B C 1
ATOM 3193 O O . THR B 1 90 ? -4.289 -14.633 -7.688 1 98.44 90 THR B O 1
ATOM 3196 N N . VAL B 1 91 ? -3.676 -12.484 -7.43 1 98.56 91 VAL B N 1
ATOM 3197 C CA . VAL B 1 91 ? -4.91 -11.953 -8 1 98.56 91 VAL B CA 1
ATOM 3198 C C . VAL B 1 91 ? -4.75 -11.773 -9.508 1 98.56 91 VAL B C 1
ATOM 3200 O O . VAL B 1 91 ? -5.734 -11.578 -10.227 1 98.56 91 VAL B O 1
ATOM 3203 N N . LEU B 1 92 ? -3.492 -11.773 -9.961 1 98.56 92 LEU B N 1
ATOM 3204 C CA . LEU B 1 92 ? -3.26 -11.625 -11.391 1 98.56 92 LEU B CA 1
ATOM 3205 C C . LEU B 1 92 ? -3.889 -12.781 -12.164 1 98.56 92 LEU B C 1
ATOM 3207 O O . LEU B 1 92 ? -3.701 -13.945 -11.812 1 98.56 92 LEU B O 1
ATOM 3211 N N . ASN B 1 93 ? -4.68 -12.422 -13.148 1 98.31 93 ASN B N 1
ATOM 3212 C CA . ASN B 1 93 ? -5.336 -13.375 -14.039 1 98.31 93 ASN B CA 1
ATOM 3213 C C . ASN B 1 93 ? -6.41 -14.172 -13.312 1 98.31 93 ASN B C 1
ATOM 3215 O O . ASN B 1 93 ? -6.895 -15.18 -13.82 1 98.31 93 ASN B O 1
ATOM 3219 N N . ALA B 1 94 ? -6.824 -13.727 -12.117 1 97.69 94 ALA B N 1
ATOM 3220 C CA . ALA B 1 94 ? -7.801 -14.477 -11.328 1 97.69 94 ALA B CA 1
ATOM 3221 C C . ALA B 1 94 ? -9.141 -14.555 -12.055 1 97.69 94 ALA B C 1
ATOM 3223 O O . ALA B 1 94 ? -9.961 -15.43 -11.766 1 97.69 94 ALA B O 1
ATOM 3224 N N . VAL B 1 95 ? -9.398 -13.664 -12.984 1 96.25 95 VAL B N 1
ATOM 3225 C CA . VAL B 1 95 ? -10.641 -13.641 -13.75 1 96.25 95 VAL B CA 1
ATOM 3226 C C . VAL B 1 95 ? -10.781 -14.93 -14.547 1 96.25 95 VAL B C 1
ATOM 3228 O O . VAL B 1 95 ? -11.883 -15.312 -14.938 1 96.25 95 VAL B O 1
ATOM 3231 N N . PHE B 1 96 ? -9.688 -15.688 -14.781 1 96.94 96 PHE B N 1
ATOM 3232 C CA . PHE B 1 96 ? -9.711 -16.906 -15.602 1 96.94 96 PHE B CA 1
ATOM 3233 C C . PHE B 1 96 ? -9.93 -18.141 -14.734 1 96.94 96 PHE B C 1
ATOM 3235 O O . PHE B 1 96 ? -10.062 -19.25 -15.25 1 96.94 96 PHE B O 1
ATOM 3242 N N . ASN B 1 97 ? -9.93 -17.984 -13.406 1 97.12 97 ASN B N 1
ATOM 3243 C CA . ASN B 1 97 ? -10.18 -19.109 -12.516 1 97.12 97 ASN B CA 1
ATOM 3244 C C . ASN B 1 97 ? -11.648 -19.531 -12.539 1 97.12 97 ASN B C 1
ATOM 3246 O O . ASN B 1 97 ? -12.539 -18.672 -12.609 1 97.12 97 ASN B O 1
ATOM 3250 N N . ALA B 1 98 ? -11.891 -20.828 -12.453 1 96.31 98 ALA B N 1
ATOM 3251 C CA . ALA B 1 98 ? -13.258 -21.328 -12.391 1 96.31 98 ALA B CA 1
ATOM 3252 C C . ALA B 1 98 ? -13.906 -20.984 -11.055 1 96.31 98 ALA B C 1
ATOM 3254 O O . ALA B 1 98 ? -15.133 -20.875 -10.961 1 96.31 98 ALA B O 1
ATOM 3255 N N . ALA B 1 99 ? -13.125 -20.922 -10.062 1 97.31 99 ALA B N 1
ATOM 3256 C CA . ALA B 1 99 ? -13.492 -20.562 -8.695 1 97.31 99 ALA B CA 1
ATOM 3257 C C . ALA B 1 99 ? -12.328 -19.922 -7.957 1 97.31 99 ALA B C 1
ATOM 3259 O O . ALA B 1 99 ? -11.211 -19.875 -8.477 1 97.31 99 ALA B O 1
ATOM 3260 N N . GLN B 1 100 ? -12.617 -19.422 -6.812 1 97.69 100 GLN B N 1
ATOM 3261 C CA . GLN B 1 100 ? -11.586 -18.688 -6.094 1 97.69 100 GLN B CA 1
ATOM 3262 C C . GLN B 1 100 ? -11.227 -19.375 -4.785 1 97.69 100 GLN B C 1
ATOM 3264 O O . GLN B 1 100 ? -11.969 -20.234 -4.305 1 97.69 100 GLN B O 1
ATOM 3269 N N . PHE B 1 101 ? -10.047 -18.984 -4.246 1 97.69 101 PHE B N 1
ATOM 3270 C CA . PHE B 1 101 ? -9.414 -19.609 -3.092 1 97.69 101 PHE B CA 1
ATOM 3271 C C . PHE B 1 101 ? -8.797 -20.953 -3.477 1 97.69 101 PHE B C 1
ATOM 3273 O O . PHE B 1 101 ? -9 -21.438 -4.59 1 97.69 101 PHE B O 1
ATOM 3280 N N . TRP B 1 102 ? -8.023 -21.484 -2.637 1 97.88 102 TRP B N 1
ATOM 3281 C CA . TRP B 1 102 ? -7.359 -22.766 -2.857 1 97.88 102 TRP B CA 1
ATOM 3282 C C . TRP B 1 102 ? -8.375 -23.906 -2.879 1 97.88 102 TRP B C 1
ATOM 3284 O O . TRP B 1 102 ? -8.188 -24.906 -3.59 1 97.88 102 TRP B O 1
ATOM 3294 N N . ASP B 1 103 ? -9.438 -23.719 -2.094 1 97.75 103 ASP B N 1
ATOM 3295 C CA . ASP B 1 103 ? -10.398 -24.797 -1.95 1 97.75 103 ASP B CA 1
ATOM 3296 C C . ASP B 1 103 ? -11.633 -24.562 -2.824 1 97.75 103 ASP B C 1
ATOM 3298 O O . ASP B 1 103 ? -12.609 -25.312 -2.742 1 97.75 103 ASP B O 1
ATOM 3302 N N . GLY B 1 104 ? -11.648 -23.469 -3.598 1 97.69 104 GLY B N 1
ATOM 3303 C CA . GLY B 1 104 ? -12.734 -23.188 -4.535 1 97.69 104 GLY B CA 1
ATOM 3304 C C . GLY B 1 104 ? -14.031 -22.812 -3.852 1 97.69 104 GLY B C 1
ATOM 3305 O O . GLY B 1 104 ? -15.109 -23.016 -4.402 1 97.69 104 GLY B O 1
ATOM 3306 N N . ARG B 1 105 ? -13.953 -22.266 -2.689 1 97.81 105 ARG B N 1
ATOM 3307 C CA . ARG B 1 105 ? -15.172 -22.031 -1.907 1 97.81 105 ARG B CA 1
ATOM 3308 C C . ARG B 1 105 ? -15.953 -20.844 -2.439 1 97.81 105 ARG B C 1
ATOM 3310 O O . ARG B 1 105 ? -17.141 -20.672 -2.117 1 97.81 105 ARG B O 1
ATOM 3317 N N . ALA B 1 106 ? -15.336 -19.953 -3.188 1 97.75 106 ALA B N 1
ATOM 3318 C CA . ALA B 1 106 ? -16.031 -18.844 -3.809 1 97.75 106 ALA B CA 1
ATOM 3319 C C . ALA B 1 106 ? -16.188 -19.047 -5.312 1 97.75 106 ALA B C 1
ATOM 3321 O O . ALA B 1 106 ? -15.195 -19.281 -6.012 1 97.75 106 ALA B O 1
ATOM 3322 N N . LYS B 1 107 ? -17.359 -18.875 -5.832 1 96.31 107 LYS B N 1
ATOM 3323 C CA . LYS B 1 107 ? -17.672 -19.219 -7.219 1 96.31 107 LYS B CA 1
ATOM 3324 C C . LYS B 1 107 ? -17.141 -18.156 -8.172 1 96.31 107 LYS B C 1
ATOM 3326 O O . LYS B 1 107 ? -17.016 -18.391 -9.375 1 96.31 107 LYS B O 1
ATOM 3331 N N . ASP B 1 108 ? -17.016 -16.906 -7.652 1 96.19 108 ASP B N 1
ATOM 3332 C CA . ASP B 1 108 ? -16.516 -15.805 -8.461 1 96.19 108 ASP B CA 1
ATOM 3333 C C . ASP B 1 108 ? -15.773 -14.781 -7.602 1 96.19 108 ASP B C 1
ATOM 3335 O O . ASP B 1 108 ? -15.672 -14.945 -6.387 1 96.19 108 ASP B O 1
ATOM 3339 N N . LEU B 1 109 ? -15.25 -13.789 -8.266 1 97.06 109 LEU B N 1
ATOM 3340 C CA . LEU B 1 109 ? -14.422 -12.789 -7.594 1 97.06 109 LEU B CA 1
ATOM 3341 C C . LEU B 1 109 ? -15.258 -11.922 -6.66 1 97.06 109 LEU B C 1
ATOM 3343 O O . LEU B 1 109 ? -14.773 -11.477 -5.617 1 97.06 109 LEU B O 1
ATOM 3347 N N . GLN B 1 110 ? -16.547 -11.688 -7 1 96.06 110 GLN B N 1
ATOM 3348 C CA . GLN B 1 110 ? -17.438 -10.938 -6.121 1 96.06 110 GLN B CA 1
ATOM 3349 C C . GLN B 1 110 ? -17.594 -11.641 -4.777 1 96.06 110 GLN B C 1
ATOM 3351 O O . GLN B 1 110 ? -17.453 -11.016 -3.725 1 96.06 110 GLN B O 1
ATOM 3356 N N . GLU B 1 111 ? -17.891 -12.906 -4.871 1 97.44 111 GLU B N 1
ATOM 3357 C CA . GLU B 1 111 ? -18.047 -13.68 -3.643 1 97.44 111 GLU B CA 1
ATOM 3358 C C . GLU B 1 111 ? -16.734 -13.75 -2.869 1 97.44 111 GLU B C 1
ATOM 3360 O O . GLU B 1 111 ? -16.719 -13.648 -1.642 1 97.44 111 GLU B O 1
ATOM 3365 N N . GLN B 1 112 ? -15.711 -14 -3.564 1 97.94 112 GLN B N 1
ATOM 3366 C CA . GLN B 1 112 ? -14.391 -14.062 -2.939 1 97.94 112 GLN B CA 1
ATOM 3367 C C . GLN B 1 112 ? -14.094 -12.789 -2.156 1 97.94 112 GLN B C 1
ATOM 3369 O O . GLN B 1 112 ? -13.625 -12.852 -1.017 1 97.94 112 GLN B O 1
ATOM 3374 N N . ALA B 1 113 ? -14.336 -11.594 -2.686 1 97.69 113 ALA B N 1
ATOM 3375 C CA . ALA B 1 113 ? -13.969 -10.297 -2.107 1 97.69 113 ALA B CA 1
ATOM 3376 C C . ALA B 1 113 ? -14.672 -10.078 -0.768 1 97.69 113 ALA B C 1
ATOM 3378 O O . ALA B 1 113 ? -14.125 -9.422 0.123 1 97.69 113 ALA B O 1
ATOM 3379 N N . LYS B 1 114 ? -15.789 -10.633 -0.599 1 98.44 114 LYS B N 1
ATOM 3380 C CA . LYS B 1 114 ? -16.594 -10.398 0.598 1 98.44 114 LYS B CA 1
ATOM 3381 C C . LYS B 1 114 ? -15.992 -11.109 1.81 1 98.44 114 LYS B C 1
ATOM 3383 O O . LYS B 1 114 ? -16.047 -10.586 2.926 1 98.44 114 LYS B O 1
ATOM 3388 N N . GLY B 1 115 ? -15.461 -12.273 1.603 1 97.69 115 GLY B N 1
ATOM 3389 C CA . GLY B 1 115 ? -14.922 -13.086 2.686 1 97.69 115 GLY B CA 1
ATOM 3390 C C . GLY B 1 115 ? -13.828 -12.391 3.465 1 97.69 115 GLY B C 1
ATOM 3391 O O . GLY B 1 115 ? -13.977 -12.117 4.66 1 97.69 115 GLY B O 1
ATOM 3392 N N . PRO B 1 116 ? -12.781 -12.016 2.814 1 98.25 116 PRO B N 1
ATOM 3393 C CA . PRO B 1 116 ? -11.633 -11.406 3.49 1 98.25 116 PRO B CA 1
ATOM 3394 C C . PRO B 1 116 ? -12.008 -10.117 4.227 1 98.25 116 PRO B C 1
ATOM 3396 O O . PRO B 1 116 ? -11.469 -9.844 5.305 1 98.25 116 PRO B O 1
ATOM 3399 N N . VAL B 1 117 ? -12.93 -9.305 3.725 1 98.75 117 VAL B N 1
ATOM 3400 C CA . VAL B 1 117 ? -13.352 -8.07 4.379 1 98.75 117 VAL B CA 1
ATOM 3401 C C . VAL B 1 117 ? -13.93 -8.383 5.758 1 98.75 117 VAL B C 1
ATOM 3403 O O . VAL B 1 117 ? -13.68 -7.656 6.723 1 98.75 117 VAL B O 1
ATOM 3406 N N . GLN B 1 118 ? -14.578 -9.547 5.844 1 98.62 118 GLN B N 1
ATOM 3407 C CA . GLN B 1 118 ? -15.312 -9.891 7.055 1 98.62 118 GLN B CA 1
ATOM 3408 C C . GLN B 1 118 ? -14.477 -10.766 7.98 1 98.62 118 GLN B C 1
ATOM 3410 O O . GLN B 1 118 ? -14.742 -10.836 9.18 1 98.62 118 GLN B O 1
ATOM 3415 N N . ALA B 1 119 ? -13.477 -11.469 7.441 1 98.19 119 ALA B N 1
ATOM 3416 C CA . ALA B 1 119 ? -12.734 -12.453 8.219 1 98.19 119 ALA B CA 1
ATOM 3417 C C . ALA B 1 119 ? -11.938 -11.781 9.336 1 98.19 119 ALA B C 1
ATOM 3419 O O . ALA B 1 119 ? -11.18 -10.844 9.094 1 98.19 119 ALA B O 1
ATOM 3420 N N . SER B 1 120 ? -11.977 -12.305 10.555 1 97.88 120 SER B N 1
ATOM 3421 C CA . SER B 1 120 ? -11.344 -11.719 11.734 1 97.88 120 SER B CA 1
ATOM 3422 C C . SER B 1 120 ? -9.828 -11.727 11.609 1 97.88 120 SER B C 1
ATOM 3424 O O . SER B 1 120 ? -9.148 -10.836 12.133 1 97.88 120 SER B O 1
ATOM 3426 N N . VAL B 1 121 ? -9.281 -12.648 10.891 1 97.38 121 VAL B N 1
ATOM 3427 C CA . VAL B 1 121 ? -7.836 -12.781 10.789 1 97.38 121 VAL B CA 1
ATOM 3428 C C . VAL B 1 121 ? -7.324 -11.961 9.602 1 97.38 121 VAL B C 1
ATOM 3430 O O . VAL B 1 121 ? -6.121 -11.914 9.352 1 97.38 121 VAL B O 1
ATOM 3433 N N . GLU B 1 122 ? -8.234 -11.367 8.852 1 97.69 122 GLU B N 1
ATOM 3434 C CA . GLU B 1 122 ? -7.859 -10.547 7.703 1 97.69 122 GLU B CA 1
ATOM 3435 C C . GLU B 1 122 ? -8.227 -9.078 7.93 1 97.69 122 GLU B C 1
ATOM 3437 O O . GLU B 1 122 ? -7.652 -8.414 8.797 1 97.69 122 GLU B O 1
ATOM 3442 N N . MET B 1 123 ? -9.328 -8.562 7.312 1 98.62 123 MET B N 1
ATOM 3443 C CA . MET B 1 123 ? -9.625 -7.133 7.41 1 98.62 123 MET B CA 1
ATOM 3444 C C . MET B 1 123 ? -10.531 -6.848 8.602 1 98.62 123 MET B C 1
ATOM 3446 O O . MET B 1 123 ? -10.688 -5.691 9.008 1 98.62 123 MET B O 1
ATOM 3450 N N . ASN B 1 124 ? -11.18 -7.891 9.148 1 98.75 124 ASN B N 1
ATOM 3451 C CA . ASN B 1 124 ? -11.898 -7.844 10.422 1 98.75 124 ASN B CA 1
ATOM 3452 C C . ASN B 1 124 ? -12.945 -6.734 10.43 1 98.75 124 ASN B C 1
ATOM 3454 O O . ASN B 1 124 ? -13.055 -5.988 11.406 1 98.75 124 ASN B O 1
ATOM 3458 N N . SER B 1 125 ? -13.664 -6.543 9.391 1 98.75 125 SER B N 1
ATOM 3459 C CA . SER B 1 125 ? -14.742 -5.559 9.312 1 98.75 125 SER B CA 1
ATOM 3460 C C . SER B 1 125 ? -16.094 -6.238 9.188 1 98.75 125 SER B C 1
ATOM 3462 O O . SER B 1 125 ? -16.219 -7.445 9.398 1 98.75 125 SER B O 1
ATOM 3464 N N . THR B 1 126 ? -17.172 -5.52 9.117 1 98.75 126 THR B N 1
ATOM 3465 C CA . THR B 1 126 ? -18.531 -6.02 8.867 1 98.75 126 THR B CA 1
ATOM 3466 C C . THR B 1 126 ? -19.172 -5.285 7.695 1 98.75 126 THR B C 1
ATOM 3468 O O . THR B 1 126 ? -18.781 -4.152 7.379 1 98.75 126 THR B O 1
ATOM 3471 N N . PRO B 1 127 ? -20.078 -5.98 7.055 1 98.81 127 PRO B N 1
ATOM 3472 C CA . PRO B 1 127 ? -20.781 -5.289 5.973 1 98.81 127 PRO B CA 1
ATOM 3473 C C . PRO B 1 127 ? -21.375 -3.947 6.406 1 98.81 127 PRO B C 1
ATOM 3475 O O . PRO B 1 127 ? -21.281 -2.961 5.672 1 98.81 127 PRO B O 1
ATOM 3478 N N . GLU B 1 128 ? -21.906 -3.877 7.605 1 98.75 128 GLU B N 1
ATOM 3479 C CA . GLU B 1 128 ? -22.516 -2.65 8.117 1 98.75 128 GLU B CA 1
ATOM 3480 C C . GLU B 1 128 ? -21.469 -1.545 8.273 1 98.75 128 GLU B C 1
ATOM 3482 O O . GLU B 1 128 ? -21.719 -0.396 7.898 1 98.75 128 GLU B O 1
ATOM 3487 N N . ARG B 1 129 ? -20.359 -1.863 8.805 1 98.75 129 ARG B N 1
ATOM 3488 C CA . ARG B 1 129 ? -19.297 -0.883 9.008 1 98.75 129 ARG B CA 1
ATOM 3489 C C . ARG B 1 129 ? -18.766 -0.368 7.672 1 98.75 129 ARG B C 1
ATOM 3491 O O . ARG B 1 129 ? -18.531 0.833 7.512 1 98.75 129 ARG B O 1
ATOM 3498 N N . VAL B 1 130 ? -18.562 -1.291 6.742 1 98.88 130 VAL B N 1
ATOM 3499 C CA . VAL B 1 130 ? -18.062 -0.924 5.418 1 98.88 130 VAL B CA 1
ATOM 3500 C C . VAL B 1 130 ? -19.047 0.055 4.762 1 98.88 130 VAL B C 1
ATOM 3502 O O . VAL B 1 130 ? -18.625 1.104 4.262 1 98.88 130 VAL B O 1
ATOM 3505 N N . VAL B 1 131 ? -20.281 -0.245 4.77 1 98.88 131 VAL B N 1
ATOM 3506 C CA . VAL B 1 131 ? -21.297 0.596 4.141 1 98.88 131 VAL B CA 1
ATOM 3507 C C . VAL B 1 131 ? -21.359 1.95 4.84 1 98.88 131 VAL B C 1
ATOM 3509 O O . VAL B 1 131 ? -21.453 2.992 4.188 1 98.88 131 VAL B O 1
ATOM 3512 N N . ALA B 1 132 ? -21.312 1.951 6.188 1 98.81 132 ALA B N 1
ATOM 3513 C CA . ALA B 1 132 ? -21.297 3.205 6.938 1 98.81 132 ALA B CA 1
ATOM 3514 C C . ALA B 1 132 ? -20.094 4.07 6.527 1 98.81 132 ALA B C 1
ATOM 3516 O O . ALA B 1 132 ? -20.234 5.281 6.34 1 98.81 132 ALA B O 1
ATOM 3517 N N . THR B 1 133 ? -18.953 3.482 6.383 1 98.81 133 THR B N 1
ATOM 3518 C CA . THR B 1 133 ? -17.75 4.191 5.969 1 98.81 133 THR B CA 1
ATOM 3519 C C . THR B 1 133 ? -17.938 4.805 4.582 1 98.81 133 THR B C 1
ATOM 3521 O O . THR B 1 133 ? -17.734 6.008 4.398 1 98.81 133 THR B O 1
ATOM 3524 N N . LEU B 1 134 ? -18.375 4.016 3.656 1 98.94 134 LEU B N 1
ATOM 3525 C CA . LEU B 1 134 ? -18.5 4.445 2.268 1 98.94 134 LEU B CA 1
ATOM 3526 C C . LEU B 1 134 ? -19.578 5.508 2.123 1 98.94 134 LEU B C 1
ATOM 3528 O O . LEU B 1 134 ? -19.422 6.469 1.365 1 98.94 134 LEU B O 1
ATOM 3532 N N . LYS B 1 135 ? -20.641 5.414 2.869 1 98.75 135 LYS B N 1
ATOM 3533 C CA . LYS B 1 135 ? -21.734 6.387 2.816 1 98.75 135 LYS B CA 1
ATOM 3534 C C . LYS B 1 135 ? -21.312 7.715 3.439 1 98.75 135 LYS B C 1
ATOM 3536 O O . LYS B 1 135 ? -21.8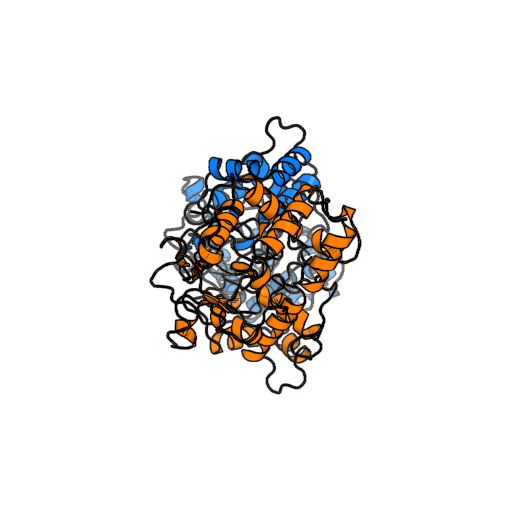12 8.773 3.053 1 98.75 135 LYS B O 1
ATOM 3541 N N . SER B 1 136 ? -20.438 7.633 4.375 1 98.5 136 SER B N 1
ATOM 3542 C CA . SER B 1 136 ? -20.031 8.82 5.117 1 98.5 136 SER B CA 1
ATOM 3543 C C . SER B 1 136 ? -19.125 9.711 4.277 1 98.5 136 SER B C 1
ATOM 3545 O O . SER B 1 136 ? -18.875 10.859 4.637 1 98.5 136 SER B O 1
ATOM 3547 N N . ILE B 1 137 ? -18.641 9.289 3.146 1 98.38 137 ILE B N 1
ATOM 3548 C CA . ILE B 1 137 ? -17.719 10.023 2.279 1 98.38 137 ILE B CA 1
ATOM 3549 C C . ILE B 1 137 ? -18.453 10.445 1.006 1 98.38 137 ILE B C 1
ATOM 3551 O O . ILE B 1 137 ? -18.75 9.617 0.145 1 98.38 137 ILE B O 1
ATOM 3555 N N . PRO B 1 138 ? -18.734 11.68 0.803 1 98.31 138 PRO B N 1
ATOM 3556 C CA . PRO B 1 138 ? -19.578 12.156 -0.29 1 98.31 138 PRO B CA 1
ATOM 3557 C C . PRO B 1 138 ? -19.062 11.75 -1.666 1 98.31 138 PRO B C 1
ATOM 3559 O O . PRO B 1 138 ? -19.844 11.414 -2.557 1 98.31 138 PRO B O 1
ATOM 3562 N N . GLU B 1 139 ? -17.797 11.781 -1.859 1 98.44 139 GLU B N 1
ATOM 3563 C CA . GLU B 1 139 ? -17.219 11.414 -3.152 1 98.44 139 GLU B CA 1
ATOM 3564 C C . GLU B 1 139 ? -17.5 9.945 -3.475 1 98.44 139 GLU B C 1
ATOM 3566 O O . GLU B 1 139 ? -17.797 9.602 -4.617 1 98.44 139 GLU B O 1
ATOM 3571 N N . TYR B 1 140 ? -17.375 9.055 -2.477 1 98.81 140 TYR B N 1
ATOM 3572 C CA . TYR B 1 140 ? -17.703 7.652 -2.695 1 98.81 140 TYR B CA 1
ATOM 3573 C C . TYR B 1 140 ? -19.172 7.477 -3.008 1 98.81 140 TYR B C 1
ATOM 3575 O O . TYR B 1 140 ? -19.547 6.715 -3.91 1 98.81 140 TYR B O 1
ATOM 3583 N N . ALA B 1 141 ? -20.016 8.18 -2.246 1 98.56 141 ALA B N 1
ATOM 3584 C CA . ALA B 1 141 ? -21.438 8.094 -2.523 1 98.56 141 ALA B CA 1
ATOM 3585 C C . ALA B 1 141 ? -21.734 8.461 -3.975 1 98.56 141 ALA B C 1
ATOM 3587 O O . ALA B 1 141 ? -22.5 7.758 -4.656 1 98.56 141 ALA B O 1
ATOM 3588 N N . ALA B 1 142 ? -21.156 9.523 -4.469 1 98.69 142 ALA B N 1
ATOM 3589 C CA . ALA B 1 142 ? -21.359 9.969 -5.848 1 98.69 142 ALA B CA 1
ATOM 3590 C C . ALA B 1 142 ? -20.812 8.945 -6.84 1 98.69 142 ALA B C 1
ATOM 3592 O O . ALA B 1 142 ? -21.438 8.672 -7.863 1 98.69 142 ALA B O 1
ATOM 3593 N N . GLU B 1 143 ? -19.641 8.398 -6.547 1 98.81 143 GLU B N 1
ATOM 3594 C CA . GLU B 1 143 ? -19 7.43 -7.438 1 98.81 143 GLU B CA 1
ATOM 3595 C C . GLU B 1 143 ? -19.812 6.137 -7.508 1 98.81 143 GLU B C 1
ATOM 3597 O O . GLU B 1 143 ? -19.938 5.527 -8.57 1 98.81 143 GLU B O 1
ATOM 3602 N N . PHE B 1 144 ? -20.328 5.695 -6.324 1 98.88 144 PHE B N 1
ATOM 3603 C CA . PHE B 1 144 ? -21.188 4.516 -6.32 1 98.88 144 PHE B CA 1
ATOM 3604 C C . PHE B 1 144 ? -22.422 4.754 -7.16 1 98.88 144 PHE B C 1
ATOM 3606 O O . PHE B 1 144 ? -22.844 3.875 -7.918 1 98.88 144 PHE B O 1
ATOM 3613 N N . LYS B 1 145 ? -23.031 5.934 -7.008 1 98.56 145 LYS B N 1
ATOM 3614 C CA . LYS B 1 145 ? -24.219 6.262 -7.797 1 98.56 145 LYS B CA 1
ATOM 3615 C C . LYS B 1 145 ? -23.906 6.219 -9.289 1 98.56 145 LYS B C 1
ATOM 3617 O O . LYS B 1 145 ? -24.703 5.723 -10.086 1 98.56 145 LYS B O 1
ATOM 3622 N N . LYS B 1 146 ? -22.797 6.727 -9.672 1 98.44 146 LYS B N 1
ATOM 3623 C CA . LYS B 1 146 ? -22.391 6.734 -11.07 1 98.44 146 LYS B CA 1
ATOM 3624 C C . LYS B 1 146 ? -22.125 5.316 -11.57 1 98.44 146 LYS B C 1
ATOM 3626 O O . LYS B 1 146 ? -22.469 4.984 -12.711 1 98.44 146 LYS B O 1
ATOM 3631 N N . ALA B 1 147 ? -21.547 4.457 -10.703 1 98.12 147 ALA B N 1
ATOM 3632 C CA . ALA B 1 147 ? -21.156 3.1 -11.078 1 98.12 147 ALA B CA 1
ATOM 3633 C C . ALA B 1 147 ? -22.375 2.18 -11.125 1 98.12 147 ALA B C 1
ATOM 3635 O O . ALA B 1 147 ? -22.391 1.199 -11.875 1 98.12 147 ALA B O 1
ATOM 3636 N N . PHE B 1 148 ? -23.359 2.537 -10.312 1 97.75 148 PHE B N 1
ATOM 3637 C CA . PHE B 1 148 ? -24.531 1.688 -10.211 1 97.75 148 PHE B CA 1
ATOM 3638 C C . PHE B 1 148 ? -25.812 2.518 -10.297 1 97.75 148 PHE B C 1
ATOM 3640 O O . PHE B 1 148 ? -26.641 2.494 -9.383 1 97.75 148 PHE B O 1
ATOM 3647 N N . PRO B 1 149 ? -26.047 3.049 -11.453 1 96.75 149 PRO B N 1
ATOM 3648 C CA . PRO B 1 149 ? -27.141 4.027 -11.602 1 96.75 149 PRO B CA 1
ATOM 3649 C C . PRO B 1 149 ? -28.516 3.395 -11.484 1 96.75 149 PRO B C 1
ATOM 3651 O O . PRO B 1 149 ? -29.5 4.094 -11.195 1 96.75 149 PRO B O 1
ATOM 3654 N N . LYS B 1 150 ? -28.656 2.133 -11.633 1 96.06 150 LYS B N 1
ATOM 3655 C CA . LYS B 1 150 ? -29.953 1.483 -11.617 1 96.06 150 LYS B CA 1
ATOM 3656 C C . LYS B 1 150 ? -30.312 0.988 -10.219 1 96.06 150 LYS B C 1
ATOM 3658 O O . LYS B 1 150 ? -31.438 0.536 -9.977 1 96.06 150 LYS B O 1
ATOM 3663 N N . ASP B 1 151 ? -29.375 1.028 -9.367 1 97 151 ASP B N 1
ATOM 3664 C CA . ASP B 1 151 ? -29.609 0.554 -8 1 97 151 ASP B CA 1
ATOM 3665 C C . ASP B 1 151 ? -30.172 1.664 -7.125 1 97 151 ASP B C 1
ATOM 3667 O O . ASP B 1 151 ? -29.656 2.781 -7.109 1 97 151 ASP B O 1
ATOM 3671 N N . LYS B 1 152 ? -31.219 1.387 -6.43 1 96.81 152 LYS B N 1
ATOM 3672 C CA . LYS B 1 152 ? -31.859 2.35 -5.539 1 96.81 152 LYS B CA 1
ATOM 3673 C C . LYS B 1 152 ? -30.953 2.703 -4.367 1 96.81 152 LYS B C 1
ATOM 3675 O O . LYS B 1 152 ? -31 3.824 -3.855 1 96.81 152 LYS B O 1
ATOM 3680 N N . ASP B 1 153 ? -30.188 1.743 -3.959 1 97.5 153 ASP B N 1
ATOM 3681 C CA . ASP B 1 153 ? -29.188 1.922 -2.908 1 97.5 153 ASP B CA 1
ATOM 3682 C C . ASP B 1 153 ? -27.797 1.543 -3.404 1 97.5 153 ASP B C 1
ATOM 3684 O O . ASP B 1 153 ? -27.297 0.458 -3.1 1 97.5 153 ASP B O 1
ATOM 3688 N N . PRO B 1 154 ? -27.156 2.414 -4.117 1 98.38 154 PRO B N 1
ATOM 3689 C CA . PRO B 1 154 ? -25.906 2.064 -4.812 1 98.38 154 PRO B CA 1
ATOM 3690 C C . PRO B 1 154 ? -24.766 1.757 -3.852 1 98.38 154 PRO B C 1
ATOM 3692 O O . PRO B 1 154 ? -23.922 0.899 -4.141 1 98.38 154 PRO B O 1
ATOM 3695 N N . VAL B 1 155 ? -24.734 2.506 -2.684 1 98.81 155 VAL B N 1
ATOM 3696 C CA . VAL B 1 155 ? -23.672 2.225 -1.718 1 98.81 155 VAL B CA 1
ATOM 3697 C C . VAL B 1 155 ? -24.031 0.994 -0.893 1 98.81 155 VAL B C 1
ATOM 3699 O O . VAL B 1 155 ? -24.734 1.102 0.118 1 98.81 155 VAL B O 1
ATOM 3702 N N . SER B 1 156 ? -23.531 -0.153 -1.306 1 98.75 156 SER B N 1
ATOM 3703 C CA . SER B 1 156 ? -23.844 -1.422 -0.651 1 98.75 156 SER B CA 1
ATOM 3704 C C . SER B 1 156 ? -22.625 -2.336 -0.625 1 98.75 156 SER B C 1
ATOM 3706 O O . SER B 1 156 ? -21.656 -2.117 -1.364 1 98.75 156 SER B O 1
ATOM 3708 N N . PHE B 1 157 ? -22.688 -3.312 0.294 1 98.75 157 PHE B N 1
ATOM 3709 C CA . PHE B 1 157 ? -21.594 -4.277 0.418 1 98.75 157 PHE B CA 1
ATOM 3710 C C . PHE B 1 157 ? -21.453 -5.09 -0.862 1 98.75 157 PHE B C 1
ATOM 3712 O O . PHE B 1 157 ? -20.328 -5.375 -1.297 1 98.75 157 PHE B O 1
ATOM 3719 N N . ASP B 1 158 ? -22.547 -5.438 -1.518 1 98.25 158 ASP B N 1
ATOM 3720 C CA . ASP B 1 158 ? -22.531 -6.176 -2.777 1 98.25 158 ASP B CA 1
ATOM 3721 C C . ASP B 1 158 ? -21.891 -5.352 -3.887 1 98.25 158 ASP B C 1
ATOM 3723 O O . ASP B 1 158 ? -21.078 -5.871 -4.66 1 98.25 158 ASP B O 1
ATOM 3727 N N . ASN B 1 159 ? -22.281 -4.102 -3.939 1 98.38 159 ASN B N 1
ATOM 3728 C CA . ASN B 1 159 ? -21.734 -3.26 -4.996 1 98.38 159 ASN B CA 1
ATOM 3729 C C . ASN B 1 159 ? -20.25 -2.971 -4.77 1 98.38 159 ASN B C 1
ATOM 3731 O O . ASN B 1 159 ? -19.5 -2.797 -5.73 1 98.38 159 ASN B O 1
ATOM 3735 N N . MET B 1 160 ? -19.812 -2.926 -3.453 1 98.81 160 MET B N 1
ATOM 3736 C CA . MET B 1 160 ? -18.391 -2.887 -3.184 1 98.81 160 MET B CA 1
ATOM 3737 C C . MET B 1 160 ? -17.688 -4.082 -3.818 1 98.81 160 MET B C 1
ATOM 3739 O O . MET B 1 160 ? -16.688 -3.916 -4.523 1 98.81 160 MET B O 1
ATOM 3743 N N . ALA B 1 161 ? -18.234 -5.242 -3.6 1 98.44 161 ALA B N 1
ATOM 3744 C CA . ALA B 1 161 ? -17.656 -6.477 -4.125 1 98.44 161 ALA B CA 1
ATOM 3745 C C . ALA B 1 161 ? -17.672 -6.484 -5.648 1 98.44 161 ALA B C 1
ATOM 3747 O O . ALA B 1 161 ? -16.703 -6.914 -6.281 1 98.44 161 ALA B O 1
ATOM 3748 N N . TYR B 1 162 ? -18.734 -6.012 -6.25 1 96.94 162 TYR B N 1
ATOM 3749 C CA . TYR B 1 162 ? -18.844 -5.938 -7.703 1 96.94 162 TYR B CA 1
ATOM 3750 C C . TYR B 1 162 ? -17.797 -5.004 -8.281 1 96.94 162 TYR B C 1
ATOM 3752 O O . TYR B 1 162 ? -17.188 -5.305 -9.305 1 96.94 162 TYR B O 1
ATOM 3760 N N . ALA B 1 163 ? -17.656 -3.85 -7.652 1 98.19 163 ALA B N 1
ATOM 3761 C CA . ALA B 1 163 ? -16.656 -2.891 -8.117 1 98.19 163 ALA B CA 1
ATOM 3762 C C . ALA B 1 163 ? -15.25 -3.486 -8.031 1 98.19 163 ALA B C 1
ATOM 3764 O O . ALA B 1 163 ? -14.445 -3.314 -8.953 1 98.19 163 ALA B O 1
ATOM 3765 N N . LEU B 1 164 ? -14.945 -4.176 -6.922 1 98.5 164 LEU B N 1
ATOM 3766 C CA . LEU B 1 164 ? -13.648 -4.832 -6.77 1 98.5 164 LEU B CA 1
ATOM 3767 C C . LEU B 1 164 ? -13.43 -5.855 -7.879 1 98.5 164 LEU B C 1
ATOM 3769 O O . LEU B 1 164 ? -12.344 -5.914 -8.461 1 98.5 164 LEU B O 1
ATOM 3773 N N . GLU B 1 165 ? -14.438 -6.66 -8.18 1 97.62 165 GLU B N 1
ATOM 3774 C CA . GLU B 1 165 ? -14.352 -7.602 -9.289 1 97.62 165 GLU B CA 1
ATOM 3775 C C . GLU B 1 165 ? -14.086 -6.875 -10.609 1 97.62 165 GLU B C 1
ATOM 3777 O O . GLU B 1 165 ? -13.242 -7.305 -11.398 1 97.62 165 GLU B O 1
ATOM 3782 N N . ALA B 1 166 ? -14.781 -5.781 -10.836 1 97.38 166 ALA B N 1
ATOM 3783 C CA . ALA B 1 166 ? -14.617 -5.02 -12.078 1 97.38 166 ALA B CA 1
ATOM 3784 C C . ALA B 1 166 ? -13.172 -4.57 -12.25 1 97.38 166 ALA B C 1
ATOM 3786 O O . ALA B 1 166 ? -12.633 -4.617 -13.359 1 97.38 166 ALA B O 1
ATOM 3787 N N . PHE B 1 167 ? -12.602 -4.129 -11.195 1 98.19 167 PHE B N 1
ATOM 3788 C CA . PHE B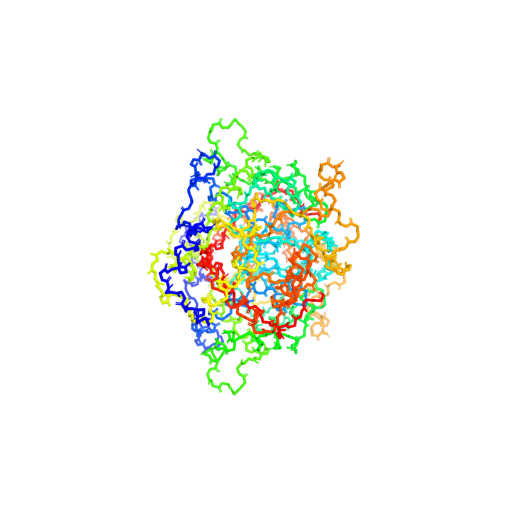 1 167 ? -11.203 -3.736 -11.25 1 98.19 167 PHE B CA 1
ATOM 3789 C C . PHE B 1 167 ? -10.312 -4.941 -11.539 1 98.19 167 PHE B C 1
ATOM 3791 O O . PHE B 1 167 ? -9.391 -4.859 -12.352 1 98.19 167 PHE B O 1
ATOM 3798 N N . GLU B 1 168 ? -10.57 -6.086 -10.914 1 97.5 168 GLU B N 1
ATOM 3799 C CA . GLU B 1 168 ? -9.758 -7.293 -11.023 1 97.5 168 GLU B CA 1
ATOM 3800 C C . GLU B 1 168 ? -9.766 -7.832 -12.453 1 97.5 168 GLU B C 1
ATOM 3802 O O . GLU B 1 168 ? -8.82 -8.5 -12.875 1 97.5 168 GLU B O 1
ATOM 3807 N N . VAL B 1 169 ? -10.789 -7.52 -13.211 1 96.5 169 VAL B N 1
ATOM 3808 C CA . VAL B 1 169 ? -10.883 -7.941 -14.602 1 96.5 169 VAL B CA 1
ATOM 3809 C C . VAL B 1 169 ? -9.727 -7.355 -15.398 1 96.5 169 VAL B C 1
ATOM 3811 O O . VAL B 1 169 ? -9.242 -7.973 -16.359 1 96.5 169 VAL B O 1
ATOM 3814 N N . SER B 1 170 ? -9.25 -6.215 -14.922 1 95.06 170 SER B N 1
ATOM 3815 C CA . SER B 1 170 ? -8.188 -5.523 -15.641 1 95.06 170 SER B CA 1
ATOM 3816 C C . SER B 1 170 ? -6.812 -6.051 -15.242 1 95.06 170 SER B C 1
ATOM 3818 O O . SER B 1 170 ? -5.801 -5.676 -15.836 1 95.06 170 SER B O 1
ATOM 3820 N N . LEU B 1 171 ? -6.711 -6.914 -14.266 1 97.62 171 LEU B N 1
ATOM 3821 C CA . LEU B 1 171 ? -5.434 -7.359 -13.727 1 97.62 171 LEU B CA 1
ATOM 3822 C C . LEU B 1 171 ? -4.941 -8.609 -14.438 1 97.62 171 LEU B C 1
ATOM 3824 O O . LEU B 1 171 ? -4.637 -9.617 -13.797 1 97.62 171 LEU B O 1
ATOM 3828 N N . THR B 1 172 ? -4.871 -8.555 -15.75 1 98 172 THR B N 1
ATOM 3829 C CA . THR B 1 172 ? -4.332 -9.633 -16.578 1 98 172 THR B CA 1
ATOM 3830 C C . THR B 1 172 ? -2.887 -9.336 -16.969 1 98 172 THR B C 1
ATOM 3832 O O . THR B 1 172 ? -2.441 -8.188 -16.906 1 98 172 THR B O 1
ATOM 3835 N N . THR B 1 173 ? -2.145 -10.336 -17.312 1 98.56 173 THR B N 1
ATOM 3836 C CA . THR B 1 173 ? -0.721 -10.219 -17.609 1 98.56 173 THR B CA 1
ATOM 3837 C C . THR B 1 173 ? -0.389 -10.867 -18.953 1 98.56 173 THR B C 1
ATOM 3839 O O . THR B 1 173 ? 0.207 -11.945 -19 1 98.56 173 THR B O 1
ATOM 3842 N N . PRO B 1 174 ? -0.708 -10.234 -20.094 1 98.5 174 PRO B N 1
ATOM 3843 C CA . PRO B 1 174 ? -0.469 -10.781 -21.438 1 98.5 174 PRO B CA 1
ATOM 3844 C C . PRO B 1 174 ? 0.997 -10.688 -21.859 1 98.5 174 PRO B C 1
ATOM 3846 O O . PRO B 1 174 ? 1.835 -10.211 -21.094 1 98.5 174 PRO B O 1
ATOM 3849 N N . ASN B 1 175 ? 1.287 -11.25 -22.891 1 98.69 175 ASN B N 1
ATOM 3850 C CA . ASN B 1 175 ? 2.498 -10.992 -23.672 1 98.69 175 ASN B CA 1
ATOM 3851 C C . ASN B 1 175 ? 3.725 -11.625 -23.016 1 98.69 175 ASN B C 1
ATOM 3853 O O . ASN B 1 175 ? 4.832 -11.094 -23.109 1 98.69 175 ASN B O 1
ATOM 3857 N N . SER B 1 176 ? 3.557 -12.664 -22.281 1 98.75 176 SER B N 1
ATOM 3858 C CA . SER B 1 176 ? 4.719 -13.406 -21.797 1 98.75 176 SER B CA 1
ATOM 3859 C C . SER B 1 176 ? 5.508 -14.008 -22.953 1 98.75 176 SER B C 1
ATOM 3861 O O . SER B 1 176 ? 4.992 -14.125 -24.062 1 98.75 176 SER B O 1
ATOM 3863 N N . PRO B 1 177 ? 6.77 -14.367 -22.703 1 98.88 177 PRO B N 1
ATOM 3864 C CA . PRO B 1 177 ? 7.473 -15.109 -23.766 1 98.88 177 PRO B CA 1
ATOM 3865 C C . PRO B 1 177 ? 6.699 -16.344 -24.234 1 98.88 177 PRO B C 1
ATOM 3867 O O . PRO B 1 177 ? 6.652 -16.625 -25.438 1 98.88 177 PRO B O 1
ATOM 3870 N N . PHE B 1 178 ? 6.086 -17.016 -23.359 1 98.88 178 PHE B N 1
ATOM 3871 C CA . PHE B 1 178 ? 5.285 -18.188 -23.703 1 98.88 178 PHE B CA 1
ATOM 3872 C C . PHE B 1 178 ? 4.098 -17.797 -24.578 1 98.88 178 PHE B C 1
ATOM 3874 O O . PHE B 1 178 ? 3.785 -18.469 -25.562 1 98.88 178 PHE B O 1
ATOM 3881 N N . ASP B 1 179 ? 3.406 -16.688 -24.188 1 98.88 179 ASP B N 1
ATOM 3882 C CA . ASP B 1 179 ? 2.305 -16.188 -25.016 1 98.88 179 ASP B CA 1
ATOM 3883 C C . ASP B 1 179 ? 2.768 -15.906 -26.438 1 98.88 179 ASP B C 1
ATOM 3885 O O . ASP B 1 179 ? 2.1 -16.297 -27.406 1 98.88 179 ASP B O 1
ATOM 3889 N N . ARG B 1 180 ? 3.83 -15.25 -26.578 1 98.75 180 ARG B N 1
ATOM 3890 C CA . ARG B 1 180 ? 4.375 -14.914 -27.891 1 98.75 180 ARG B CA 1
ATOM 3891 C C . ARG B 1 180 ? 4.742 -16.172 -28.672 1 98.75 180 ARG B C 1
ATOM 3893 O O . ARG B 1 180 ? 4.531 -16.25 -29.891 1 98.75 180 ARG B O 1
ATOM 3900 N N . PHE B 1 181 ? 5.324 -17.141 -27.984 1 98.75 181 PHE B N 1
ATOM 3901 C CA . PHE B 1 181 ? 5.629 -18.422 -28.625 1 98.75 181 PHE B CA 1
ATOM 3902 C C . PHE B 1 181 ? 4.359 -19.078 -29.156 1 98.75 181 PHE B C 1
ATOM 3904 O O . PHE B 1 181 ? 4.328 -19.531 -30.297 1 98.75 181 PHE B O 1
ATOM 3911 N N . LEU B 1 182 ? 3.289 -19.141 -28.344 1 98.62 182 LEU B N 1
ATOM 3912 C CA . LEU B 1 182 ? 2.021 -19.719 -28.766 1 98.62 182 LEU B CA 1
ATOM 3913 C C . LEU B 1 182 ? 1.475 -19.016 -30 1 98.62 182 LEU B C 1
ATOM 3915 O O . LEU B 1 182 ? 0.817 -19.625 -30.844 1 98.62 182 LEU B O 1
ATOM 3919 N N . LYS B 1 183 ? 1.786 -17.719 -30.094 1 97.88 183 LYS B N 1
ATOM 3920 C CA . LYS B 1 183 ? 1.271 -16.906 -31.203 1 97.88 183 LYS B CA 1
ATOM 3921 C C . LYS B 1 183 ? 2.166 -17.016 -32.438 1 97.88 183 LYS B C 1
ATOM 3923 O O . LYS B 1 183 ? 1.918 -16.359 -33.438 1 97.88 183 LYS B O 1
ATOM 3928 N N . GLY B 1 184 ? 3.283 -17.703 -32.344 1 97.69 184 GLY B N 1
ATOM 3929 C CA . GLY B 1 184 ? 4.035 -18 -33.562 1 97.69 184 GLY B CA 1
ATOM 3930 C C . GLY B 1 184 ? 5.457 -17.469 -33.531 1 97.69 184 GLY B C 1
ATOM 3931 O O . GLY B 1 184 ? 6.227 -17.672 -34.469 1 97.69 184 GLY B O 1
ATOM 3932 N N . GLU B 1 185 ? 5.867 -16.781 -32.406 1 98 185 GLU B N 1
ATOM 3933 C CA . GLU B 1 185 ? 7.23 -16.281 -32.312 1 98 185 GLU B CA 1
ATOM 3934 C C . GLU B 1 185 ? 8.172 -17.344 -31.766 1 98 185 GLU B C 1
ATOM 3936 O O . GLU B 1 185 ? 8.477 -17.375 -30.562 1 98 185 GLU B O 1
ATOM 3941 N N . ASP B 1 186 ? 8.719 -18.062 -32.594 1 95.25 186 ASP B N 1
ATOM 3942 C CA . ASP B 1 186 ? 9.484 -19.25 -32.25 1 95.25 186 ASP B CA 1
ATOM 3943 C C . ASP B 1 186 ? 10.641 -18.891 -31.297 1 95.25 186 ASP B C 1
ATOM 3945 O O . ASP B 1 186 ? 10.977 -19.656 -30.391 1 95.25 186 ASP B O 1
ATOM 3949 N N . LYS B 1 187 ? 11.188 -17.719 -31.5 1 97.06 187 LYS B N 1
ATOM 3950 C CA . LYS B 1 187 ? 12.398 -17.344 -30.766 1 97.06 187 LYS B CA 1
ATOM 3951 C C . LYS B 1 187 ? 12.047 -16.672 -29.438 1 97.06 187 LYS B C 1
ATOM 3953 O O . LYS B 1 187 ? 12.938 -16.25 -28.688 1 97.06 187 LYS B O 1
ATOM 3958 N N . ALA B 1 188 ? 10.742 -16.656 -29.172 1 98.5 188 ALA B N 1
ATOM 3959 C CA . ALA B 1 188 ? 10.336 -16.078 -27.891 1 98.5 188 ALA B CA 1
ATOM 3960 C C . ALA B 1 188 ? 10.766 -16.969 -26.719 1 98.5 188 ALA B C 1
ATOM 3962 O O . ALA B 1 188 ? 10.938 -16.484 -25.609 1 98.5 188 ALA B O 1
ATOM 3963 N N . LEU B 1 189 ? 10.906 -18.234 -26.984 1 98.69 189 LEU B N 1
ATOM 3964 C CA . LEU B 1 189 ? 11.469 -19.156 -26.016 1 98.69 189 LEU B CA 1
ATOM 3965 C C . LEU B 1 189 ? 12.875 -19.594 -26.422 1 98.69 189 LEU B C 1
ATOM 3967 O O . LEU B 1 189 ? 13.125 -19.844 -27.609 1 98.69 189 LEU B O 1
ATOM 3971 N N . ASP B 1 190 ? 13.711 -19.625 -25.484 1 98.25 190 ASP B N 1
ATOM 3972 C CA . ASP B 1 190 ? 15.023 -20.188 -25.781 1 98.25 190 ASP B CA 1
ATOM 3973 C C . ASP B 1 190 ? 14.992 -21.719 -25.75 1 98.25 190 ASP B C 1
ATOM 3975 O O . ASP B 1 190 ? 13.938 -22.312 -25.516 1 98.25 190 ASP B O 1
ATOM 3979 N N . ASP B 1 191 ? 16.094 -22.375 -26.031 1 98.06 191 ASP B N 1
ATOM 3980 C CA . ASP B 1 191 ? 16.141 -23.828 -26.188 1 98.06 191 ASP B CA 1
ATOM 3981 C C . ASP B 1 191 ? 15.82 -24.531 -24.859 1 98.06 191 ASP B C 1
ATOM 3983 O O . ASP B 1 191 ? 15.117 -25.547 -24.859 1 98.06 191 ASP B O 1
ATOM 3987 N N . LYS B 1 192 ? 16.359 -24 -23.797 1 98.44 192 LYS B N 1
ATOM 3988 C CA . LYS B 1 192 ? 16.094 -24.609 -22.5 1 98.44 192 LYS B CA 1
ATOM 3989 C C . LYS B 1 192 ? 14.617 -24.5 -22.125 1 98.44 192 LYS B C 1
ATOM 3991 O O . LYS B 1 192 ? 14.031 -25.438 -21.594 1 98.44 192 LYS B O 1
ATOM 3996 N N . GLN B 1 193 ? 14.031 -23.375 -22.406 1 98.81 193 GLN B N 1
ATOM 3997 C CA . GLN B 1 193 ? 12.609 -23.156 -22.156 1 98.81 193 GLN B CA 1
ATOM 3998 C C . GLN B 1 193 ? 11.742 -24.078 -23 1 98.81 193 GLN B C 1
ATOM 4000 O O . GLN B 1 193 ? 10.75 -24.625 -22.516 1 98.81 193 GLN B O 1
ATOM 4005 N N . LYS B 1 194 ? 12.078 -24.312 -24.234 1 98.69 194 LYS B N 1
ATOM 4006 C CA . LYS B 1 194 ? 11.359 -25.234 -25.109 1 98.69 194 LYS B CA 1
ATOM 4007 C C . LYS B 1 194 ? 11.461 -26.672 -24.594 1 98.69 194 LYS B C 1
ATOM 4009 O O . LYS B 1 194 ? 10.477 -27.406 -24.594 1 98.69 194 LYS B O 1
ATOM 4014 N N . GLN B 1 195 ? 12.664 -27 -24.188 1 98.38 195 GLN B N 1
ATOM 4015 C CA . GLN B 1 195 ? 12.836 -28.312 -23.578 1 98.38 195 GLN B CA 1
ATOM 4016 C C . GLN B 1 195 ? 11.953 -28.469 -22.344 1 98.38 195 GLN B C 1
ATOM 4018 O O . GLN B 1 195 ? 11.328 -29.516 -22.156 1 98.38 195 GLN B O 1
ATOM 4023 N N . GLY B 1 196 ? 11.938 -27.422 -21.547 1 98.81 196 GLY B N 1
ATOM 4024 C CA . GLY B 1 196 ? 11.094 -27.438 -20.359 1 98.81 196 GLY B CA 1
ATOM 4025 C C . GLY B 1 196 ? 9.617 -27.578 -20.688 1 98.81 196 GLY B C 1
ATOM 4026 O O . GLY B 1 196 ? 8.891 -28.297 -20 1 98.81 196 GLY B O 1
ATOM 4027 N N . LEU B 1 197 ? 9.164 -26.859 -21.672 1 98.81 197 LEU B N 1
ATOM 4028 C CA . LEU B 1 197 ? 7.777 -26.953 -22.109 1 98.81 197 LEU B CA 1
ATOM 4029 C C . LEU B 1 197 ? 7.43 -28.375 -22.547 1 98.81 197 LEU B C 1
ATOM 4031 O O . LEU B 1 197 ? 6.395 -28.906 -22.156 1 98.81 197 LEU B O 1
ATOM 4035 N N . ALA B 1 198 ? 8.242 -28.938 -23.375 1 98.56 198 ALA B N 1
ATOM 4036 C CA . ALA B 1 198 ? 8.016 -30.312 -23.812 1 98.56 198 ALA B CA 1
ATOM 4037 C C . ALA B 1 198 ? 7.934 -31.266 -22.625 1 98.56 198 ALA B C 1
ATOM 4039 O O . ALA B 1 198 ? 7.039 -32.125 -22.562 1 98.56 198 ALA B O 1
ATOM 4040 N N . LEU B 1 199 ? 8.883 -31.094 -21.703 1 98.38 199 LEU B N 1
ATOM 4041 C CA . LEU B 1 199 ? 8.914 -31.938 -20.516 1 98.38 199 LEU B CA 1
ATOM 4042 C C . LEU B 1 199 ? 7.668 -31.734 -19.656 1 98.38 199 LEU B C 1
ATOM 4044 O O . LEU B 1 199 ? 7.113 -32.688 -19.125 1 98.38 199 LEU B O 1
ATOM 4048 N N . PHE B 1 200 ? 7.273 -30.5 -19.516 1 98.69 200 PHE B N 1
ATOM 4049 C CA . PHE B 1 200 ? 6.082 -30.141 -18.75 1 98.69 200 PHE B CA 1
ATOM 4050 C C . PHE B 1 200 ? 4.859 -30.875 -19.281 1 98.69 200 PHE B C 1
ATOM 4052 O O . PHE B 1 200 ? 4.062 -31.406 -18.516 1 98.69 200 PHE B O 1
ATOM 4059 N N . MET B 1 201 ? 4.676 -30.953 -20.609 1 98.31 201 MET B N 1
ATOM 4060 C CA . MET B 1 201 ? 3.566 -31.641 -21.266 1 98.31 201 MET B CA 1
ATOM 4061 C C . MET B 1 201 ? 3.736 -33.156 -21.172 1 98.31 201 MET B C 1
ATOM 4063 O O . MET B 1 201 ? 2.803 -33.875 -20.797 1 98.31 201 MET B O 1
ATOM 4067 N N . ASP B 1 202 ? 4.938 -33.594 -21.375 1 96.94 202 ASP B N 1
ATOM 4068 C CA . ASP B 1 202 ? 5.195 -35.031 -21.484 1 96.94 202 ASP B CA 1
ATOM 4069 C C . ASP B 1 202 ? 5.145 -35.719 -20.109 1 96.94 202 ASP B C 1
ATOM 4071 O O . ASP B 1 202 ? 4.758 -36.875 -20 1 96.94 202 ASP B O 1
ATOM 4075 N N . ALA B 1 203 ? 5.559 -34.969 -19.125 1 96.31 203 ALA B N 1
ATOM 4076 C CA . ALA B 1 203 ? 5.578 -35.531 -17.781 1 96.31 203 ALA B CA 1
ATOM 4077 C C . ALA B 1 203 ? 4.172 -35.625 -17.203 1 96.31 203 ALA B C 1
ATOM 4079 O O . ALA B 1 203 ? 3.938 -36.344 -16.219 1 96.31 203 ALA B O 1
ATOM 4080 N N . GLY B 1 204 ? 3.248 -34.812 -17.812 1 96.75 204 GLY B N 1
ATOM 4081 C CA . GLY B 1 204 ? 1.87 -34.906 -17.344 1 96.75 204 GLY B CA 1
ATOM 4082 C C . GLY B 1 204 ? 1.444 -33.688 -16.531 1 96.75 204 GLY B C 1
ATOM 4083 O O . GLY B 1 204 ? 0.308 -33.625 -16.062 1 96.75 204 GLY B O 1
ATOM 4084 N N . CYS B 1 205 ? 2.352 -32.75 -16.312 1 97.94 205 CYS B N 1
ATOM 4085 C CA . CYS B 1 205 ? 2.027 -31.531 -15.555 1 97.94 205 CYS B CA 1
ATOM 4086 C C . CYS B 1 205 ? 0.803 -30.844 -16.141 1 97.94 205 CYS B C 1
ATOM 4088 O O . CYS B 1 205 ? -0.007 -30.281 -15.391 1 97.94 205 CYS B O 1
ATOM 4090 N N . SER B 1 206 ? 0.619 -30.875 -17.484 1 97.94 206 SER B N 1
ATOM 4091 C CA . SER B 1 206 ? -0.417 -30.141 -18.203 1 97.94 206 SER B CA 1
ATOM 4092 C C . SER B 1 206 ? -1.786 -30.781 -18 1 97.94 206 SER B C 1
ATOM 4094 O O . SER B 1 206 ? -2.809 -30.219 -18.391 1 97.94 206 SER B O 1
ATOM 4096 N N . ALA B 1 207 ? -1.858 -31.953 -17.422 1 96.94 207 ALA B N 1
ATOM 4097 C CA . ALA B 1 207 ? -3.148 -32.594 -17.141 1 96.94 207 ALA B CA 1
ATOM 4098 C C . ALA B 1 207 ? -3.967 -31.734 -16.172 1 96.94 207 ALA B C 1
ATOM 4100 O O . ALA B 1 207 ? -5.195 -31.703 -16.25 1 96.94 207 ALA B O 1
ATOM 4101 N N . CYS B 1 208 ? -3.311 -31.125 -15.234 1 97.5 208 CYS B N 1
ATOM 4102 C CA . CYS B 1 208 ? -3.969 -30.297 -14.234 1 97.5 208 CYS B CA 1
ATOM 4103 C C . CYS B 1 208 ? -3.715 -28.812 -14.5 1 97.5 208 CYS B C 1
ATOM 4105 O O . CYS B 1 208 ? -4.543 -27.969 -14.164 1 97.5 208 CYS B O 1
ATOM 4107 N N . HIS B 1 209 ? -2.541 -28.5 -15.055 1 98.5 209 HIS B N 1
ATOM 4108 C CA . HIS B 1 209 ? -2.166 -27.125 -15.375 1 98.5 209 HIS B CA 1
ATOM 4109 C C . HIS B 1 209 ? -2.258 -26.859 -16.875 1 98.5 209 HIS B C 1
ATOM 4111 O O . HIS B 1 209 ? -1.269 -27.016 -17.594 1 98.5 209 HIS B O 1
ATOM 4117 N N . ASN B 1 210 ? -3.426 -26.484 -17.344 1 98.38 210 ASN B N 1
ATOM 4118 C CA . ASN B 1 210 ? -3.697 -26.25 -18.75 1 98.38 210 ASN B CA 1
ATOM 4119 C C . ASN B 1 210 ? -4.547 -25 -18.969 1 98.38 210 ASN B C 1
ATOM 4121 O O . ASN B 1 210 ? -4.75 -24.219 -18.031 1 98.38 210 ASN B O 1
ATOM 4125 N N . GLY B 1 211 ? -4.863 -24.75 -20.203 1 98.25 211 GLY B N 1
ATOM 4126 C CA . GLY B 1 211 ? -5.734 -23.641 -20.547 1 98.25 211 GLY B CA 1
ATOM 4127 C C . GLY B 1 211 ? -5.023 -22.297 -20.531 1 98.25 211 GLY B C 1
ATOM 4128 O O . GLY B 1 211 ? -3.801 -22.234 -20.672 1 98.25 211 GLY B O 1
ATOM 4129 N N . VAL B 1 212 ? -5.766 -21.281 -20.422 1 98.25 212 VAL B N 1
ATOM 4130 C CA . VAL B 1 212 ? -5.27 -19.906 -20.562 1 98.25 212 VAL B CA 1
ATOM 4131 C C . VAL B 1 212 ? -4.41 -19.547 -19.344 1 98.25 212 VAL B C 1
ATOM 4133 O O . VAL B 1 212 ? -3.361 -18.922 -19.5 1 98.25 212 VAL B O 1
ATOM 4136 N N . ASN B 1 213 ? -4.785 -20.016 -18.156 1 98.44 213 ASN B N 1
ATOM 4137 C CA . ASN B 1 213 ? -4.16 -19.594 -16.922 1 98.44 213 ASN B CA 1
ATOM 4138 C C . ASN B 1 213 ? -3.168 -20.625 -16.406 1 98.44 213 ASN B C 1
ATOM 4140 O O . ASN B 1 213 ? -2.602 -20.469 -15.32 1 98.44 213 ASN B O 1
ATOM 4144 N N . LEU B 1 214 ? -2.998 -21.781 -17.234 1 98.69 214 LEU B N 1
ATOM 4145 C CA . LEU B 1 214 ? -2.16 -22.891 -16.797 1 98.69 214 LEU B CA 1
ATOM 4146 C C . LEU B 1 214 ? -2.596 -23.406 -15.43 1 98.69 214 LEU B C 1
ATOM 4148 O O . LEU B 1 214 ? -1.765 -23.594 -14.539 1 98.69 214 LEU B O 1
ATOM 4152 N N . GLY B 1 215 ? -3.805 -23.672 -15.328 1 98 215 GLY B N 1
ATOM 4153 C CA . GLY B 1 215 ? -4.414 -24.078 -14.07 1 98 215 GLY B CA 1
ATOM 4154 C C . GLY B 1 215 ? -5.609 -23.234 -13.68 1 98 215 GLY B C 1
ATOM 4155 O O . GLY B 1 215 ? -6.023 -22.344 -14.438 1 98 215 GLY B O 1
ATOM 4156 N N . GLY B 1 216 ? -6.203 -23.547 -12.547 1 97.31 216 GLY B N 1
ATOM 4157 C CA . GLY B 1 216 ? -7.266 -22.719 -11.984 1 97.31 216 GLY B CA 1
ATOM 4158 C C . GLY B 1 216 ? -8.656 -23.203 -12.359 1 97.31 216 GLY B C 1
ATOM 4159 O O . GLY B 1 216 ? -9.656 -22.672 -11.875 1 97.31 216 GLY B O 1
ATOM 4160 N N . GLN B 1 217 ? -8.773 -24.297 -13.164 1 96.06 217 GLN B N 1
ATOM 4161 C CA . GLN B 1 217 ? -10.07 -24.656 -13.727 1 96.06 217 GLN B CA 1
ATOM 4162 C C . GLN B 1 217 ? -10.547 -26.016 -13.188 1 96.06 217 GLN B C 1
ATOM 4164 O O . GLN B 1 217 ? -11.633 -26.469 -13.531 1 96.06 217 GLN B O 1
ATOM 4169 N N . GLY B 1 218 ? -9.703 -26.609 -12.367 1 96.94 218 GLY B N 1
ATOM 4170 C CA . GLY B 1 218 ? -10.062 -27.922 -11.867 1 96.94 218 GLY B CA 1
ATOM 4171 C C . GLY B 1 218 ? -9.547 -28.188 -10.469 1 96.94 218 GLY B C 1
ATOM 4172 O O . GLY B 1 218 ? -8.734 -27.422 -9.945 1 96.94 218 GLY B O 1
ATOM 4173 N N . TYR B 1 219 ? -10.109 -29.219 -9.875 1 97.69 219 TYR B N 1
ATOM 4174 C CA . TYR B 1 219 ? -9.758 -29.656 -8.523 1 97.69 219 TYR B CA 1
ATOM 4175 C C . TYR B 1 219 ? -9.031 -31 -8.562 1 97.69 219 TYR B C 1
ATOM 4177 O O . TYR B 1 219 ? -9.398 -31.891 -9.328 1 97.69 219 TYR B O 1
ATOM 4185 N N . PHE B 1 220 ? -8.023 -31.141 -7.73 1 97.62 220 PHE B N 1
ATOM 4186 C CA . PHE B 1 220 ? -7.238 -32.375 -7.715 1 97.62 220 PHE B CA 1
ATOM 4187 C C . PHE B 1 220 ? -6.711 -32.656 -6.316 1 97.62 220 PHE B C 1
ATOM 4189 O O . PHE B 1 220 ? -6.406 -31.734 -5.559 1 97.62 220 PHE B O 1
ATOM 4196 N N . PRO B 1 221 ? -6.605 -33.969 -6.043 1 96.56 221 PRO B N 1
ATOM 4197 C CA . PRO B 1 221 ? -5.918 -34.281 -4.789 1 96.56 221 PRO B CA 1
ATOM 4198 C C . PRO B 1 221 ? -4.457 -33.844 -4.789 1 96.56 221 PRO B C 1
ATOM 4200 O O . PRO B 1 221 ? -3.773 -33.969 -5.812 1 96.56 221 PRO B O 1
ATOM 4203 N N . PHE B 1 222 ? -4.031 -33.25 -3.752 1 95.62 222 PHE B N 1
ATOM 4204 C CA . PHE B 1 222 ? -2.596 -33.062 -3.561 1 95.62 222 PHE B CA 1
ATOM 4205 C C . PHE B 1 222 ? -1.964 -34.312 -2.988 1 95.62 222 PHE B C 1
ATOM 4207 O O . PHE B 1 222 ? -2.223 -34.688 -1.841 1 95.62 222 PHE B O 1
ATOM 4214 N N . GLY B 1 223 ? -1.162 -34.969 -3.734 1 93.56 223 GLY B N 1
ATOM 4215 C CA . GLY B 1 223 ? -0.651 -36.281 -3.41 1 93.56 223 GLY B CA 1
ATOM 4216 C C . GLY B 1 223 ? -1.373 -37.406 -4.145 1 93.56 223 GLY B C 1
ATOM 4217 O O . GLY B 1 223 ? -1.769 -38.406 -3.533 1 93.56 223 GLY B O 1
ATOM 4218 N N . VAL B 1 224 ? -1.614 -37.219 -5.383 1 90.06 224 VAL B N 1
ATOM 4219 C CA . VAL B 1 224 ? -2.291 -38.219 -6.215 1 90.06 224 VAL B CA 1
ATOM 4220 C C . VAL B 1 224 ? -1.573 -39.562 -6.109 1 90.06 224 VAL B C 1
ATOM 4222 O O . VAL B 1 224 ? -2.215 -40.594 -5.98 1 90.06 224 VAL B O 1
ATOM 4225 N N . VAL B 1 225 ? -0.251 -39.5 -6.168 1 90.25 225 VAL B N 1
ATOM 4226 C CA . VAL B 1 225 ? 0.527 -40.719 -6.137 1 90.25 225 VAL B CA 1
ATOM 4227 C C . VAL B 1 225 ? 1.131 -40.938 -4.75 1 90.25 225 VAL B C 1
ATOM 4229 O O . VAL B 1 225 ? 1.062 -42.031 -4.184 1 90.25 225 VAL B O 1
ATOM 4232 N N . LYS B 1 226 ? 1.733 -39.812 -4.207 1 91.44 226 LYS B N 1
ATOM 4233 C CA . LYS B 1 226 ? 2.402 -39.812 -2.91 1 91.44 226 LYS B CA 1
ATOM 4234 C C . LYS B 1 226 ? 2.137 -38.531 -2.152 1 91.44 226 LYS B C 1
ATOM 4236 O O . LYS B 1 226 ? 2.375 -37.438 -2.678 1 91.44 226 LYS B O 1
ATOM 4241 N N . LYS B 1 227 ? 1.663 -38.719 -0.96 1 91.56 227 LYS B N 1
ATOM 4242 C CA . LYS B 1 227 ? 1.458 -37.5 -0.151 1 91.56 227 LYS B CA 1
ATOM 4243 C C . LYS B 1 227 ? 2.785 -36.844 0.179 1 91.56 227 LYS B C 1
ATOM 4245 O O . LYS B 1 227 ? 3.734 -37.5 0.609 1 91.56 227 LYS B O 1
ATOM 4250 N N . PRO B 1 228 ? 2.807 -35.531 -0.078 1 93.62 228 PRO B N 1
ATOM 4251 C CA . PRO B 1 228 ? 4.027 -34.844 0.339 1 93.62 228 PRO B CA 1
ATOM 4252 C C . PRO B 1 228 ? 4.137 -34.719 1.855 1 93.62 228 PRO B C 1
ATOM 4254 O O . PRO B 1 228 ? 3.25 -35.156 2.586 1 93.62 228 PRO B O 1
ATOM 4257 N N . GLY B 1 229 ? 5.281 -34.156 2.322 1 91.19 229 GLY B N 1
ATOM 4258 C CA . GLY B 1 229 ? 5.5 -34 3.748 1 91.19 229 GLY B CA 1
ATOM 4259 C C . GLY B 1 229 ? 4.48 -33.094 4.398 1 91.19 229 GLY B C 1
ATOM 4260 O O . GLY B 1 229 ? 3.824 -32.281 3.719 1 91.19 229 GLY B O 1
ATOM 4261 N N . ALA B 1 230 ? 4.352 -33.156 5.66 1 90.94 230 ALA B N 1
ATOM 4262 C CA . ALA B 1 230 ? 3.348 -32.438 6.445 1 90.94 230 ALA B CA 1
ATOM 4263 C C . ALA B 1 230 ? 3.533 -30.922 6.328 1 90.94 230 ALA B C 1
ATOM 4265 O O . ALA B 1 230 ? 2.576 -30.156 6.48 1 90.94 230 ALA B O 1
ATOM 4266 N N . GLU B 1 231 ? 4.719 -30.531 6.039 1 92.06 231 GLU B N 1
ATOM 4267 C CA . GLU B 1 231 ? 4.98 -29.109 5.879 1 92.06 231 GLU B CA 1
ATOM 4268 C C . GLU B 1 231 ? 4.332 -28.562 4.609 1 92.06 231 GLU B C 1
ATOM 4270 O O . GLU B 1 231 ? 3.893 -27.406 4.57 1 92.06 231 GLU B O 1
ATOM 4275 N N . VAL B 1 232 ? 4.254 -29.375 3.646 1 94.88 232 VAL B N 1
ATOM 4276 C CA . VAL B 1 232 ? 3.711 -29 2.346 1 94.88 232 VAL B CA 1
ATOM 4277 C C . VAL B 1 232 ? 2.213 -29.281 2.309 1 94.88 232 VAL B C 1
ATOM 4279 O O . VAL B 1 232 ? 1.44 -28.516 1.731 1 94.88 232 VAL B O 1
ATOM 4282 N N . LEU B 1 233 ? 1.824 -30.328 2.971 1 96.06 233 LEU B N 1
ATOM 4283 C CA . LEU B 1 233 ? 0.427 -30.719 3.107 1 96.06 233 LEU B CA 1
ATOM 4284 C C . LEU B 1 233 ? 0.064 -30.938 4.57 1 96.06 233 LEU B C 1
ATOM 4286 O O . LEU B 1 233 ? 0.012 -32.094 5.035 1 96.06 233 LEU B O 1
ATOM 4290 N N . PRO B 1 234 ? -0.286 -29.891 5.203 1 94.94 234 PRO B N 1
ATOM 4291 C CA . PRO B 1 234 ? -0.649 -30.031 6.617 1 94.94 234 PRO B CA 1
ATOM 4292 C C . PRO B 1 234 ? -1.869 -30.922 6.824 1 94.94 234 PRO B C 1
ATOM 4294 O O . PRO B 1 234 ? -2.861 -30.797 6.102 1 94.94 234 PRO B O 1
ATOM 4297 N N . ALA B 1 235 ? -1.848 -31.766 7.855 1 93.75 235 ALA B N 1
ATOM 4298 C CA . ALA B 1 235 ? -2.914 -32.719 8.117 1 93.75 235 ALA B CA 1
ATOM 4299 C C . ALA B 1 235 ? -4.238 -32 8.391 1 93.75 235 ALA B C 1
ATOM 4301 O O . ALA B 1 235 ? -5.305 -32.5 8.031 1 93.75 235 ALA B O 1
ATOM 4302 N N . GLY B 1 236 ? -4.168 -30.891 8.953 1 94.62 236 GLY B N 1
ATOM 4303 C CA . GLY B 1 236 ? -5.363 -30.156 9.344 1 94.62 236 GLY B CA 1
ATOM 4304 C C . GLY B 1 236 ? -5.996 -29.391 8.203 1 94.62 236 GLY B C 1
ATOM 4305 O O . GLY B 1 236 ? -7.133 -28.922 8.32 1 94.62 236 GLY B O 1
ATOM 4306 N N . ASP B 1 237 ? -5.312 -29.234 7.098 1 96.56 237 ASP B N 1
ATOM 4307 C CA . ASP B 1 237 ? -5.863 -28.547 5.938 1 96.56 237 ASP B CA 1
ATOM 4308 C C . ASP B 1 237 ? -6.441 -29.531 4.93 1 96.56 237 ASP B C 1
ATOM 4310 O O . ASP B 1 237 ? -5.77 -29.906 3.969 1 96.56 237 ASP B O 1
ATOM 4314 N N . LYS B 1 238 ? -7.723 -29.734 5.055 1 96.88 238 LYS B N 1
ATOM 4315 C CA . LYS B 1 238 ? -8.352 -30.812 4.293 1 96.88 238 LYS B CA 1
ATOM 4316 C C . LYS B 1 238 ? -8.883 -30.297 2.957 1 96.88 238 LYS B C 1
ATOM 4318 O O . LYS B 1 238 ? -9.594 -31.016 2.246 1 96.88 238 LYS B O 1
ATOM 4323 N N . GLY B 1 239 ? -8.594 -29.031 2.629 1 97.44 239 GLY B N 1
ATOM 4324 C CA . GLY B 1 239 ? -8.906 -28.484 1.319 1 97.44 239 GLY B CA 1
ATOM 4325 C C . GLY B 1 239 ? -10.391 -28.406 1.041 1 97.44 239 GLY B C 1
ATOM 4326 O O . GLY B 1 239 ? -11.156 -27.859 1.843 1 97.44 239 GLY B O 1
ATOM 4327 N N . ARG B 1 240 ? -10.773 -28.922 -0.022 1 98 240 ARG B N 1
ATOM 4328 C CA . ARG B 1 240 ? -12.141 -28.812 -0.531 1 98 240 ARG B CA 1
ATOM 4329 C C . ARG B 1 240 ? -13.117 -29.594 0.338 1 98 240 ARG B C 1
ATOM 4331 O O . ARG B 1 240 ? -14.328 -29.359 0.275 1 98 240 ARG B O 1
ATOM 4338 N N . PHE B 1 241 ? -12.641 -30.5 1.143 1 97.62 241 PHE B N 1
ATOM 4339 C CA . PHE B 1 241 ? -13.508 -31.234 2.062 1 97.62 241 PHE B CA 1
ATOM 4340 C C . PHE B 1 241 ? -14.266 -30.266 2.967 1 97.62 241 PHE B C 1
ATOM 4342 O O . PHE B 1 241 ? -15.43 -30.516 3.293 1 97.62 241 PHE B O 1
ATOM 4349 N N . THR B 1 242 ? -13.625 -29.203 3.33 1 96.5 242 THR B N 1
ATOM 4350 C CA . THR B 1 242 ? -14.25 -28.234 4.238 1 96.5 242 THR B CA 1
ATOM 4351 C C . THR B 1 242 ? -15.391 -27.5 3.545 1 96.5 242 THR B C 1
ATOM 4353 O O . THR B 1 242 ? -16.219 -26.875 4.203 1 96.5 242 THR B O 1
ATOM 4356 N N . VAL B 1 243 ? -15.414 -27.531 2.234 1 96.81 243 VAL B N 1
ATOM 4357 C CA . VAL B 1 243 ? -16.422 -26.859 1.434 1 96.81 243 VAL B CA 1
ATOM 4358 C C . VAL B 1 243 ? -17.578 -27.812 1.134 1 96.81 243 VAL B C 1
ATOM 4360 O O . VAL B 1 243 ? -18.75 -27.453 1.306 1 96.81 243 VAL B O 1
ATOM 4363 N N . THR B 1 244 ? -17.219 -29.062 0.784 1 97.5 244 THR B N 1
ATOM 4364 C CA . THR B 1 244 ? -18.203 -29.984 0.237 1 97.5 244 THR B CA 1
ATOM 4365 C C . THR B 1 244 ? -18.641 -31 1.292 1 97.5 244 THR B C 1
ATOM 4367 O O . THR B 1 244 ? -19.688 -31.641 1.145 1 97.5 244 THR B O 1
ATOM 4370 N N . ASN B 1 245 ? -17.812 -31.25 2.238 1 97.06 245 ASN B N 1
ATOM 4371 C CA . ASN B 1 245 ? -18 -32.281 3.25 1 97.06 245 ASN B CA 1
ATOM 4372 C C . ASN B 1 245 ? -18.094 -33.656 2.621 1 97.06 245 ASN B C 1
ATOM 4374 O O . ASN B 1 245 ? -18.875 -34.5 3.078 1 97.06 245 ASN B O 1
ATOM 4378 N N . THR B 1 246 ? -17.406 -33.844 1.551 1 96.88 246 THR B N 1
ATOM 4379 C CA . THR B 1 246 ? -17.391 -35.125 0.846 1 96.88 246 THR B CA 1
ATOM 4380 C C . THR B 1 246 ? -16.016 -35.781 0.961 1 96.88 246 THR B C 1
ATOM 4382 O O . THR B 1 246 ? -14.992 -35.156 0.68 1 96.88 246 THR B O 1
ATOM 4385 N N . ALA B 1 247 ? -16 -36.969 1.306 1 95.44 247 ALA B N 1
ATOM 4386 C CA . ALA B 1 247 ? -14.766 -37.688 1.595 1 95.44 247 ALA B CA 1
ATOM 4387 C C . ALA B 1 247 ? -13.82 -37.656 0.398 1 95.44 247 ALA B C 1
ATOM 4389 O O . ALA B 1 247 ? -12.602 -37.562 0.562 1 95.44 247 ALA B O 1
ATOM 4390 N N . SER B 1 248 ? -14.352 -37.75 -0.74 1 95.69 248 SER B N 1
ATOM 4391 C CA . SER B 1 248 ? -13.531 -37.781 -1.944 1 95.69 248 SER B CA 1
ATOM 4392 C C . SER B 1 248 ? -12.82 -36.438 -2.176 1 95.69 248 SER B C 1
ATOM 4394 O O . SER B 1 248 ? -11.898 -36.375 -2.994 1 95.69 248 SER B O 1
ATOM 4396 N N . ASP B 1 249 ? -13.227 -35.438 -1.421 1 97.25 249 ASP B N 1
ATOM 4397 C CA . ASP B 1 249 ? -12.641 -34.125 -1.6 1 97.25 249 ASP B CA 1
ATOM 4398 C C . ASP B 1 249 ? -11.617 -33.812 -0.513 1 97.25 249 ASP B C 1
ATOM 4400 O O . ASP B 1 249 ? -11.172 -32.656 -0.363 1 97.25 249 ASP B O 1
ATOM 4404 N N . GLU B 1 250 ? -11.289 -34.812 0.274 1 96.75 250 GLU B N 1
ATOM 4405 C CA . GLU B 1 250 ? -10.234 -34.594 1.262 1 96.75 250 GLU B CA 1
ATOM 4406 C C . GLU B 1 250 ? -8.891 -34.375 0.587 1 96.75 250 GLU B C 1
ATOM 4408 O O . GLU B 1 250 ? -8.477 -35.125 -0.283 1 96.75 250 GLU B O 1
ATOM 4413 N N . TYR B 1 251 ? -8.242 -33.281 0.967 1 97.19 251 TYR B N 1
ATOM 4414 C CA . TYR B 1 251 ? -6.934 -32.812 0.487 1 97.19 251 TYR B CA 1
ATOM 4415 C C . TYR B 1 251 ? -6.977 -32.531 -1.006 1 97.19 251 TYR B C 1
ATOM 4417 O O . TYR B 1 251 ? -5.977 -32.688 -1.707 1 97.19 251 TYR B O 1
ATOM 4425 N N . VAL B 1 252 ? -8.203 -32.219 -1.474 1 97.88 252 VAL B N 1
ATOM 4426 C CA . VAL B 1 252 ? -8.391 -31.75 -2.84 1 97.88 252 VAL B CA 1
ATOM 4427 C C . VAL B 1 252 ? -8.344 -30.219 -2.867 1 97.88 252 VAL B C 1
ATOM 4429 O O . VAL B 1 252 ? -8.922 -29.562 -2.004 1 97.88 252 VAL B O 1
ATOM 4432 N N . PHE B 1 253 ? -7.602 -29.672 -3.789 1 98.12 253 PHE B N 1
ATOM 4433 C CA . PHE B 1 253 ? -7.469 -28.234 -3.979 1 98.12 253 PHE B CA 1
ATOM 4434 C C . PHE B 1 253 ? -7.648 -27.859 -5.445 1 98.12 253 PHE B C 1
ATOM 4436 O O . PHE B 1 253 ? -7.535 -28.719 -6.328 1 98.12 253 PHE B O 1
ATOM 4443 N N . ARG B 1 254 ? -7.992 -26.609 -5.676 1 97.75 254 ARG B N 1
ATOM 4444 C CA . ARG B 1 254 ? -7.914 -26.094 -7.039 1 97.75 254 ARG B CA 1
ATOM 4445 C C . ARG B 1 254 ? -6.469 -26.031 -7.523 1 97.75 254 ARG B C 1
ATOM 4447 O O . ARG B 1 254 ? -5.578 -25.594 -6.793 1 97.75 254 ARG B O 1
ATOM 4454 N N . ALA B 1 255 ? -6.258 -26.578 -8.727 1 97.44 255 ALA B N 1
ATOM 4455 C CA . ALA B 1 255 ? -4.918 -26.422 -9.289 1 97.44 255 ALA B CA 1
ATOM 4456 C C . ALA B 1 255 ? -4.539 -24.938 -9.406 1 97.44 255 ALA B C 1
ATOM 4458 O O . ALA B 1 255 ? -5.266 -24.156 -10.016 1 97.44 255 ALA B O 1
ATOM 4459 N N . ALA B 1 256 ? -3.467 -24.562 -8.828 1 96.88 256 ALA B N 1
ATOM 4460 C CA . ALA B 1 256 ? -3.035 -23.156 -8.875 1 96.88 256 ALA B CA 1
ATOM 4461 C C . ALA B 1 256 ? -2.668 -22.75 -10.297 1 96.88 256 ALA B C 1
ATOM 4463 O O . ALA B 1 256 ? -2.051 -23.516 -11.031 1 96.88 256 ALA B O 1
ATOM 4464 N N . PRO B 1 257 ? -3.121 -21.531 -10.688 1 98.06 257 PRO B N 1
ATOM 4465 C CA . PRO B 1 257 ? -2.568 -21 -11.938 1 98.06 257 PRO B CA 1
ATOM 4466 C C . PRO B 1 257 ? -1.055 -20.812 -11.883 1 98.06 257 PRO B C 1
ATOM 4468 O O . PRO B 1 257 ? -0.516 -20.422 -10.836 1 98.06 257 PRO B O 1
ATOM 4471 N N . LEU B 1 258 ? -0.419 -21.062 -12.992 1 98.75 258 LEU B N 1
ATOM 4472 C CA . LEU B 1 258 ? 1.038 -21 -12.945 1 98.75 258 LEU B CA 1
ATOM 4473 C C . LEU B 1 258 ? 1.557 -19.781 -13.695 1 98.75 258 LEU B C 1
ATOM 4475 O O . LEU B 1 258 ? 2.762 -19.516 -13.711 1 98.75 258 LEU B O 1
ATOM 4479 N N . ARG B 1 259 ? 0.62 -19 -14.391 1 98.81 259 ARG B N 1
ATOM 4480 C CA . ARG B 1 259 ? 1.075 -17.719 -14.914 1 98.81 259 ARG B CA 1
ATOM 4481 C C . ARG B 1 259 ? 1.738 -16.875 -13.828 1 98.81 259 ARG B C 1
ATOM 4483 O O . ARG B 1 259 ? 1.207 -16.75 -12.727 1 98.81 259 ARG B O 1
ATOM 4490 N N . ASN B 1 260 ? 2.918 -16.297 -14.047 1 98.56 260 ASN B N 1
ATOM 4491 C CA . ASN B 1 260 ? 3.676 -15.414 -13.156 1 98.56 260 ASN B CA 1
ATOM 4492 C C . ASN B 1 260 ? 4.164 -16.156 -11.922 1 98.56 260 ASN B C 1
ATOM 4494 O O . ASN B 1 260 ? 4.48 -15.539 -10.898 1 98.56 260 ASN B O 1
ATOM 4498 N N . VAL B 1 261 ? 4.242 -17.469 -12.016 1 98.56 261 VAL B N 1
ATOM 4499 C CA . VAL B 1 261 ? 4.535 -18.266 -10.82 1 98.56 261 VAL B CA 1
ATOM 4500 C C . VAL B 1 261 ? 5.922 -17.906 -10.297 1 98.56 261 VAL B C 1
ATOM 4502 O O . VAL B 1 261 ? 6.164 -17.969 -9.086 1 98.56 261 VAL B O 1
ATOM 4505 N N . ALA B 1 262 ? 6.793 -17.453 -11.109 1 98 262 ALA B N 1
ATOM 4506 C CA . ALA B 1 262 ? 8.156 -17.109 -10.703 1 98 262 ALA B CA 1
ATOM 4507 C C . ALA B 1 262 ? 8.156 -15.891 -9.789 1 98 262 ALA B C 1
ATOM 4509 O O . ALA B 1 262 ? 9.156 -15.609 -9.117 1 98 262 ALA B O 1
ATOM 4510 N N . LEU B 1 263 ? 7.035 -15.125 -9.672 1 98 263 LEU B N 1
ATOM 4511 C CA . LEU B 1 263 ? 6.953 -13.891 -8.906 1 98 263 LEU B CA 1
ATOM 4512 C C . LEU B 1 263 ? 6.281 -14.133 -7.555 1 98 263 LEU B C 1
ATOM 4514 O O . LEU B 1 263 ? 6.148 -13.211 -6.75 1 98 263 LEU B O 1
ATOM 4518 N N . THR B 1 264 ? 5.895 -15.398 -7.227 1 97.62 264 THR B N 1
ATOM 4519 C CA . THR B 1 264 ? 4.945 -15.523 -6.125 1 97.62 264 THR B CA 1
ATOM 4520 C C . THR B 1 264 ? 5.449 -16.531 -5.09 1 97.62 264 THR B C 1
ATOM 4522 O O . THR B 1 264 ? 4.66 -17.281 -4.523 1 97.62 264 THR B O 1
ATOM 4525 N N . PRO B 1 265 ? 6.727 -16.625 -4.898 1 97.5 265 PRO B N 1
ATOM 4526 C CA . PRO B 1 265 ? 7.113 -17.406 -3.725 1 97.5 265 PRO B CA 1
ATOM 4527 C C . PRO B 1 265 ? 6.574 -16.828 -2.42 1 97.5 265 PRO B C 1
ATOM 4529 O O . PRO B 1 265 ? 6.305 -15.625 -2.338 1 97.5 265 PRO B O 1
ATOM 4532 N N . PRO B 1 266 ? 6.441 -17.672 -1.432 1 97.81 266 PRO B N 1
ATOM 4533 C CA . PRO B 1 266 ? 6.598 -19.125 -1.394 1 97.81 266 PRO B CA 1
ATOM 4534 C C . PRO B 1 266 ? 5.406 -19.859 -1.993 1 97.81 266 PRO B C 1
ATOM 4536 O O . PRO B 1 266 ? 4.355 -19.266 -2.234 1 97.81 266 PRO B O 1
ATOM 4539 N N . TYR B 1 267 ? 5.52 -21.172 -2.188 1 97.88 267 TYR B N 1
ATOM 4540 C CA . TYR B 1 267 ? 4.602 -21.906 -3.053 1 97.88 267 TYR B CA 1
ATOM 4541 C C . TYR B 1 267 ? 3.707 -22.844 -2.24 1 97.88 267 TYR B C 1
ATOM 4543 O O . TYR B 1 267 ? 3.951 -23.062 -1.053 1 97.88 267 TYR B O 1
ATOM 4551 N N . PHE B 1 268 ? 2.643 -23.297 -2.947 1 97.94 268 PHE B N 1
ATOM 4552 C CA . PHE B 1 268 ? 1.609 -24.172 -2.418 1 97.94 268 PHE B CA 1
ATOM 4553 C C . PHE B 1 268 ? 0.728 -23.438 -1.417 1 97.94 268 PHE B C 1
ATOM 4555 O O . PHE B 1 268 ? 1.001 -22.297 -1.067 1 97.94 268 PHE B O 1
ATOM 4562 N N . HIS B 1 269 ? -0.406 -24.078 -1.013 1 97.62 269 HIS B N 1
ATOM 4563 C CA . HIS B 1 269 ? -1.341 -23.469 -0.073 1 97.62 269 HIS B CA 1
ATOM 4564 C C . HIS B 1 269 ? -0.706 -23.297 1.303 1 97.62 269 HIS B C 1
ATOM 4566 O O . HIS B 1 269 ? -1.1 -22.406 2.064 1 97.62 269 HIS B O 1
ATOM 4572 N N . SER B 1 270 ? 0.357 -24.062 1.535 1 96.94 270 SER B N 1
ATOM 4573 C CA . SER B 1 270 ? 1.021 -23.984 2.832 1 96.94 270 SER B CA 1
ATOM 4574 C C . SER B 1 270 ? 2.02 -22.828 2.871 1 96.94 270 SER B C 1
ATOM 4576 O O . SER B 1 270 ? 2.436 -22.406 3.949 1 96.94 270 SER B O 1
ATOM 4578 N N . GLY B 1 271 ? 2.529 -22.422 1.718 1 97.31 271 GLY B N 1
ATOM 4579 C CA . GLY B 1 271 ? 3.525 -21.359 1.66 1 97.31 271 GLY B CA 1
ATOM 4580 C C . GLY B 1 271 ? 4.848 -21.75 2.295 1 97.31 271 GLY B C 1
ATOM 4581 O O . GLY B 1 271 ? 5.539 -20.906 2.869 1 97.31 271 GLY B O 1
ATOM 4582 N N . GLU B 1 272 ? 5.223 -23 2.131 1 96.31 272 GLU B N 1
ATOM 4583 C CA . GLU B 1 272 ? 6.398 -23.453 2.867 1 96.31 272 GLU B CA 1
ATOM 4584 C C . GLU B 1 272 ? 7.582 -23.688 1.933 1 96.31 272 GLU B C 1
ATOM 4586 O O . GLU B 1 272 ? 8.719 -23.844 2.389 1 96.31 272 GLU B O 1
ATOM 4591 N N . VAL B 1 273 ? 7.359 -23.734 0.666 1 97.44 273 VAL B N 1
ATOM 4592 C CA . VAL B 1 273 ? 8.406 -24.016 -0.314 1 97.44 273 VAL B CA 1
ATOM 4593 C C . VAL B 1 273 ? 8.812 -22.719 -1.014 1 97.44 273 VAL B C 1
ATOM 4595 O O . VAL B 1 273 ? 8.008 -22.094 -1.704 1 97.44 273 VAL B O 1
ATOM 4598 N N . TRP B 1 274 ? 10.086 -22.375 -0.94 1 97.25 274 TRP B N 1
ATOM 4599 C CA . TRP B 1 274 ? 10.508 -21.047 -1.379 1 97.25 274 TRP B CA 1
ATOM 4600 C C . TRP B 1 274 ? 11.156 -21.109 -2.758 1 97.25 274 TRP B C 1
ATOM 4602 O O . TRP B 1 274 ? 11.297 -20.094 -3.43 1 97.25 274 TRP B O 1
ATOM 4612 N N . GLU B 1 275 ? 11.57 -22.266 -3.164 1 97.19 275 GLU B N 1
ATOM 4613 C CA . GLU B 1 275 ? 12.242 -22.406 -4.453 1 97.19 275 GLU B CA 1
ATOM 4614 C C . GLU B 1 275 ? 11.336 -23.062 -5.484 1 97.19 275 GLU B C 1
ATOM 4616 O O . GLU B 1 275 ? 10.766 -24.141 -5.23 1 97.19 275 GLU B O 1
ATOM 4621 N N . LEU B 1 276 ? 11.305 -22.453 -6.617 1 98.06 276 LEU B N 1
ATOM 4622 C CA . LEU B 1 276 ? 10.453 -22.953 -7.684 1 98.06 276 LEU B CA 1
ATOM 4623 C C . LEU B 1 276 ? 10.906 -24.344 -8.125 1 98.06 276 LEU B C 1
ATOM 4625 O O . LEU B 1 276 ? 10.078 -25.219 -8.391 1 98.06 276 LEU B O 1
ATOM 4629 N N . GLU B 1 277 ? 12.203 -24.609 -8.148 1 98.31 277 GLU B N 1
ATOM 4630 C CA . GLU B 1 277 ? 12.734 -25.922 -8.516 1 98.31 277 GLU B CA 1
ATOM 4631 C C . GLU B 1 277 ? 12.273 -27 -7.539 1 98.31 277 GLU B C 1
ATOM 4633 O O . GLU B 1 277 ? 11.914 -28.109 -7.949 1 98.31 277 GLU B O 1
ATOM 4638 N N . GLN B 1 278 ? 12.289 -26.625 -6.281 1 97.62 278 GLN B N 1
ATOM 4639 C CA . GLN B 1 278 ? 11.82 -27.578 -5.277 1 97.62 278 GLN B CA 1
ATOM 4640 C C . GLN B 1 278 ? 10.336 -27.875 -5.453 1 97.62 278 GLN B C 1
ATOM 4642 O O . GLN B 1 278 ? 9.898 -29.016 -5.309 1 97.62 278 GLN B O 1
ATOM 4647 N N . ALA B 1 279 ? 9.578 -26.844 -5.734 1 98 279 ALA B N 1
ATOM 4648 C CA . ALA B 1 279 ? 8.148 -27.031 -5.969 1 98 279 ALA B CA 1
ATOM 4649 C C . ALA B 1 279 ? 7.902 -27.984 -7.141 1 98 279 ALA B C 1
ATOM 4651 O O . ALA B 1 279 ? 7.059 -28.875 -7.062 1 98 279 ALA B O 1
ATOM 4652 N N . VAL B 1 280 ? 8.648 -27.797 -8.242 1 98.5 280 VAL B N 1
ATOM 4653 C CA . VAL B 1 280 ? 8.539 -28.641 -9.422 1 98.5 280 VAL B CA 1
ATOM 4654 C C . VAL B 1 280 ? 8.875 -30.094 -9.055 1 98.5 280 VAL B C 1
ATOM 4656 O O . VAL B 1 280 ? 8.164 -31.016 -9.438 1 98.5 280 VAL B O 1
ATOM 4659 N N . ALA B 1 281 ? 9.898 -30.281 -8.297 1 98.06 281 ALA B N 1
ATOM 4660 C CA . ALA B 1 281 ? 10.32 -31.609 -7.879 1 98.06 281 ALA B CA 1
ATOM 4661 C C . ALA B 1 281 ? 9.25 -32.281 -7.023 1 98.06 281 ALA B C 1
ATOM 4663 O O . ALA B 1 281 ? 8.945 -33.469 -7.207 1 98.06 281 ALA B O 1
ATOM 4664 N N . ILE B 1 282 ? 8.688 -31.531 -6.109 1 97.44 282 ILE B N 1
ATOM 4665 C CA . ILE B 1 282 ? 7.641 -32.062 -5.238 1 97.44 282 ILE B CA 1
ATOM 4666 C C . ILE B 1 282 ? 6.441 -32.5 -6.074 1 97.44 282 ILE B C 1
ATOM 4668 O O . ILE B 1 282 ? 5.891 -33.562 -5.859 1 97.44 282 ILE B O 1
ATOM 4672 N N . MET B 1 283 ? 6.086 -31.734 -7.07 1 97.38 283 MET B N 1
ATOM 4673 C CA . MET B 1 283 ? 4.941 -32.062 -7.918 1 97.38 283 MET B CA 1
ATOM 4674 C C . MET B 1 283 ? 5.227 -33.312 -8.758 1 97.38 283 MET B C 1
ATOM 4676 O O . MET B 1 283 ? 4.34 -34.125 -8.945 1 97.38 283 MET B O 1
ATOM 4680 N N . GLY B 1 284 ? 6.418 -33.375 -9.312 1 96.75 284 GLY B N 1
ATOM 4681 C CA . GLY B 1 284 ? 6.797 -34.594 -10.031 1 96.75 284 GLY B CA 1
ATOM 4682 C C . GLY B 1 284 ? 6.645 -35.844 -9.195 1 96.75 284 GLY B C 1
ATOM 4683 O O . GLY B 1 284 ? 6.047 -36.844 -9.656 1 96.75 284 GLY B O 1
ATOM 4684 N N . ASP B 1 285 ? 7.078 -35.75 -8 1 95.94 285 ASP B N 1
ATOM 4685 C CA . ASP B 1 285 ? 7.078 -36.906 -7.105 1 95.94 285 ASP B CA 1
ATOM 4686 C C . ASP B 1 285 ? 5.668 -37.188 -6.594 1 95.94 285 ASP B C 1
ATOM 4688 O O . ASP B 1 285 ? 5.172 -38.312 -6.738 1 95.94 285 ASP B O 1
ATOM 4692 N N . SER B 1 286 ? 5.059 -36.188 -6.051 1 95.31 286 SER B N 1
ATOM 4693 C CA . SER B 1 286 ? 3.799 -36.344 -5.332 1 95.31 286 SER B CA 1
ATOM 4694 C C . SER B 1 286 ? 2.639 -36.562 -6.297 1 95.31 286 SER B C 1
ATOM 4696 O O . SER B 1 286 ? 1.73 -37.344 -6.023 1 95.31 286 SER B O 1
ATOM 4698 N N . GLN B 1 287 ? 2.641 -35.938 -7.465 1 95.06 287 GLN B N 1
ATOM 4699 C CA . GLN B 1 287 ? 1.477 -35.938 -8.344 1 95.06 287 GLN B CA 1
ATOM 4700 C C . GLN B 1 287 ? 1.649 -36.938 -9.492 1 95.06 287 GLN B C 1
ATOM 4702 O O . GLN B 1 287 ? 0.681 -37.562 -9.93 1 95.06 287 GLN B O 1
ATOM 4707 N N . LEU B 1 288 ? 2.908 -37.094 -9.945 1 93.81 288 LEU B N 1
ATOM 4708 C CA . LEU B 1 288 ? 3.129 -37.875 -11.156 1 93.81 288 LEU B CA 1
ATOM 4709 C C . LEU B 1 288 ? 3.877 -39.156 -10.836 1 93.81 288 LEU B C 1
ATOM 4711 O O . LEU B 1 288 ? 3.951 -40.062 -11.672 1 93.81 288 LEU B O 1
ATOM 4715 N N . GLY B 1 289 ? 4.41 -39.25 -9.625 1 94.38 289 GLY B N 1
ATOM 4716 C CA . GLY B 1 289 ? 5.191 -40.406 -9.25 1 94.38 289 GLY B CA 1
ATOM 4717 C C . GLY B 1 289 ? 6.504 -40.531 -10.008 1 94.38 289 GLY B C 1
ATOM 4718 O O . GLY B 1 289 ? 6.996 -41.625 -10.258 1 94.38 289 GLY B O 1
ATOM 4719 N N . ARG B 1 290 ? 6.949 -39.469 -10.438 1 93.56 290 ARG B N 1
ATOM 4720 C CA . ARG B 1 290 ? 8.188 -39.406 -11.195 1 93.56 290 ARG B CA 1
ATOM 4721 C C . ARG B 1 290 ? 9.242 -38.562 -10.477 1 93.56 290 ARG B C 1
ATOM 4723 O O . ARG B 1 290 ? 8.992 -37.406 -10.133 1 93.56 290 ARG B O 1
ATOM 4730 N N . GLN B 1 291 ? 10.359 -39.188 -10.227 1 95.5 291 GLN B N 1
ATOM 4731 C CA . GLN B 1 291 ? 11.492 -38.406 -9.711 1 95.5 291 GLN B CA 1
ATOM 4732 C C . GLN B 1 291 ? 12.25 -37.719 -10.844 1 95.5 291 GLN B C 1
ATOM 4734 O O . GLN B 1 291 ? 13.117 -38.312 -11.477 1 95.5 291 GLN B O 1
ATOM 4739 N N . LEU B 1 292 ? 11.977 -36.469 -11.016 1 97.25 292 LEU B N 1
ATOM 4740 C CA . LEU B 1 292 ? 12.656 -35.688 -12.039 1 97.25 292 LEU B CA 1
ATOM 4741 C C . LEU B 1 292 ? 14.102 -35.406 -11.641 1 97.25 292 LEU B C 1
ATOM 4743 O O . LEU B 1 292 ? 14.391 -35.125 -10.484 1 97.25 292 LEU B O 1
ATOM 4747 N N . ASN B 1 293 ? 14.984 -35.562 -12.531 1 97.44 293 ASN B N 1
ATOM 4748 C CA . ASN B 1 293 ? 16.375 -35.219 -12.227 1 97.44 293 ASN B CA 1
ATOM 4749 C C . ASN B 1 293 ? 16.609 -33.719 -12.305 1 97.44 293 ASN B C 1
ATOM 4751 O O . ASN B 1 293 ? 15.703 -32.969 -12.68 1 97.44 293 ASN B O 1
ATOM 4755 N N . GLN B 1 294 ? 17.781 -33.344 -11.93 1 97.69 294 GLN B N 1
ATOM 4756 C CA . GLN B 1 294 ? 18.094 -31.922 -11.789 1 97.69 294 GLN B CA 1
ATOM 4757 C C . GLN B 1 294 ? 17.953 -31.203 -13.125 1 97.69 294 GLN B C 1
ATOM 4759 O O . GLN B 1 294 ? 17.484 -30.062 -13.172 1 97.69 294 GLN B O 1
ATOM 4764 N N . ASP B 1 295 ? 18.359 -31.766 -14.18 1 98.19 295 ASP B N 1
ATOM 4765 C CA . ASP B 1 295 ? 18.281 -31.156 -15.5 1 98.19 295 ASP B CA 1
ATOM 4766 C C . ASP B 1 295 ? 16.828 -30.969 -15.922 1 98.19 295 ASP B C 1
ATOM 4768 O O . ASP B 1 295 ? 16.469 -29.938 -16.516 1 98.19 295 ASP B O 1
ATOM 4772 N N . GLU B 1 296 ? 16.031 -31.984 -15.648 1 98.38 296 GLU B N 1
ATOM 4773 C CA . GLU B 1 296 ? 14.617 -31.906 -15.977 1 98.38 296 GLU B CA 1
ATOM 4774 C C . GLU B 1 296 ? 13.93 -30.812 -15.164 1 98.38 296 GLU B C 1
ATOM 4776 O O . GLU B 1 296 ? 13.172 -30 -15.719 1 98.38 296 GLU B O 1
ATOM 4781 N N . VAL B 1 297 ? 14.234 -30.781 -13.859 1 98.69 297 VAL B N 1
ATOM 4782 C CA . VAL B 1 297 ? 13.672 -29.766 -12.977 1 98.69 297 VAL B CA 1
ATOM 4783 C C . VAL B 1 297 ? 14.086 -28.391 -13.453 1 98.69 297 VAL B C 1
ATOM 4785 O O . VAL B 1 297 ? 13.266 -27.469 -13.523 1 98.69 297 VAL B O 1
ATOM 4788 N N . SER B 1 298 ? 15.305 -28.25 -13.773 1 98.5 298 SER B N 1
ATOM 4789 C CA . SER B 1 298 ? 15.844 -26.969 -14.234 1 98.5 298 SER B CA 1
ATOM 4790 C C . SER B 1 298 ? 15.172 -26.516 -15.531 1 98.5 298 SER B C 1
ATOM 4792 O O . SER B 1 298 ? 14.859 -25.344 -15.695 1 98.5 298 SER B O 1
ATOM 4794 N N . ALA B 1 299 ? 14.93 -27.406 -16.469 1 98.69 299 ALA B N 1
ATOM 4795 C CA . ALA B 1 299 ? 14.289 -27.094 -17.734 1 98.69 299 ALA B CA 1
ATOM 4796 C C . ALA B 1 299 ? 12.836 -26.672 -17.531 1 98.69 299 ALA B C 1
ATOM 4798 O O . ALA B 1 299 ? 12.383 -25.688 -18.109 1 98.69 299 ALA B O 1
ATOM 4799 N N . ILE B 1 300 ? 12.156 -27.422 -16.703 1 98.81 300 ILE B N 1
ATOM 4800 C CA . ILE B 1 300 ? 10.758 -27.094 -16.438 1 98.81 300 ILE B CA 1
ATOM 4801 C C . ILE B 1 300 ? 10.672 -25.734 -15.742 1 98.81 300 ILE B C 1
ATOM 4803 O O . ILE B 1 300 ? 9.805 -24.922 -16.062 1 98.81 300 ILE B O 1
ATOM 4807 N N . THR B 1 301 ? 11.578 -25.516 -14.805 1 98.75 301 THR B N 1
ATOM 4808 C CA . THR B 1 301 ? 11.617 -24.219 -14.117 1 98.75 301 THR B CA 1
ATOM 4809 C C . THR B 1 301 ? 11.906 -23.094 -15.102 1 98.75 301 THR B C 1
ATOM 4811 O O . THR B 1 301 ? 11.336 -22 -14.992 1 98.75 301 THR B O 1
ATOM 4814 N N . ALA B 1 302 ? 12.781 -23.312 -16.031 1 98.75 302 ALA B N 1
ATOM 4815 C CA . ALA B 1 302 ? 13.062 -22.328 -17.062 1 98.75 302 ALA B CA 1
ATOM 4816 C C . ALA B 1 302 ? 11.797 -21.984 -17.859 1 98.75 302 ALA B C 1
ATOM 4818 O O . ALA B 1 302 ? 11.531 -20.828 -18.156 1 98.75 302 ALA B O 1
ATOM 4819 N N . PHE B 1 303 ? 11.055 -22.984 -18.203 1 98.81 303 PHE B N 1
ATOM 4820 C CA . PHE B 1 303 ? 9.781 -22.766 -18.875 1 98.81 303 PHE B CA 1
ATOM 4821 C C . PHE B 1 303 ? 8.844 -21.938 -18 1 98.81 303 PHE B C 1
ATOM 4823 O O . PHE B 1 303 ? 8.25 -20.969 -18.469 1 98.81 303 PHE B O 1
ATOM 4830 N N . LEU B 1 304 ? 8.766 -22.25 -16.688 1 98.88 304 LEU B N 1
ATOM 4831 C CA . LEU B 1 304 ? 7.844 -21.578 -15.766 1 98.88 304 LEU B CA 1
ATOM 4832 C C . LEU B 1 304 ? 8.25 -20.125 -15.57 1 98.88 304 LEU B C 1
ATOM 4834 O O . LEU B 1 304 ? 7.414 -19.281 -15.211 1 98.88 304 LEU B O 1
ATOM 4838 N N . ARG B 1 305 ? 9.461 -19.781 -15.852 1 98.31 305 ARG B N 1
ATOM 4839 C CA . ARG B 1 305 ? 9.891 -18.391 -15.828 1 98.31 305 ARG B CA 1
ATOM 4840 C C . ARG B 1 305 ? 9.422 -17.656 -17.078 1 98.31 305 ARG B C 1
ATOM 4842 O O . ARG B 1 305 ? 9.25 -16.438 -17.062 1 98.31 305 ARG B O 1
ATOM 4849 N N . SER B 1 306 ? 9.133 -18.391 -18.172 1 98.81 306 SER B N 1
ATOM 4850 C CA . SER B 1 306 ? 8.75 -17.781 -19.438 1 98.81 306 SER B CA 1
ATOM 4851 C C . SER B 1 306 ? 7.258 -17.453 -19.469 1 98.81 306 SER B C 1
ATOM 4853 O O . SER B 1 306 ? 6.77 -16.828 -20.406 1 98.81 306 SER B O 1
ATOM 4855 N N . VAL B 1 307 ? 6.535 -17.844 -18.391 1 98.81 307 VAL B N 1
ATOM 4856 C CA . VAL B 1 307 ? 5.094 -17.625 -18.391 1 98.81 307 VAL B CA 1
ATOM 4857 C C . VAL B 1 307 ? 4.77 -16.359 -17.609 1 98.81 307 VAL B C 1
ATOM 4859 O O . VAL B 1 307 ? 3.613 -16.125 -17.25 1 98.81 307 VAL B O 1
ATOM 4862 N N . THR B 1 308 ? 5.742 -15.523 -17.266 1 98.75 308 THR B N 1
ATOM 4863 C CA . THR B 1 308 ? 5.566 -14.203 -16.672 1 98.75 308 THR B CA 1
ATOM 4864 C C . THR B 1 308 ? 5.23 -13.164 -17.734 1 98.75 308 THR B C 1
ATOM 4866 O O . THR B 1 308 ? 6.016 -12.938 -18.656 1 98.75 308 THR B O 1
ATOM 4869 N N . GLY B 1 309 ? 4.039 -12.555 -17.656 1 98.62 309 GLY B N 1
ATOM 4870 C CA . GLY B 1 309 ? 3.592 -11.594 -18.656 1 98.62 309 GLY B CA 1
ATOM 4871 C C . GLY B 1 309 ? 3.84 -10.156 -18.25 1 98.62 309 GLY B C 1
ATOM 4872 O O . GLY B 1 309 ? 4.527 -9.891 -17.266 1 98.62 309 GLY B O 1
ATOM 4873 N N . ASP B 1 310 ? 3.357 -9.266 -19.125 1 98.25 310 ASP B N 1
ATOM 4874 C CA . ASP B 1 310 ? 3.396 -7.848 -18.797 1 98.25 310 ASP B CA 1
ATOM 4875 C C . ASP B 1 310 ? 2.523 -7.543 -17.578 1 98.25 310 ASP B C 1
ATOM 4877 O O . ASP B 1 310 ? 1.312 -7.766 -17.609 1 98.25 310 ASP B O 1
ATOM 4881 N N . GLN B 1 311 ? 3.195 -7.031 -16.516 1 98.06 311 GLN B N 1
ATOM 4882 C CA . GLN B 1 311 ? 2.449 -6.691 -15.305 1 98.06 311 GLN B CA 1
ATOM 4883 C C . GLN B 1 311 ? 1.56 -5.473 -15.531 1 98.06 311 GLN B C 1
ATOM 4885 O O . GLN B 1 311 ? 1.921 -4.566 -16.281 1 98.06 311 GLN B O 1
ATOM 4890 N N . PRO B 1 312 ? 0.453 -5.457 -14.883 1 97.12 312 PRO B N 1
ATOM 4891 C CA . PRO B 1 312 ? -0.416 -4.289 -15.062 1 97.12 312 PRO B CA 1
ATOM 4892 C C . PRO B 1 312 ? 0.215 -2.998 -14.547 1 97.12 312 PRO B C 1
ATOM 4894 O O . PRO B 1 312 ? 0.897 -3.006 -13.523 1 97.12 312 PRO B O 1
ATOM 4897 N N . GLN B 1 313 ? 0.07 -1.943 -15.328 1 96.19 313 GLN B N 1
ATOM 4898 C CA . GLN B 1 313 ? 0.438 -0.606 -14.875 1 96.19 313 GLN B CA 1
ATOM 4899 C C . GLN B 1 313 ? -0.724 0.071 -14.156 1 96.19 313 GLN B C 1
ATOM 4901 O O . GLN B 1 313 ? -1.739 0.397 -14.781 1 96.19 313 GLN B O 1
ATOM 4906 N N . VAL B 1 314 ? -0.542 0.286 -12.906 1 97.5 314 VAL B N 1
ATOM 4907 C CA . VAL B 1 314 ? -1.612 0.797 -12.055 1 97.5 314 VAL B CA 1
ATOM 4908 C C . VAL B 1 314 ? -1.191 2.129 -11.438 1 97.5 314 VAL B C 1
ATOM 4910 O O . VAL B 1 314 ? -0.075 2.26 -10.93 1 97.5 314 VAL B O 1
ATOM 4913 N N . ALA B 1 315 ? -2.057 3.154 -11.57 1 97.62 315 ALA B N 1
ATOM 4914 C CA . ALA B 1 315 ? -1.833 4.395 -10.836 1 97.62 315 ALA B CA 1
ATOM 4915 C C . ALA B 1 315 ? -2.154 4.223 -9.359 1 97.62 315 ALA B C 1
ATOM 4917 O O . ALA B 1 315 ? -3.143 3.578 -9 1 97.62 315 ALA B O 1
ATOM 4918 N N . TYR B 1 316 ? -1.282 4.742 -8.5 1 98.31 316 TYR B N 1
ATOM 4919 C CA . TYR B 1 316 ? -1.643 4.77 -7.09 1 98.31 316 TYR B CA 1
ATOM 4920 C C . TYR B 1 316 ? -2.717 5.816 -6.82 1 98.31 316 TYR B C 1
ATOM 4922 O O . TYR B 1 316 ? -2.57 6.98 -7.203 1 98.31 316 TYR B O 1
ATOM 4930 N N . PRO B 1 317 ? -3.836 5.469 -6.223 1 98.44 317 PRO B N 1
ATOM 4931 C CA . PRO B 1 317 ? -4.969 6.398 -6.203 1 98.44 317 PRO B CA 1
ATOM 4932 C C . PRO B 1 317 ? -4.832 7.469 -5.125 1 98.44 317 PRO B C 1
ATOM 4934 O O . PRO B 1 317 ? -4.113 7.273 -4.141 1 98.44 317 PRO B O 1
ATOM 4937 N N . VAL B 1 318 ? -5.379 8.586 -5.383 1 97.94 318 VAL B N 1
ATOM 4938 C CA . VAL B 1 318 ? -5.719 9.539 -4.332 1 97.94 318 VAL B CA 1
ATOM 4939 C C . VAL B 1 318 ? -7.141 9.273 -3.836 1 97.94 318 VAL B C 1
ATOM 4941 O O . VAL B 1 318 ? -8.109 9.453 -4.578 1 97.94 318 VAL B O 1
ATOM 4944 N N . LEU B 1 319 ? -7.301 8.852 -2.625 1 98.56 319 LEU B N 1
ATOM 4945 C CA . LEU B 1 319 ? -8.594 8.445 -2.084 1 98.56 319 LEU B CA 1
ATOM 4946 C C . LEU B 1 319 ? -9.336 9.648 -1.508 1 98.56 319 LEU B C 1
ATOM 4948 O O . LEU B 1 319 ? -8.719 10.602 -1.038 1 98.56 319 LEU B O 1
ATOM 4952 N N . PRO B 1 320 ? -10.664 9.602 -1.593 1 97.94 320 PRO B N 1
ATOM 4953 C CA . PRO B 1 320 ? -11.406 10.703 -0.966 1 97.94 320 PRO B CA 1
ATOM 4954 C C . PRO B 1 320 ? -11.227 10.742 0.55 1 97.94 320 PRO B C 1
ATOM 4956 O O . PRO B 1 320 ? -11.102 9.695 1.191 1 97.94 320 PRO B O 1
ATOM 4959 N N . ALA B 1 321 ? -11.297 11.914 1.049 1 96.81 321 ALA B N 1
ATOM 4960 C CA . ALA B 1 321 ? -11.031 12.133 2.467 1 96.81 321 ALA B CA 1
ATOM 4961 C C . ALA B 1 321 ? -12.18 11.609 3.33 1 96.81 321 ALA B C 1
ATOM 4963 O O . ALA B 1 321 ? -13.344 11.695 2.941 1 96.81 321 ALA B O 1
ATOM 4964 N N . SER B 1 322 ? -11.82 11.102 4.512 1 97.06 322 SER B N 1
ATOM 4965 C CA . SER B 1 322 ? -12.82 10.797 5.527 1 97.06 322 SER B CA 1
ATOM 4966 C C . SER B 1 322 ? -13.508 12.062 6.035 1 97.06 322 SER B C 1
ATOM 4968 O O . SER B 1 322 ? -12.992 13.164 5.852 1 97.06 322 SER B O 1
ATOM 4970 N N . THR B 1 323 ? -14.672 11.891 6.605 1 95.62 323 THR B N 1
ATOM 4971 C CA . THR B 1 323 ? -15.414 12.969 7.258 1 95.62 323 THR B CA 1
ATOM 4972 C C . THR B 1 323 ? -15.555 12.695 8.75 1 95.62 323 THR B C 1
ATOM 4974 O O . THR B 1 323 ? -15.094 11.664 9.25 1 95.62 323 THR B O 1
ATOM 4977 N N . ALA B 1 324 ? -16.156 13.641 9.422 1 92.88 324 ALA B N 1
ATOM 4978 C CA . ALA B 1 324 ? -16.391 13.492 10.852 1 92.88 324 ALA B CA 1
ATOM 4979 C C . ALA B 1 324 ? -17.297 12.297 11.148 1 92.88 324 ALA B C 1
ATOM 4981 O O . ALA B 1 324 ? -17.266 11.742 12.242 1 92.88 324 ALA B O 1
ATOM 4982 N N . ASP B 1 325 ? -18.062 11.883 10.18 1 95.31 325 ASP B N 1
ATOM 4983 C CA . ASP B 1 325 ? -19.047 10.812 10.359 1 95.31 325 ASP B CA 1
ATOM 4984 C C . ASP B 1 325 ? -18.438 9.461 10 1 95.31 325 ASP B C 1
ATOM 4986 O O . ASP B 1 325 ? -19.078 8.422 10.203 1 95.31 325 ASP B O 1
ATOM 4990 N N . THR B 1 326 ? -17.219 9.453 9.438 1 97.88 326 THR B N 1
ATOM 4991 C CA . THR B 1 326 ? -16.578 8.188 9.086 1 97.88 326 THR B CA 1
ATOM 4992 C C . THR B 1 326 ? -16.219 7.402 10.336 1 97.88 326 THR B C 1
ATOM 4994 O O . THR B 1 326 ? -15.594 7.941 11.258 1 97.88 326 THR B O 1
ATOM 4997 N N . PRO B 1 327 ? -16.641 6.117 10.422 1 98.25 327 PRO B N 1
ATOM 4998 C CA . PRO B 1 327 ? -16.25 5.309 11.578 1 98.25 327 PRO B CA 1
ATOM 4999 C C . PRO B 1 327 ? -14.742 5.328 11.836 1 98.25 327 PRO B C 1
ATOM 5001 O O . PRO B 1 327 ? -13.953 5.297 10.891 1 98.25 327 PRO B O 1
ATOM 5004 N N . LYS B 1 328 ? -14.375 5.445 13.07 1 98 328 LYS B N 1
ATOM 5005 C CA . LYS B 1 328 ? -12.969 5.48 13.461 1 98 328 LYS B CA 1
ATOM 5006 C C . LYS B 1 328 ? -12.359 4.078 13.445 1 98 328 LYS B C 1
ATOM 5008 O O . LYS B 1 328 ? -13.078 3.084 13.555 1 98 328 LYS B O 1
ATOM 5013 N N . PRO B 1 329 ? -11.086 4.02 13.289 1 97.56 329 PRO B N 1
ATOM 5014 C CA . PRO B 1 329 ? -10.445 2.705 13.328 1 97.56 329 PRO B CA 1
ATOM 5015 C C . PRO B 1 329 ? -10.594 2.021 14.688 1 97.56 329 PRO B C 1
ATOM 5017 O O . PRO B 1 329 ? -10.727 2.695 15.711 1 97.56 329 PRO B O 1
ATOM 5020 N N . GLN B 1 330 ? -10.578 0.691 14.602 1 93.12 330 GLN B N 1
ATOM 5021 C CA . GLN B 1 330 ? -10.688 -0.146 15.789 1 93.12 330 GLN B CA 1
ATOM 5022 C C . GLN B 1 330 ? -9.406 -0.941 16.031 1 93.12 330 GLN B C 1
ATOM 5024 O O . GLN B 1 330 ? -8.672 -1.233 15.078 1 93.12 330 GLN B O 1
#

Solvent-accessible surface area (backbone atoms only — not comparable to full-atom values): 33158 Å² total; per-residue (Å²): 131,81,81,65,80,68,48,69,64,52,51,38,54,58,44,56,74,51,38,44,60,51,62,88,72,59,60,61,56,96,88,36,78,55,49,67,52,23,19,54,52,8,51,46,54,35,66,34,20,68,53,12,30,52,32,76,40,29,60,37,62,44,32,20,71,34,45,51,12,12,42,57,44,35,40,42,69,25,43,84,52,28,62,42,91,39,27,53,66,50,50,56,44,45,73,67,33,58,36,28,71,58,41,43,75,19,71,38,60,38,58,42,53,51,50,49,37,44,33,64,39,35,25,39,26,44,62,67,56,38,34,48,34,44,61,39,18,66,65,50,40,52,47,28,38,68,45,31,70,86,46,94,66,31,74,35,58,66,48,51,19,45,15,39,33,38,28,42,44,59,33,42,47,23,74,10,35,47,31,39,29,69,73,65,37,68,78,48,42,53,72,55,26,49,51,6,46,52,46,38,53,72,67,45,55,39,78,60,35,32,39,57,42,28,12,22,70,47,73,42,58,70,32,66,64,32,69,61,57,55,69,65,49,42,83,86,59,37,41,22,19,81,68,69,73,38,79,90,28,52,36,15,27,37,33,63,52,42,58,36,45,72,44,40,41,29,38,66,58,46,15,65,41,67,44,66,50,58,48,51,41,48,44,30,34,16,54,60,63,35,82,64,50,69,68,56,32,51,21,32,42,45,26,41,54,31,36,39,32,47,72,64,86,43,74,48,53,74,53,81,60,77,43,91,70,30,73,72,66,97,131,80,81,66,79,68,48,68,63,54,52,40,53,59,44,56,75,51,36,45,58,52,61,89,72,58,60,61,56,96,88,35,76,55,51,67,53,23,20,54,52,8,50,47,53,36,66,34,20,68,53,11,30,53,32,76,41,30,59,37,62,43,33,19,73,33,44,51,12,13,42,56,44,34,40,40,71,25,44,83,53,27,63,42,91,39,26,55,66,51,50,56,45,46,72,68,32,59,35,27,70,58,41,42,77,19,70,38,60,37,56,41,51,52,50,47,36,43,32,65,40,33,25,39,27,45,63,67,57,37,34,46,34,44,60,38,19,66,64,49,40,52,48,29,38,68,44,31,71,86,46,93,66,30,73,34,59,66,49,51,20,45,16,39,34,38,28,42,44,61,34,42,47,22,74,9,33,45,32,39,28,66,73,67,38,68,79,49,43,54,71,56,26,48,52,6,47,52,46,37,53,71,66,45,56,40,79,59,34,31,39,57,41,28,12,22,71,46,72,41,56,68,32,66,66,32,69,62,57,57,70,64,47,42,85,86,58,37,41,21,18,79,69,69,72,37,79,90,27,50,36,14,28,38,33,65,50,40,58,36,45,71,43,39,40,29,38,66,58,46,14,65,41,69,45,68,49,58,50,51,41,48,44,30,34,16,55,59,62,35,84,64,49,70,68,55,32,51,20,34,43,45,25,41,54,30,37,39,34,47,71,66,87,44,72,48,54,74,53,80,63,78,42,90,70,29,73,73,66,98

Foldseek 3Di:
DPPPPQPLVRLLVVQLVWEAFFDPAFQDAPRHGQDPLLQVLLQQQQPFLLLFQQRPAGVCQQQPLVQQGGNQFQFGAADPRATDQWGRAHLAVLSVFCADDFQRLGRGQLRVVLDQSCDCRHRNHDQVQNLLQQVQFVVSCVSQCVNCVPDPRSSGSSSNSVSNRSNSSGFYFGDFLVNVSSVPPSVSDDPLLSLLSVLCVVLCVSVAQTYHQRWNYDKDAFQQPHHDDCLQPPPPCQRNCVNVVDPVSGNITGTGGLQSVVRRADDHGSRRRGDQLVVQQSCSCRPRVHRDDPSNSSSNVSNSNRNHGHGDDRDDDDHGDGDPSNDDRD/DPPPPQPLVRLLVVQLVWEAFFDPAFQDAPRHGQDPLLQVLLQQQQPFLLLFQQRPAGVCQQQPLVQQGGNQFQFGAADPRATDQWGDAHLAVLSVFCADDFQRLGRGQLRVVLDQSCDCRHRNHDQVQNLLQQVQFVVSCVSQCVNCVPDPRSSGSSSNSVSNRSNSSGFYFGDFLVNVSSVPPSVSDDPLLSLLSVLCVVLCVSVAQTYHQRWNYDKDAFQQPHHDDCLQPPPPCQRNCVNVVDPVSGNITGTGRLQVVVRHADDHGSRRRGDQLVVQQSCSCRPRVHRDDPSNSSSNVSNSNRNYGHGDDGDDDDHGDGDPSRDDRD

Nearest PDB structures (foldseek):
  2vhd-assembly1_B  TM=9.976E-01  e=8.839E-54  Pseudomonas aeruginosa
  2c1v-assembly1_B  TM=9.977E-01  e=7.390E-50  Paracoccus pantotrophus
  4aam-assembly1_A  TM=9.923E-01  e=2.105E-48  Geobacter sulfurreducens PCA
  3hq8-assembly1_B  TM=8.987E-01  e=1.609E-39  Geobacter sulfurreducens
  3hq6-assembly1_A  TM=8.526E-01  e=1.345E-37  Geobacter sulfurreducens

Organism: Stutzerimonas stutzeri (strain A1501) (NCBI:txid379731)

pLDDT: mean 96.07, std 8.07, range [27.66, 98.94]